Protein 3IOY (pdb70)

Nearest PDB structures (foldseek):
  3ioy-assembly1_A  TM=1.004E+00  e=1.176E-54  Novosphingobium aromaticivorans DSM 12444
  3ioy-assembly1_B  TM=1.001E+00  e=1.877E-48  Novosphingobium aromaticivorans DSM 12444
  4yae-assembly1_B  TM=9.558E-01  e=9.622E-24  Sphingobium sp. SYK-6
  1xg5-assembly2_B-2  TM=8.583E-01  e=4.853E-16  Homo sapiens
  3qlj-assembly1_B  TM=8.968E-01  e=6.014E-15  Mycobacterium avium 104

Solvent-accessible surface area: 20867 Å² total; per-residue (Å²): 52,86,94,7,67,70,31,4,0,0,0,2,17,0,6,87,35,18,0,24,0,2,0,57,30,2,19,110,54,41,0,80,0,0,0,1,19,101,128,86,99,26,0,77,145,4,42,58,69,0,104,91,99,60,27,13,107,72,9,10,22,11,88,6,58,10,39,38,70,133,22,0,113,130,4,0,57,92,0,25,91,152,22,19,83,0,8,0,0,1,3,16,19,42,40,76,48,160,44,19,4,18,117,10,52,53,114,31,0,66,126,0,4,8,22,2,1,38,4,5,0,0,0,2,26,12,0,0,40,40,0,10,116,48,18,145,62,64,136,18,128,10,2,1,0,0,0,14,2,13,11,14,0,9,19,2,38,14,27,20,0,5,33,2,0,0,8,0,0,0,5,0,0,0,10,0,0,0,25,4,0,46,143,28,118,1,6,0,0,0,0,0,12,17,51,44,107,134,22,46,135,106,9,0,0,60,21,54,39,0,0,51,20,0,10,79,0,1,101,52,30,39,15,5,1,3,0,1,26,22,5,85,132,23,0,56,85,16,6,66,30,10,14,77,29,14,54,146,43,97,127,10,96,29,40,89,105,0,42,69,108,12,51,153,81,18,101,74,17,41,73,27,12,147,125,18,170,63,83,64,70,3,0,0,0,2,13,0,6,99,32,17,0,22,0,3,0,46,27,2,16,106,56,38,0,71,0,0,0,0,25,99,168,91,76,24,1,73,132,5,46,65,74,6,101,92,115,72,11,107,42,9,15,24,11,89,4,56,11,42,43,72,135,24,0,119,126,4,0,58,89,0,22,95,146,14,19,81,0,8,2,0,0,3,18,19,44,38,80,43,167,49,22,3,19,113,10,52,50,114,29,1,68,126,0,3,9,24,1,1,37,4,5,0,0,0,1,24,15,0,0,47,52,0,10,126,44,21,140,67,58,134,15,137,17,13,10,0,0,0,14,3,15,12,15,0,6,17,1,34,12,29,17,0,4,32,2,0,0,7,0,0,0,8,0,0,0,12,0,0,1,25,5,0,52,141,28,133,1,7,0,0,0,0,0,11,19,69,38,97,174,116,33,1,0,65,20,55,45,0,0,49,21,0,13,87,0,13,139,51,32,41,19,3,1,5,0,2,29,23,6,61,110,27,0,86,83,14,2,62,29,6,21,79,32,17,49,152,37,100,144,12,88,27,39,101,110,0,40,67,70,14,54,143,72,17,94,72,18,43,76,33,14,149,114,18,170

Radius of gyration: 23.74 Å; Cα contacts (8 Å, |Δi|>4): 1148; chains: 2; bounding box: 57×56×66 Å

Foldseek 3Di:
DPALALAEEEFEVLLDFLNVLQVVVSLVSHYQYEYEYQDPVSQVVSQVVVVVVVSNVRYYYDHAQLLDLVRLLVRQVVSCVPSNAHQEYELEWADFDWAFVVPDDPVRLVVRCSNLPSSLVSSCVNRVVVLLVCLVVVNDAEGEYEYEAACLLQDPDRPPHSSSVSSVNSLVVQVVCQLVCVVSRYAGEYEYEYATCVCSNHPGHDSNLSNVQVVVCNVLSPHYRYSDPVCVVVSVVVVVVVVVPDDPDDQDPCRVVVVVVVVVVVVVVVVSVVSSD/DALAEEEFEVLLDFLNVLQVVVCVVVNYQYEYEYQDDVSQVVSLVVVVVPDSLRYYYDHAQLLDLVRLLVRLVVRCVRSNQHQEYELEWADFDWAFPVPDDPVNLCVRCSRLPSSLVSSCVNRVVVLQVCLVVVNDAEGEYEYEAACLLQDPDRTPHSSSVSRVNVLVVQVVCQLVCVVSNYAGEYEYEYAQPVPPHPDSNQSNVQVVVCNVLSPHYRYSDPPCPVVSVVSVVVVVVPDDPDDQDPCNVVVVVVVVVVVVVVVVSVVVSD

Structure (mmCIF, N/CA/C/O backbone):
data_3IOY
#
_entry.id   3IOY
#
_cell.length_a   51.683
_cell.length_b   100.753
_cell.length_c   63.463
_cell.angle_alpha   90.000
_cell.angle_beta   101.910
_cell.angle_gamma   90.000
#
_symmetry.space_group_name_H-M   'P 1 21 1'
#
loop_
_entity.id
_entity.type
_entity.pdbx_description
1 polymer 'Short-chain dehydrogenase/reductase SDR'
2 water water
#
loop_
_atom_site.group_PDB
_atom_site.id
_atom_site.type_symbol
_atom_site.label_atom_id
_atom_site.label_alt_id
_atom_site.label_comp_id
_atom_site.label_asym_id
_atom_site.label_entity_id
_atom_site.label_seq_id
_atom_site.pdbx_PDB_ins_code
_atom_site.Cartn_x
_atom_site.Cartn_y
_atom_site.Cartn_z
_atom_site.occupancy
_atom_site.B_iso_or_equiv
_atom_site.auth_seq_id
_atom_site.auth_comp_id
_atom_site.auth_asym_id
_atom_site.auth_atom_id
_atom_site.pdbx_PDB_model_num
ATOM 1 N N . LEU A 1 3 ? 42.151 23.832 63.091 1.00 85.21 1 LEU A N 1
ATOM 2 C CA . LEU A 1 3 ? 41.559 25.196 63.164 1.00 85.16 1 LEU A CA 1
ATOM 3 C C . LEU A 1 3 ? 40.950 25.406 64.555 1.00 85.32 1 LEU A C 1
ATOM 4 O O . LEU A 1 3 ? 39.827 24.945 64.848 1.00 85.60 1 LEU A O 1
ATOM 9 N N . LYS A 1 4 ? 41.709 26.086 65.413 1.00 84.86 2 LYS A N 1
ATOM 10 C CA . LYS A 1 4 ? 41.282 26.353 66.784 1.00 84.34 2 LYS A CA 1
ATOM 11 C C . LYS A 1 4 ? 40.655 27.739 66.851 1.00 83.85 2 LYS A C 1
ATOM 12 O O . LYS A 1 4 ? 41.251 28.715 66.374 1.00 83.91 2 LYS A O 1
ATOM 14 N N . ASP A 1 5 ? 39.442 27.794 67.416 1.00 83.07 3 ASP A N 1
ATOM 15 C CA . ASP A 1 5 ? 38.634 29.022 67.603 1.00 82.02 3 ASP A CA 1
ATOM 16 C C . ASP A 1 5 ? 38.261 29.777 66.310 1.00 80.58 3 ASP A C 1
ATOM 17 O O . ASP A 1 5 ? 39.115 30.106 65.470 1.00 80.59 3 ASP A O 1
ATOM 22 N N . PHE A 1 6 ? 36.976 30.067 66.173 1.00 78.69 4 PHE A N 1
ATOM 23 C CA . PHE A 1 6 ? 36.492 30.791 65.009 1.00 76.81 4 PHE A CA 1
ATOM 24 C C . PHE A 1 6 ? 36.290 32.269 65.340 1.00 75.58 4 PHE A C 1
ATOM 25 O O . PHE A 1 6 ? 36.238 33.113 64.443 1.00 75.56 4 PHE A O 1
ATOM 33 N N . ALA A 1 7 ? 36.179 32.572 66.633 1.00 73.63 5 ALA A N 1
ATOM 34 C CA . ALA A 1 7 ? 35.930 33.938 67.106 1.00 71.41 5 ALA A CA 1
ATOM 35 C C . ALA A 1 7 ? 36.961 34.939 66.580 1.00 69.79 5 ALA A C 1
ATOM 36 O O . ALA A 1 7 ? 38.173 34.676 66.570 1.00 69.66 5 ALA A O 1
ATOM 38 N N . GLY A 1 8 ? 36.460 36.076 66.111 1.00 67.90 6 GLY A N 1
ATOM 39 C CA . GLY A 1 8 ? 37.305 37.122 65.548 1.00 65.58 6 GLY A CA 1
ATOM 40 C C . GLY A 1 8 ? 37.880 36.833 64.164 1.00 63.61 6 GLY A C 1
ATOM 41 O O . GLY A 1 8 ? 38.698 37.607 63.660 1.00 63.64 6 GLY A O 1
ATOM 42 N N . ARG A 1 9 ? 37.482 35.712 63.551 1.00 61.12 7 ARG A N 1
ATOM 43 C CA . ARG A 1 9 ? 37.882 35.411 62.169 1.00 58.20 7 ARG A CA 1
ATOM 44 C C . ARG A 1 9 ? 36.849 35.983 61.188 1.00 56.24 7 ARG A C 1
ATOM 45 O O . ARG A 1 9 ? 35.655 36.082 61.492 1.00 55.34 7 ARG A O 1
ATOM 53 N N . THR A 1 10 ? 37.323 36.352 60.003 1.00 54.67 8 THR A N 1
ATOM 54 C CA . THR A 1 10 ? 36.427 36.818 58.953 1.00 52.75 8 THR A CA 1
ATOM 55 C C . THR A 1 10 ? 36.307 35.761 57.848 1.00 50.95 8 THR A C 1
ATOM 56 O O . THR A 1 10 ? 37.300 35.243 57.351 1.00 49.43 8 THR A O 1
ATOM 60 N N . ALA A 1 11 ? 35.069 35.471 57.483 1.00 49.64 9 ALA A N 1
ATOM 61 C CA . ALA A 1 11 ? 34.793 34.493 56.443 1.00 48.99 9 ALA A CA 1
ATOM 62 C C . ALA A 1 11 ? 34.087 35.134 55.231 1.00 48.66 9 ALA A C 1
ATOM 63 O O . ALA A 1 11 ? 33.291 36.102 55.379 1.00 48.76 9 ALA A O 1
ATOM 65 N N . PHE A 1 12 ? 34.365 34.570 54.050 1.00 46.66 10 PHE A N 1
ATOM 66 C CA . PHE A 1 12 ? 33.815 35.027 52.770 1.00 45.53 10 PHE A CA 1
ATOM 67 C C . PHE A 1 12 ? 33.157 33.800 52.098 1.00 44.96 10 PHE A C 1
ATOM 68 O O . PHE A 1 12 ? 33.823 32.810 51.856 1.00 44.73 10 PHE A O 1
ATOM 76 N N . VAL A 1 13 ? 31.859 33.869 51.835 1.00 44.98 11 VAL A N 1
ATOM 77 C CA . VAL A 1 13 ? 31.085 32.718 51.330 1.00 44.87 11 VAL A CA 1
ATOM 78 C C . VAL A 1 13 ? 30.428 33.091 50.011 1.00 44.92 11 VAL A C 1
ATOM 79 O O . VAL A 1 13 ? 29.605 34.001 49.967 1.00 45.05 11 VAL A O 1
ATOM 83 N N . THR A 1 14 ? 30.802 32.404 48.928 1.00 45.76 12 THR A N 1
ATOM 84 C CA . THR A 1 14 ? 30.210 32.693 47.619 1.00 45.13 12 THR A CA 1
ATOM 85 C C . THR A 1 14 ? 28.991 31.822 47.486 1.00 46.93 12 THR A C 1
ATOM 86 O O . THR A 1 14 ? 28.901 30.751 48.116 1.00 47.70 12 THR A O 1
ATOM 90 N N . GLY A 1 15 ? 28.020 32.281 46.714 1.00 47.72 13 GLY A N 1
ATOM 91 C CA . GLY A 1 15 ? 26.706 31.654 46.725 1.00 48.98 13 GLY A CA 1
ATOM 92 C C . GLY A 1 15 ? 26.143 31.633 48.131 1.00 50.04 13 GLY A C 1
ATOM 93 O O . GLY A 1 15 ? 25.463 30.680 48.519 1.00 49.79 13 GLY A O 1
ATOM 94 N N . GLY A 1 16 ? 26.424 32.685 48.906 1.00 51.62 14 GLY A N 1
ATOM 95 C CA . GLY A 1 16 ? 26.099 32.692 50.322 1.00 53.19 14 GLY A CA 1
ATOM 96 C C . GLY A 1 16 ? 24.653 33.055 50.622 1.00 55.63 14 GLY A C 1
ATOM 97 O O . GLY A 1 16 ? 24.223 33.025 51.800 1.00 56.28 14 GLY A O 1
ATOM 98 N N . ALA A 1 17 ? 23.895 33.411 49.583 1.00 56.42 15 ALA A N 1
ATOM 99 C CA . ALA A 1 17 ? 22.575 34.020 49.789 1.00 57.88 15 ALA A CA 1
ATOM 100 C C . ALA A 1 17 ? 21.457 33.018 50.107 1.00 59.07 15 ALA A C 1
ATOM 101 O O . ALA A 1 17 ? 20.484 33.360 50.800 1.00 59.26 15 ALA A O 1
ATOM 103 N N . ASN A 1 18 ? 21.574 31.801 49.591 1.00 59.98 16 ASN A N 1
ATOM 104 C CA . ASN A 1 18 ? 20.692 30.702 50.028 1.00 61.24 16 ASN A CA 1
ATOM 105 C C . ASN A 1 18 ? 21.261 29.328 49.715 1.00 60.75 16 ASN A C 1
ATOM 106 O O . ASN A 1 18 ? 22.434 29.217 49.358 1.00 61.49 16 ASN A O 1
ATOM 111 N N . GL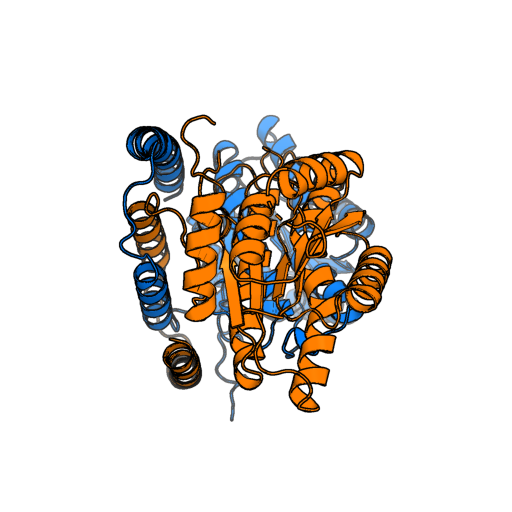Y A 1 19 ? 20.432 28.297 49.861 1.00 60.34 17 GLY A N 1
ATOM 112 C CA . GLY A 1 19 ? 20.861 26.917 49.684 1.00 59.79 17 GLY A CA 1
ATOM 113 C C . GLY A 1 19 ? 21.945 26.533 50.683 1.00 59.09 17 GLY A C 1
ATOM 114 O O . GLY A 1 19 ? 21.952 26.982 51.837 1.00 59.30 17 GLY A O 1
ATOM 115 N N . VAL A 1 20 ? 22.883 25.710 50.239 1.00 58.58 18 VAL A N 1
ATOM 116 C CA . VAL A 1 20 ? 23.995 25.314 51.099 1.00 57.39 18 VAL A CA 1
ATOM 117 C C . VAL A 1 20 ? 24.672 26.554 51.708 1.00 57.36 18 VAL A C 1
ATOM 118 O O . VAL A 1 20 ? 25.079 26.552 52.877 1.00 57.14 18 VAL A O 1
ATOM 122 N N . GLY A 1 21 ? 24.760 27.613 50.905 1.00 56.98 19 GLY A N 1
ATOM 123 C CA . GLY A 1 21 ? 25.475 28.828 51.259 1.00 56.53 19 GLY A CA 1
ATOM 124 C C . GLY A 1 21 ? 24.945 29.515 52.500 1.00 56.57 19 GLY A C 1
ATOM 125 O O . GLY A 1 21 ? 25.728 29.913 53.357 1.00 56.27 19 GLY A O 1
ATOM 126 N N . ILE A 1 22 ? 23.628 29.664 52.609 1.00 56.30 20 ILE A N 1
ATOM 127 C CA . ILE A 1 22 ? 23.078 30.384 53.752 1.00 56.73 20 ILE A CA 1
ATOM 128 C C . ILE A 1 22 ? 23.301 29.575 55.028 1.00 56.20 20 ILE A C 1
ATOM 129 O O . ILE A 1 22 ? 23.545 30.148 56.096 1.00 56.72 20 ILE A O 1
ATOM 134 N N . GLY A 1 23 ? 23.255 28.246 54.898 1.00 55.14 21 GLY A N 1
ATOM 135 C CA . GLY A 1 23 ? 23.549 27.328 55.998 1.00 54.42 21 GLY A CA 1
ATOM 136 C C . GLY A 1 23 ? 24.989 27.481 56.474 1.00 53.98 21 GLY A C 1
ATOM 137 O O . GLY A 1 23 ? 25.258 27.503 57.673 1.00 54.19 21 GLY A O 1
ATOM 138 N N . LEU A 1 24 ? 25.926 27.593 55.542 1.00 52.94 22 LEU A N 1
ATOM 139 C CA . LEU A 1 24 ? 27.309 27.807 55.927 1.00 52.32 22 LEU A CA 1
ATOM 140 C C . LEU A 1 24 ? 27.461 29.131 56.682 1.00 52.15 22 LEU A C 1
ATOM 141 O O . LEU A 1 24 ? 28.079 29.160 57.733 1.00 51.82 22 LEU A O 1
ATOM 146 N N . VAL A 1 25 ? 26.899 30.203 56.130 1.00 51.73 23 VAL A N 1
ATOM 147 C CA . VAL A 1 25 ? 26.955 31.543 56.732 1.00 52.40 23 VAL A CA 1
ATOM 148 C C . VAL A 1 25 ? 26.397 31.518 58.160 1.00 53.32 23 VAL A C 1
ATOM 149 O O . VAL A 1 25 ? 27.058 31.974 59.092 1.00 53.01 23 VAL A O 1
ATOM 153 N N . ARG A 1 26 ? 25.203 30.948 58.325 1.00 54.03 24 ARG A N 1
ATOM 154 C CA . ARG A 1 26 ? 24.552 30.891 59.630 1.00 55.69 24 ARG A CA 1
ATOM 155 C C . ARG A 1 26 ? 25.396 30.172 60.675 1.00 56.10 24 ARG A C 1
ATOM 156 O O . ARG A 1 26 ? 25.500 30.638 61.817 1.00 56.61 24 ARG A O 1
ATOM 164 N N . GLN A 1 27 ? 26.027 29.067 60.272 1.00 56.05 25 GLN A N 1
ATOM 165 C CA . GLN A 1 27 ? 26.783 28.228 61.186 1.00 56.55 25 GLN A CA 1
ATOM 166 C C . GLN A 1 27 ? 28.117 28.864 61.551 1.00 56.35 25 GLN A C 1
ATOM 167 O O . GLN A 1 27 ? 28.591 28.730 62.680 1.00 56.13 25 GLN A O 1
ATOM 173 N N . LEU A 1 28 ? 28.712 29.556 60.594 1.00 55.82 26 LEU A N 1
ATOM 174 C CA . LEU A 1 28 ? 29.921 30.325 60.834 1.00 56.00 26 LEU A CA 1
ATOM 175 C C . LEU A 1 28 ? 29.651 31.480 61.823 1.00 56.70 26 LEU A C 1
ATOM 176 O O . LEU A 1 28 ? 30.483 31.764 62.712 1.00 56.23 26 LEU A O 1
ATOM 181 N N . LEU A 1 29 ? 28.502 32.137 61.632 1.00 56.77 27 LEU A N 1
ATOM 182 C CA . LEU A 1 29 ? 28.027 33.204 62.517 1.00 58.31 27 LEU A CA 1
ATOM 183 C C . LEU A 1 29 ? 27.883 32.641 63.938 1.00 59.14 27 LEU A C 1
ATOM 184 O O . LEU A 1 29 ? 28.439 33.195 64.896 1.00 59.06 27 LEU A O 1
ATOM 189 N N . ASN A 1 30 ? 27.167 31.513 64.038 1.00 59.76 28 ASN A N 1
ATOM 190 C CA . ASN A 1 30 ? 27.042 30.734 65.270 1.00 60.77 28 ASN A CA 1
ATOM 191 C C . ASN A 1 30 ? 28.386 30.324 65.910 1.00 60.73 28 ASN A C 1
ATOM 192 O O . ASN A 1 30 ? 28.417 30.033 67.095 1.00 61.28 28 ASN A O 1
ATOM 197 N N . GLN A 1 31 ? 29.482 30.328 65.145 1.00 60.84 29 GLN A N 1
ATOM 198 C CA . GLN A 1 31 ? 30.834 30.149 65.700 1.00 60.89 29 GLN A CA 1
ATOM 199 C C . GLN A 1 31 ? 31.536 31.468 66.075 1.00 61.16 29 GLN A C 1
ATOM 200 O O . GLN A 1 31 ? 32.695 31.454 66.481 1.00 60.87 29 GLN A O 1
ATOM 206 N N . GLY A 1 32 ? 30.848 32.599 65.920 1.00 61.17 30 GLY A N 1
ATOM 207 C CA . GLY A 1 32 ? 31.437 33.903 66.229 1.00 60.99 30 GLY A CA 1
ATOM 208 C C . GLY A 1 32 ? 32.261 34.560 65.123 1.00 61.11 30 GLY A C 1
ATOM 209 O O . GLY A 1 32 ? 33.091 35.444 65.402 1.00 60.43 30 GLY A O 1
ATOM 210 N N . CYS A 1 33 ? 32.052 34.136 63.870 1.00 60.49 31 CYS A N 1
ATOM 211 C CA . CYS A 1 33 ? 32.752 34.741 62.733 1.00 60.02 31 CYS A CA 1
ATOM 212 C C . CYS A 1 33 ? 32.005 35.957 62.253 1.00 58.84 31 CYS A C 1
ATOM 213 O O . CYS A 1 33 ? 30.779 36.031 62.390 1.00 58.77 31 CYS A O 1
ATOM 216 N N . LYS A 1 34 ? 32.749 36.887 61.666 1.00 57.89 32 LYS A N 1
ATOM 217 C CA . LYS A 1 34 ? 32.173 37.917 60.818 1.00 57.36 32 LYS A CA 1
ATOM 218 C C . LYS A 1 34 ? 32.124 37.288 59.445 1.00 56.19 32 LYS A C 1
ATOM 219 O O . LYS A 1 34 ? 33.107 36.698 59.001 1.00 56.12 32 LYS A O 1
ATOM 225 N N . VAL A 1 35 ? 30.984 37.381 58.777 1.00 54.96 33 VAL A N 1
ATOM 226 C CA . VAL A 1 35 ? 30.861 36.747 57.461 1.00 53.58 33 VAL A CA 1
ATOM 227 C C . VAL A 1 35 ? 30.413 37.730 56.371 1.00 52.77 33 VAL A C 1
ATOM 228 O O . VAL A 1 35 ? 29.508 38.532 56.587 1.00 52.52 33 VAL A O 1
ATOM 232 N N . ALA A 1 36 ? 31.061 37.656 55.211 1.00 52.10 34 ALA A N 1
ATOM 233 C CA . ALA A 1 36 ? 30.592 38.358 54.016 1.00 51.75 34 ALA A CA 1
ATOM 234 C C . ALA A 1 36 ? 29.898 37.372 53.077 1.00 51.66 34 ALA A C 1
ATOM 235 O O . ALA A 1 36 ? 30.496 36.374 52.688 1.00 50.68 34 ALA A O 1
ATOM 237 N N . ILE A 1 37 ? 28.638 37.656 52.753 1.00 51.56 35 ILE A N 1
ATOM 238 C CA . ILE A 1 37 ? 27.900 36.923 51.740 1.00 52.31 35 ILE A CA 1
ATOM 239 C C . ILE A 1 37 ? 28.207 37.505 50.351 1.00 52.43 35 ILE A C 1
ATOM 240 O O . ILE A 1 37 ? 27.94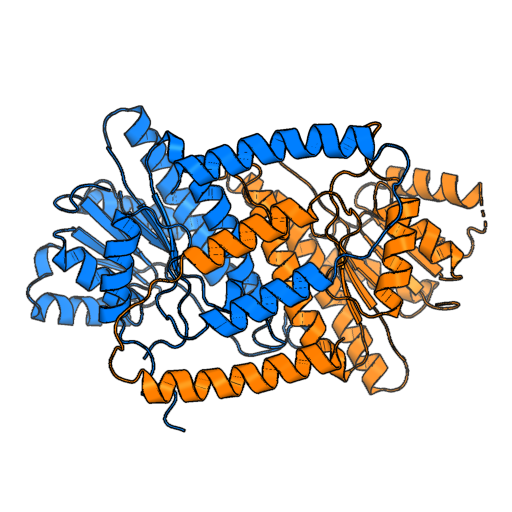8 38.694 50.077 1.00 53.01 35 ILE A O 1
ATOM 245 N N . ALA A 1 38 ? 28.753 36.669 49.473 1.00 53.15 36 ALA A N 1
ATOM 246 C CA . ALA A 1 38 ? 29.036 37.059 48.101 1.00 53.39 36 ALA A CA 1
ATOM 247 C C . ALA A 1 38 ? 28.097 36.295 47.190 1.00 54.39 36 ALA A C 1
ATOM 248 O O . ALA A 1 38 ? 27.974 35.073 47.280 1.00 54.11 36 ALA A O 1
ATOM 250 N N . ASP A 1 39 ? 27.426 37.018 46.308 1.00 55.47 37 ASP A N 1
ATOM 251 C CA . ASP A 1 39 ? 26.459 36.391 45.434 1.00 56.97 37 ASP A CA 1
ATOM 252 C C . ASP A 1 39 ? 26.246 37.247 44.194 1.00 57.24 37 ASP A C 1
ATOM 253 O O . ASP A 1 39 ? 26.517 38.457 44.203 1.00 56.97 37 ASP A O 1
ATOM 258 N N . ILE A 1 40 ? 25.771 36.593 43.136 1.00 57.95 38 ILE A N 1
ATOM 259 C CA . ILE A 1 40 ? 25.568 37.202 41.834 1.00 58.87 38 ILE A CA 1
ATOM 260 C C . ILE A 1 40 ? 24.377 38.191 41.825 1.00 59.92 38 ILE A C 1
ATOM 261 O O . ILE A 1 40 ? 24.429 39.209 41.138 1.00 59.04 38 ILE A O 1
ATOM 266 N N . ARG A 1 41 ? 23.328 37.899 42.593 1.00 61.40 39 ARG A N 1
ATOM 267 C CA . ARG A 1 41 ? 22.125 38.737 42.588 1.00 63.36 39 ARG A CA 1
ATOM 268 C C . ARG A 1 41 ? 22.035 39.602 43.843 1.00 63.70 39 ARG A C 1
ATOM 269 O O . ARG A 1 41 ? 22.052 39.073 44.965 1.00 63.59 39 ARG A O 1
ATOM 277 N N . GLN A 1 42 ? 21.936 40.923 43.663 1.00 64.46 40 GLN A N 1
ATOM 278 C CA . GLN A 1 42 ? 21.767 41.847 44.796 1.00 65.46 40 GLN A CA 1
ATOM 279 C C . GLN A 1 42 ? 20.493 41.549 45.602 1.00 66.34 40 GLN A C 1
ATOM 280 O O . GLN A 1 42 ? 20.506 41.590 46.846 1.00 66.49 40 GLN A O 1
ATOM 286 N N . ASP A 1 43 ? 19.422 41.217 44.881 1.00 66.97 41 ASP A N 1
ATOM 287 C CA . ASP A 1 43 ? 18.123 40.864 45.458 1.00 67.71 41 ASP A CA 1
ATOM 288 C C . ASP A 1 43 ? 18.163 39.678 46.437 1.00 67.74 41 ASP A C 1
ATOM 289 O O . ASP A 1 43 ? 17.611 39.761 47.542 1.00 68.09 41 ASP A O 1
ATOM 294 N N . SER A 1 44 ? 18.821 38.583 46.043 1.00 67.39 42 SER A N 1
ATOM 295 C CA . SER A 1 44 ? 19.061 37.458 46.961 1.00 66.83 42 SER A CA 1
ATOM 296 C C . SER A 1 44 ? 19.894 37.859 48.185 1.00 66.16 42 SER A C 1
ATOM 297 O O . SER A 1 44 ? 19.586 37.421 49.289 1.00 65.83 42 SER A O 1
ATOM 300 N N . ILE A 1 45 ? 20.935 38.679 47.996 1.00 65.93 43 ILE A N 1
ATOM 301 C CA . ILE A 1 45 ? 21.757 39.148 49.133 1.00 65.82 43 ILE A CA 1
ATOM 302 C C . ILE A 1 45 ? 20.945 39.961 50.156 1.00 66.55 43 ILE A C 1
ATOM 303 O O . ILE A 1 45 ? 21.029 39.711 51.362 1.00 66.45 43 ILE A O 1
ATOM 308 N N . ASP A 1 46 ? 20.161 40.921 49.668 1.00 67.64 44 ASP A N 1
ATOM 309 C CA . ASP A 1 46 ? 19.333 41.771 50.534 1.00 68.66 44 ASP A CA 1
ATOM 310 C C . ASP A 1 46 ? 18.342 40.982 51.386 1.00 68.90 44 ASP A C 1
ATOM 311 O O . ASP A 1 46 ? 18.159 41.288 52.561 1.00 68.78 44 ASP A O 1
ATOM 316 N N . LYS A 1 47 ? 17.741 39.948 50.805 1.00 69.63 45 LYS A N 1
ATOM 317 C CA . LYS A 1 47 ? 16.820 39.078 51.539 1.00 70.03 45 LYS A CA 1
ATOM 318 C C . LYS A 1 47 ? 17.537 38.183 52.556 1.00 70.02 45 LYS A C 1
ATOM 319 O O . LYS A 1 47 ? 16.979 37.866 53.606 1.00 69.92 45 LYS A O 1
ATOM 325 N N . ALA A 1 48 ? 18.767 37.774 52.241 1.00 69.79 46 ALA A N 1
ATOM 326 C CA . ALA A 1 48 ? 19.545 36.958 53.163 1.00 69.79 46 ALA A CA 1
ATOM 327 C C . ALA A 1 48 ? 19.943 37.831 54.344 1.00 70.05 46 ALA A C 1
ATOM 328 O O . ALA A 1 48 ? 19.793 37.424 55.496 1.00 70.13 46 ALA A O 1
ATOM 330 N N . LEU A 1 49 ? 20.417 39.039 54.050 1.00 70.17 47 LEU A N 1
ATOM 331 C CA . LEU A 1 49 ? 20.770 39.997 55.087 1.00 71.03 47 LEU A CA 1
ATOM 332 C C . LEU A 1 49 ? 19.555 40.355 55.960 1.00 71.83 47 LEU A C 1
ATOM 333 O O . LEU A 1 49 ? 19.672 40.430 57.184 1.00 71.51 47 LEU A O 1
ATOM 338 N N . ALA A 1 50 ? 18.396 40.553 55.327 1.00 72.82 48 ALA A N 1
ATOM 339 C CA . ALA A 1 50 ? 17.162 40.879 56.048 1.00 74.04 48 ALA A CA 1
ATOM 340 C C . ALA A 1 50 ? 16.854 39.855 57.128 1.00 74.81 48 ALA A C 1
ATOM 341 O O . ALA A 1 50 ? 16.553 40.225 58.268 1.00 74.94 48 ALA A O 1
ATOM 343 N N . THR A 1 51 ? 16.942 38.572 56.770 1.00 75.55 49 THR A N 1
ATOM 344 C CA . THR A 1 51 ? 16.515 37.509 57.678 1.00 76.18 49 THR A CA 1
ATOM 345 C C . THR A 1 51 ? 17.588 37.110 58.694 1.00 76.60 49 THR A C 1
ATOM 346 O O . THR A 1 51 ? 17.263 36.659 59.792 1.00 76.80 49 THR A O 1
ATOM 350 N N . LEU A 1 52 ? 18.859 37.303 58.344 1.00 77.03 50 LEU A N 1
ATOM 351 C CA . LEU A 1 52 ? 19.937 37.178 59.331 1.00 77.40 50 LEU A CA 1
ATOM 352 C C . LEU A 1 52 ? 19.916 38.319 60.369 1.00 77.95 50 LEU A C 1
ATOM 353 O O . LEU A 1 52 ? 20.237 38.091 61.543 1.00 78.08 50 LEU A O 1
ATOM 358 N N . GLU A 1 53 ? 19.535 39.527 59.938 1.00 78.61 51 GLU A N 1
ATOM 359 C CA . GLU A 1 53 ? 19.305 40.660 60.850 1.00 79.46 51 GLU A CA 1
ATOM 360 C C . GLU A 1 53 ? 18.145 40.376 61.809 1.00 79.36 51 GLU A C 1
ATOM 361 O O . GLU A 1 53 ? 18.236 40.653 63.007 1.00 79.31 51 GLU A O 1
ATOM 367 N N . ALA A 1 54 ? 17.073 39.801 61.267 1.00 79.27 52 ALA A N 1
ATOM 368 C CA . ALA A 1 54 ? 15.950 39.307 62.058 1.00 79.14 52 ALA A CA 1
ATOM 369 C C . ALA A 1 54 ? 16.365 38.203 63.032 1.00 79.16 52 ALA A C 1
ATOM 370 O O . ALA A 1 54 ? 15.737 38.036 64.081 1.00 79.42 52 ALA A O 1
ATOM 372 N N . GLU A 1 55 ? 17.410 37.447 62.686 1.00 78.88 53 GLU A N 1
ATOM 373 C CA . GLU A 1 55 ? 17.957 36.412 63.579 1.00 78.32 53 GLU A CA 1
ATOM 374 C C . GLU A 1 55 ? 18.852 36.997 64.677 1.00 77.63 53 GLU A C 1
ATOM 375 O O . GLU A 1 55 ? 19.140 36.322 65.666 1.00 77.98 53 GLU A O 1
ATOM 381 N N . GLY A 1 56 ? 19.289 38.244 64.493 1.00 76.91 54 GLY A N 1
ATOM 382 C CA . GLY A 1 56 ? 20.094 38.957 65.484 1.00 75.45 54 GLY A CA 1
ATOM 383 C C . GLY A 1 56 ? 21.570 39.101 65.153 1.00 74.85 54 GLY A C 1
ATOM 384 O O . GLY A 1 56 ? 22.345 39.569 65.978 1.00 74.43 54 GLY A O 1
ATOM 385 N N . SER A 1 57 ? 21.969 38.705 63.946 1.00 74.21 55 SER A N 1
ATOM 386 C CA . SER A 1 57 ? 23.400 38.650 63.592 1.00 73.68 55 SER A CA 1
ATOM 387 C C . SER A 1 57 ? 23.909 39.907 62.872 1.00 73.03 55 SER A C 1
ATOM 388 O O . SER A 1 57 ? 25.096 40.006 62.540 1.00 72.58 55 SER A O 1
ATOM 391 N N . GLY A 1 58 ? 22.994 40.855 62.670 1.00 72.32 56 GLY A N 1
ATOM 392 C CA . GLY A 1 58 ? 23.224 42.119 61.964 1.00 71.71 56 GLY A CA 1
ATOM 393 C C . GLY A 1 58 ? 24.613 42.723 61.843 1.00 71.27 56 GLY A C 1
ATOM 394 O O . GLY A 1 58 ? 25.113 42.873 60.729 1.00 71.31 56 GLY A O 1
ATOM 395 N N . PRO A 1 59 ? 25.238 43.105 62.980 1.00 70.86 57 PRO A N 1
ATOM 396 C CA . PRO A 1 59 ? 26.582 43.704 62.962 1.00 70.22 57 PRO A CA 1
ATOM 397 C C . PRO A 1 59 ? 27.713 42.765 62.499 1.00 69.80 57 PRO A C 1
ATOM 398 O O . PRO A 1 59 ? 28.845 43.224 62.305 1.00 70.00 57 PRO A O 1
ATOM 402 N N . GLU A 1 60 ? 27.425 41.473 62.325 1.00 68.90 58 GLU A N 1
ATOM 403 C CA . GLU A 1 60 ? 28.478 40.497 61.985 1.00 67.99 58 GLU A CA 1
ATOM 404 C C . GLU A 1 60 ? 28.455 40.058 60.513 1.00 66.53 58 GLU A C 1
ATOM 405 O O . GLU A 1 60 ? 29.342 39.329 60.070 1.00 66.23 58 GLU A O 1
ATOM 411 N N . VAL A 1 61 ? 27.440 40.498 59.770 1.00 64.72 59 VAL A N 1
ATOM 412 C CA . VAL A 1 61 ? 27.295 40.143 58.355 1.00 62.95 59 VAL A CA 1
ATOM 413 C C . VAL A 1 61 ? 27.257 41.345 57.416 1.00 61.54 59 VAL A C 1
ATOM 414 O O . VAL A 1 61 ? 26.734 42.408 57.760 1.00 60.40 59 VAL A O 1
ATOM 418 N N . MET A 1 62 ? 27.816 41.144 56.225 1.00 59.41 60 MET A N 1
ATOM 419 C CA . MET A 1 62 ? 27.721 42.108 55.132 1.00 57.55 60 MET A CA 1
ATOM 420 C C . MET A 1 62 ? 27.502 41.342 53.823 1.00 57.14 60 MET A C 1
ATOM 421 O O . MET A 1 62 ? 27.648 40.108 53.769 1.00 56.16 60 MET A O 1
ATOM 426 N N . GLY A 1 63 ? 27.150 42.084 52.778 1.00 55.98 61 GLY A N 1
ATOM 427 C CA . GLY A 1 63 ? 26.864 41.523 51.467 1.00 55.16 61 GLY A CA 1
ATOM 428 C C . GLY A 1 63 ? 27.734 42.196 50.427 1.00 54.74 61 GLY A C 1
ATOM 429 O O . GLY A 1 63 ? 28.094 43.367 50.555 1.00 54.40 61 GLY A O 1
ATOM 430 N N . VAL A 1 64 ? 28.126 41.440 49.419 1.00 54.17 62 VAL A N 1
ATOM 431 C CA . VAL A 1 64 ? 28.872 42.004 48.305 1.00 53.84 62 VAL A CA 1
ATOM 432 C C . VAL A 1 64 ? 28.412 41.293 47.040 1.00 54.03 62 VAL A C 1
ATOM 433 O O . VAL A 1 64 ? 28.423 40.057 46.971 1.00 53.47 62 VAL A O 1
ATOM 437 N N . GLN A 1 65 ? 27.939 42.079 46.074 1.00 52.60 63 GLN A N 1
ATOM 438 C CA . GLN A 1 65 ? 27.483 41.538 44.808 1.00 52.34 63 GLN A CA 1
ATOM 439 C C . GLN A 1 65 ? 28.729 41.102 44.052 1.00 51.01 63 GLN A C 1
ATOM 440 O O . GLN A 1 65 ? 29.700 41.860 43.974 1.00 50.07 63 GLN A O 1
ATOM 446 N N . LEU A 1 66 ? 28.713 39.863 43.528 1.00 49.68 64 LEU A N 1
ATOM 447 C CA . LEU A 1 66 ? 29.900 39.312 42.857 1.00 49.12 64 LEU A CA 1
ATOM 448 C C . LEU A 1 66 ? 29.547 38.216 41.864 1.00 48.29 64 LEU A C 1
ATOM 449 O O . LEU A 1 66 ? 28.801 37.292 42.198 1.00 48.03 64 LEU A O 1
ATOM 454 N N . ASP A 1 67 ? 30.133 38.318 40.675 1.00 48.33 65 ASP A N 1
ATOM 455 C CA . ASP A 1 67 ? 30.161 37.243 39.689 1.00 47.65 65 ASP A CA 1
ATOM 456 C C . ASP A 1 67 ? 31.497 36.533 39.887 1.00 46.44 65 ASP A C 1
ATOM 457 O O . ASP A 1 67 ? 32.567 37.105 39.596 1.00 44.36 65 ASP A O 1
ATOM 462 N N . VAL A 1 68 ? 31.443 35.308 40.414 1.00 44.94 66 VAL A N 1
ATOM 463 C CA . VAL A 1 68 ? 32.689 34.607 40.767 1.00 44.08 66 VAL A CA 1
ATOM 464 C C . VAL A 1 68 ? 33.538 34.287 39.557 1.00 44.52 66 VAL A C 1
ATOM 465 O O . VAL A 1 68 ? 34.744 34.051 39.677 1.00 45.37 66 VAL A O 1
ATOM 469 N N . ALA A 1 69 ? 32.926 34.313 38.379 1.00 44.80 67 ALA A N 1
ATOM 470 C CA . ALA A 1 69 ? 33.657 34.083 37.147 1.00 45.97 67 ALA A CA 1
ATOM 471 C C . ALA A 1 69 ? 34.610 35.228 36.810 1.00 46.39 67 ALA A C 1
ATOM 472 O O . ALA A 1 69 ? 35.483 35.064 35.974 1.00 48.25 67 ALA A O 1
ATOM 474 N N . SER A 1 70 ? 34.433 36.389 37.436 1.00 46.51 68 SER A N 1
ATOM 475 C CA . SER A 1 70 ? 35.270 37.582 37.127 1.00 45.97 68 SER A CA 1
ATOM 476 C C . SER A 1 70 ? 36.514 37.695 38.044 1.00 45.62 68 SER A C 1
ATOM 477 O O . SER A 1 70 ? 36.383 37.857 39.254 1.00 44.34 68 SER A O 1
ATOM 480 N N . ARG A 1 71 ? 37.720 37.602 37.486 1.00 44.89 69 ARG A N 1
ATOM 481 C CA . ARG A 1 71 ? 38.893 37.737 38.351 1.00 45.64 69 ARG A CA 1
ATOM 482 C C . ARG A 1 71 ? 38.966 39.142 38.961 1.00 45.60 69 ARG A C 1
ATOM 483 O O . ARG A 1 71 ? 39.176 39.322 40.161 1.00 43.33 69 ARG A O 1
ATOM 491 N N . GLU A 1 72 ? 38.799 40.137 38.093 1.00 45.88 70 GLU A N 1
ATOM 492 C CA . GLU A 1 72 ? 38.711 41.535 38.521 1.00 47.17 70 GLU A CA 1
ATOM 493 C C . GLU A 1 72 ? 37.664 41.754 39.636 1.00 46.70 70 GLU A C 1
ATOM 494 O O . GLU A 1 72 ? 37.957 42.373 40.694 1.00 47.22 70 GLU A O 1
ATOM 500 N N . GLY A 1 73 ? 36.448 41.266 39.389 1.00 46.47 71 GLY A N 1
ATOM 501 C CA . GLY A 1 73 ? 35.349 41.371 40.349 1.00 45.96 71 GLY A CA 1
ATOM 502 C C . GLY A 1 73 ? 35.700 40.741 41.694 1.00 45.85 71 GLY A C 1
ATOM 503 O O . GLY A 1 73 ? 35.453 41.340 42.762 1.00 44.90 71 GLY A O 1
ATOM 504 N N . PHE A 1 74 ? 36.298 39.543 41.640 1.00 45.76 72 PHE A N 1
ATOM 505 C CA . PHE A 1 74 ? 36.684 38.815 42.867 1.00 46.51 72 PHE A CA 1
ATOM 506 C C . PHE A 1 74 ? 37.727 39.624 43.684 1.00 46.99 72 PHE A C 1
ATOM 507 O O . PHE A 1 74 ? 37.609 39.717 44.908 1.00 47.29 72 PHE A O 1
ATOM 515 N N . LYS A 1 75 ? 38.737 40.184 43.022 1.00 47.34 73 LYS A N 1
ATOM 516 C CA . LYS A 1 75 ? 39.722 41.041 43.721 1.00 48.65 73 LYS A CA 1
ATOM 517 C C . LYS A 1 75 ? 39.048 42.253 44.409 1.00 48.29 73 LYS A C 1
ATOM 518 O O . LYS A 1 75 ? 39.257 42.532 45.619 1.00 46.42 73 LYS A O 1
ATOM 524 N N . MET A 1 76 ? 38.218 42.954 43.642 1.00 48.67 74 MET A N 1
ATOM 525 C CA . MET A 1 76 ? 37.529 44.131 44.159 1.00 49.68 74 MET A CA 1
ATOM 526 C C . MET A 1 76 ? 36.668 43.776 45.366 1.00 49.96 74 MET A C 1
ATOM 527 O O . MET A 1 76 ? 36.703 44.479 46.396 1.00 49.28 74 MET A O 1
ATOM 532 N N . ALA A 1 77 ? 35.891 42.689 45.250 1.00 49.11 75 ALA A N 1
ATOM 533 C CA . ALA A 1 77 ? 35.056 42.207 46.366 1.00 48.27 75 ALA A CA 1
ATOM 534 C C . ALA A 1 77 ? 35.865 41.815 47.628 1.00 48.19 75 ALA A C 1
ATOM 535 O O . ALA A 1 77 ? 35.445 42.128 48.744 1.00 48.27 75 ALA A O 1
ATOM 537 N N . ALA A 1 78 ? 37.002 41.136 47.439 1.00 47.11 76 ALA A N 1
ATOM 538 C CA . ALA A 1 78 ? 37.928 40.755 48.530 1.00 47.46 76 ALA A CA 1
ATOM 539 C C . ALA A 1 78 ? 38.485 41.996 49.261 1.00 48.04 76 ALA A C 1
ATOM 540 O O . ALA A 1 78 ? 38.475 42.048 50.509 1.00 47.47 76 ALA A O 1
ATOM 542 N N . ASP A 1 79 ? 38.994 42.949 48.478 1.00 48.29 77 ASP A N 1
ATOM 543 C CA . ASP A 1 79 ? 39.473 44.240 49.006 1.00 50.24 77 ASP A CA 1
ATOM 544 C C . ASP A 1 79 ? 38.369 44.942 49.802 1.00 50.90 77 ASP A C 1
ATOM 545 O O . ASP A 1 79 ? 38.596 45.355 50.929 1.00 52.33 77 ASP A O 1
ATOM 550 N N . GLU A 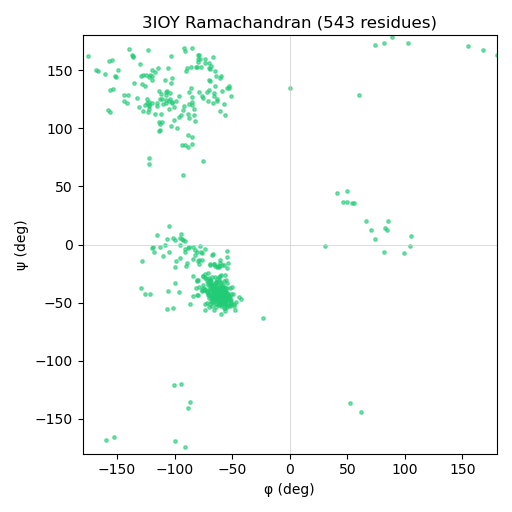1 80 ? 37.164 45.031 49.255 1.00 52.27 78 GLU A N 1
ATOM 551 C CA . GLU A 1 80 ? 36.058 45.640 50.004 1.00 53.75 78 GLU A CA 1
ATOM 552 C C . GLU A 1 80 ? 35.818 44.950 51.371 1.00 54.17 78 GLU A C 1
ATOM 553 O O . GLU A 1 80 ? 35.852 45.613 52.441 1.00 54.43 78 GLU A O 1
ATOM 559 N N . VAL A 1 81 ? 35.618 43.626 51.357 1.00 53.11 79 VAL A N 1
ATOM 560 C CA . VAL A 1 81 ? 35.355 42.883 52.596 1.00 52.40 79 VAL A CA 1
ATOM 561 C C . VAL A 1 81 ? 36.509 43.030 53.601 1.00 51.48 79 VAL A C 1
ATOM 562 O O . VAL A 1 81 ? 36.260 43.240 54.785 1.00 51.36 79 VAL A O 1
ATOM 566 N N . GLU A 1 82 ? 37.752 42.956 53.124 1.00 51.56 80 GLU A N 1
ATOM 567 C CA . GLU A 1 82 ? 38.914 43.071 54.004 1.00 52.24 80 GLU A CA 1
ATOM 568 C C . GLU A 1 82 ? 39.096 44.493 54.538 1.00 53.26 80 GLU A C 1
ATOM 569 O O . GLU A 1 82 ? 39.705 44.690 55.578 1.00 53.80 80 GLU A O 1
ATOM 575 N N . ALA A 1 83 ? 38.572 45.473 53.822 1.00 54.26 81 ALA A N 1
ATOM 576 C CA . ALA A 1 83 ? 38.583 46.840 54.316 1.00 55.21 81 ALA A CA 1
ATOM 577 C C . ALA A 1 83 ? 37.559 46.987 55.416 1.00 55.99 81 ALA A C 1
ATOM 578 O O . ALA A 1 83 ? 37.798 47.689 56.392 1.00 57.36 81 ALA A O 1
ATOM 580 N N . ARG A 1 84 ? 36.409 46.347 55.267 1.00 56.61 82 ARG A N 1
ATOM 581 C CA . ARG A 1 84 ? 35.360 46.502 56.254 1.00 57.42 82 ARG A CA 1
ATOM 582 C C . ARG A 1 84 ? 35.483 45.577 57.473 1.00 57.46 82 ARG A C 1
ATOM 583 O O . ARG A 1 84 ? 35.303 46.042 58.610 1.00 57.55 82 ARG A O 1
ATOM 591 N N . PHE A 1 85 ? 35.786 44.287 57.247 1.00 56.26 83 PHE A N 1
ATOM 592 C CA . PHE A 1 85 ? 35.779 43.289 58.317 1.00 55.75 83 PHE A CA 1
ATOM 593 C C . PHE A 1 85 ? 37.179 42.762 58.628 1.00 55.41 83 PHE A C 1
ATOM 594 O O . PHE A 1 85 ? 37.344 41.916 59.504 1.00 56.29 83 PHE A O 1
ATOM 602 N N . GLY A 1 86 ? 38.188 43.213 57.896 1.00 55.24 84 GLY A N 1
ATOM 603 C CA . GLY A 1 86 ? 39.553 42.767 58.166 1.00 54.23 84 GLY A CA 1
ATOM 604 C C . GLY A 1 86 ? 39.918 41.509 57.403 1.00 54.41 84 GLY A C 1
ATOM 605 O O . GLY A 1 86 ? 39.091 40.950 56.662 1.00 53.92 84 GLY A O 1
ATOM 606 N N . PRO A 1 87 ? 41.167 41.052 57.565 1.00 54.14 85 PRO A N 1
ATOM 607 C CA . PRO A 1 87 ? 41.637 39.917 56.778 1.00 53.04 85 PRO A CA 1
ATOM 608 C C . PRO A 1 87 ? 40.719 38.681 56.854 1.00 51.88 85 PRO A C 1
ATOM 609 O O . PRO A 1 87 ? 40.224 38.285 57.931 1.00 52.18 85 PRO A O 1
ATOM 613 N N . VAL A 1 88 ? 40.466 38.106 55.686 1.00 49.19 86 VAL A N 1
ATOM 614 C CA . VAL A 1 88 ? 39.680 36.882 55.586 1.00 47.40 86 VAL A CA 1
ATOM 615 C C . VAL A 1 88 ? 40.573 35.660 55.790 1.00 46.23 86 VAL A C 1
ATOM 616 O O . VAL A 1 88 ? 41.586 35.500 55.113 1.00 44.90 86 VAL A O 1
ATOM 620 N N . SER A 1 89 ? 40.198 34.784 56.718 1.00 46.97 87 SER A N 1
ATOM 621 C CA . SER A 1 89 ? 40.952 33.554 56.913 1.00 46.24 87 SER A CA 1
ATOM 622 C C . SER A 1 89 ? 40.114 32.300 56.635 1.00 46.18 87 SER A C 1
ATOM 623 O O . SER A 1 89 ? 40.641 31.198 56.740 1.00 45.49 87 SER A O 1
ATOM 626 N N . ILE A 1 90 ? 38.802 32.466 56.389 1.00 46.01 88 ILE A N 1
ATOM 627 C CA . ILE A 1 90 ? 37.935 31.352 55.971 1.00 45.15 88 ILE A CA 1
ATOM 628 C C . ILE A 1 90 ? 37.266 31.683 54.622 1.00 44.83 88 ILE A C 1
ATOM 629 O O . ILE A 1 90 ? 36.511 32.667 54.500 1.00 43.40 88 ILE A O 1
ATOM 634 N N . LEU A 1 91 ? 37.485 30.821 53.640 1.00 43.67 89 LEU A N 1
ATOM 635 C CA . LEU A 1 91 ? 36.894 31.018 52.303 1.00 42.81 89 LEU A CA 1
ATOM 636 C C . LEU A 1 91 ? 36.055 29.811 51.930 1.00 42.84 89 LEU A C 1
ATOM 637 O O . LEU A 1 91 ? 36.564 28.695 51.891 1.00 42.72 89 LEU A O 1
ATOM 642 N N . CYS A 1 92 ? 34.769 30.026 51.683 1.00 42.74 90 CYS A N 1
ATOM 643 C CA . CYS A 1 92 ? 33.914 28.967 51.179 1.00 43.47 90 CYS A CA 1
ATOM 644 C C . CYS A 1 92 ? 33.552 29.316 49.737 1.00 43.73 90 CYS A C 1
ATOM 645 O O . CYS A 1 92 ? 32.724 30.227 49.502 1.00 42.48 90 CYS A O 1
ATOM 648 N N . ASN A 1 93 ? 34.171 28.601 48.789 1.00 43.62 91 ASN A N 1
ATOM 649 C CA . ASN A 1 93 ? 33.841 28.737 47.354 1.00 43.69 91 ASN A CA 1
ATOM 650 C C . ASN A 1 93 ? 32.662 27.841 47.088 1.00 43.71 91 ASN A C 1
ATOM 651 O O . ASN A 1 93 ? 32.812 26.670 46.761 1.00 43.78 91 ASN A O 1
ATOM 656 N N . ASN A 1 94 ? 31.482 28.381 47.307 1.00 43.67 92 ASN A N 1
ATOM 657 C CA . ASN A 1 94 ? 30.277 27.580 47.276 1.00 45.48 92 ASN A CA 1
ATOM 658 C C . ASN A 1 94 ? 29.369 27.872 46.064 1.00 46.23 92 ASN A C 1
ATOM 659 O O . ASN A 1 94 ? 28.424 27.144 45.844 1.00 47.89 92 ASN A O 1
ATOM 664 N N . ALA A 1 95 ? 29.654 28.921 45.298 1.00 45.84 93 ALA A N 1
ATOM 665 C CA . ALA A 1 95 ? 28.843 29.264 44.114 1.00 46.91 93 ALA A CA 1
ATOM 666 C C . ALA A 1 95 ? 28.841 28.109 43.098 1.00 47.06 93 ALA A C 1
ATOM 667 O O . ALA A 1 95 ? 29.857 27.428 42.923 1.00 47.67 93 ALA A O 1
ATOM 669 N N . GLY A 1 96 ? 27.725 27.900 42.414 1.00 46.34 94 GLY A N 1
ATOM 670 C CA . GLY A 1 96 ? 27.628 26.775 41.487 1.00 45.93 94 GLY A CA 1
ATOM 671 C C . GLY A 1 96 ? 26.390 26.887 40.614 1.00 47.19 94 GLY A C 1
ATOM 672 O O . GLY A 1 96 ? 25.394 27.490 41.016 1.00 45.91 94 GLY A O 1
ATOM 673 N N . VAL A 1 97 ? 26.467 26.350 39.402 1.00 46.94 95 VAL A N 1
ATOM 674 C CA . VAL A 1 97 ? 25.277 26.239 38.534 1.00 47.76 95 VAL A CA 1
ATOM 675 C C . VAL A 1 97 ? 25.261 24.866 37.896 1.00 47.66 95 VAL A C 1
ATOM 676 O O . VAL A 1 97 ? 26.286 24.189 37.812 1.00 46.70 95 VAL A O 1
ATOM 680 N N . ASN A 1 98 ? 24.098 24.479 37.397 1.00 48.31 96 ASN A N 1
ATOM 681 C CA . ASN A 1 98 ? 23.934 23.176 36.787 1.00 48.35 96 ASN A CA 1
ATOM 682 C C . ASN A 1 98 ? 23.122 23.300 35.501 1.00 48.55 96 ASN A C 1
ATOM 683 O O . ASN A 1 98 ? 22.435 24.321 35.252 1.00 48.18 96 ASN A O 1
ATOM 688 N N . LEU A 1 99 ? 23.220 22.245 34.703 1.00 48.82 97 LEU A N 1
ATOM 689 C CA . LEU A 1 99 ? 22.546 22.145 33.414 1.00 49.15 97 LEU A CA 1
ATOM 690 C C . LEU A 1 99 ? 22.446 20.662 33.113 1.00 48.95 97 LEU A C 1
ATOM 691 O O . LEU A 1 99 ? 23.480 19.966 32.975 1.00 47.29 97 LEU A O 1
ATOM 696 N N . PHE A 1 100 ? 21.217 20.154 33.046 1.00 48.55 98 PHE A N 1
ATOM 697 C CA . PHE A 1 100 ? 21.060 18.718 32.911 1.00 50.78 98 PHE A CA 1
ATOM 698 C C . PHE A 1 100 ? 21.061 18.295 31.435 1.00 50.62 98 PHE A C 1
ATOM 699 O O . PHE A 1 100 ? 20.027 18.308 30.782 1.00 50.67 98 PHE A O 1
ATOM 707 N N . GLN A 1 101 ? 22.224 17.911 30.927 1.00 50.27 99 GLN A N 1
ATOM 708 C CA . GLN A 1 101 ? 22.417 17.650 29.484 1.00 48.47 99 GLN A CA 1
ATOM 709 C C . GLN A 1 101 ? 23.657 16.807 29.384 1.00 47.57 99 GLN A C 1
ATOM 710 O O . GLN A 1 101 ? 24.607 17.002 30.186 1.00 46.46 99 GLN A O 1
ATOM 716 N N . PRO A 1 102 ? 23.691 15.894 28.388 1.00 45.57 100 PRO A N 1
ATOM 717 C CA . PRO A 1 102 ? 24.894 15.120 28.157 1.00 44.22 100 PRO A CA 1
ATOM 718 C C . PRO A 1 102 ? 25.854 16.030 27.398 1.00 42.34 100 PRO A C 1
ATOM 719 O O . PRO A 1 102 ? 25.442 17.047 26.863 1.00 42.34 100 PRO A O 1
ATOM 723 N N . ILE A 1 103 ? 27.133 15.698 27.368 1.00 41.14 101 ILE A N 1
ATOM 724 C CA . ILE A 1 103 ? 28.083 16.580 26.722 1.00 40.02 101 ILE A CA 1
ATOM 725 C C . ILE A 1 103 ? 27.874 16.756 25.197 1.00 41.09 101 ILE A C 1
ATOM 726 O O . ILE A 1 103 ? 28.050 17.862 24.684 1.00 40.18 101 ILE A O 1
ATOM 731 N N . GLU A 1 104 ? 27.589 15.663 24.489 1.00 41.45 102 GLU A N 1
ATOM 732 C CA . GLU A 1 104 ? 27.406 15.727 23.033 1.00 43.43 102 GLU A CA 1
ATOM 733 C C . GLU A 1 104 ? 26.235 16.673 22.634 1.00 45.43 102 GLU A C 1
ATOM 734 O O . GLU A 1 104 ? 26.145 17.091 21.465 1.00 46.80 102 GLU A O 1
ATOM 740 N N . GLU A 1 105 ? 25.377 17.028 23.590 1.00 45.76 103 GLU A N 1
ATOM 741 C CA . GLU A 1 105 ? 24.266 17.969 23.348 1.00 47.60 103 GLU A CA 1
ATOM 742 C C . GLU A 1 105 ? 24.570 19.389 23.878 1.00 47.93 103 GLU A C 1
ATOM 743 O O . GLU A 1 105 ? 23.736 20.304 23.806 1.00 47.21 103 GLU A O 1
ATOM 749 N N . SER A 1 106 ? 25.801 19.585 24.356 1.00 46.18 104 SER A N 1
ATOM 750 C CA . SER A 1 106 ? 26.195 20.843 24.964 1.00 46.10 104 SER A CA 1
ATOM 751 C C . SER A 1 106 ? 27.029 21.705 24.061 1.00 45.85 104 SER A C 1
ATOM 752 O O . SER A 1 106 ? 27.976 21.227 23.412 1.00 46.89 104 SER A O 1
ATOM 755 N N . SER A 1 107 ? 26.745 23.004 24.082 1.00 44.77 105 SER A N 1
ATOM 756 C CA . SER A 1 107 ? 27.444 23.967 23.236 1.00 43.94 105 SER A CA 1
ATOM 757 C C . SER A 1 107 ? 28.665 24.566 23.925 1.00 44.47 105 SER A C 1
ATOM 758 O O . SER A 1 107 ? 28.814 24.438 25.149 1.00 42.50 105 SER A O 1
ATOM 761 N N . TYR A 1 108 ? 29.520 25.238 23.154 1.00 43.66 106 TYR A N 1
ATOM 762 C CA . TYR A 1 108 ? 30.621 26.006 23.734 1.00 45.16 106 TYR A CA 1
ATOM 763 C C . TYR A 1 108 ? 30.175 27.088 24.730 1.00 45.47 106 TYR A C 1
ATOM 764 O O . TYR A 1 108 ? 30.832 27.301 25.764 1.00 43.88 106 TYR A O 1
ATOM 773 N N . ASP A 1 109 ? 29.080 27.788 24.415 1.00 45.45 107 ASP A N 1
ATOM 774 C CA . ASP A 1 109 ? 28.439 28.678 25.392 1.00 46.40 107 ASP A CA 1
ATOM 775 C C . ASP A 1 109 ? 28.060 27.981 26.722 1.00 45.65 107 ASP A C 1
ATOM 776 O O . ASP A 1 109 ? 28.255 28.572 27.790 1.00 45.49 107 ASP A O 1
ATOM 781 N N . ASP A 1 110 ? 27.537 26.754 26.665 1.00 45.25 108 ASP A N 1
ATOM 782 C CA . ASP A 1 110 ? 27.222 25.960 27.874 1.00 45.19 108 ASP A CA 1
ATOM 783 C C . ASP A 1 110 ? 28.493 25.627 28.712 1.00 45.34 108 ASP A C 1
ATOM 784 O O . ASP A 1 110 ? 28.484 25.758 29.952 1.00 45.31 108 ASP A O 1
ATOM 789 N N . TRP A 1 111 ? 29.561 25.199 28.031 1.00 43.97 109 TRP A N 1
ATOM 790 C CA . TRP A 1 111 ? 30.866 24.951 28.685 1.00 43.95 109 TRP A CA 1
ATOM 791 C C . TRP A 1 111 ? 31.421 26.218 29.347 1.00 44.58 109 TRP A C 1
ATOM 792 O O . TRP A 1 111 ? 31.893 26.170 30.505 1.00 44.30 109 TRP A O 1
ATOM 803 N N . ASP A 1 112 ? 31.367 27.342 28.627 1.00 42.97 110 ASP A N 1
ATOM 804 C CA . ASP A 1 112 ? 31.841 28.621 29.156 1.00 44.25 110 ASP A CA 1
ATOM 805 C C . ASP A 1 112 ? 31.079 29.085 30.378 1.00 43.06 110 ASP A C 1
ATOM 806 O O . ASP A 1 112 ? 31.656 29.598 31.325 1.00 43.44 110 ASP A O 1
ATOM 811 N N . TRP A 1 113 ? 29.773 28.925 30.356 1.00 43.10 111 TRP A N 1
ATOM 812 C CA . TRP A 1 113 ? 28.971 29.336 31.480 1.00 43.83 111 TRP A CA 1
ATOM 813 C C . TRP A 1 113 ? 29.258 28.494 32.724 1.00 42.87 111 TRP A C 1
ATOM 814 O O . TRP A 1 113 ? 29.529 29.052 33.814 1.00 42.99 111 TRP A O 1
ATOM 825 N N . LEU A 1 114 ? 29.245 27.173 32.560 1.00 41.11 112 LEU A N 1
ATOM 826 C CA . LEU A 1 114 ? 29.455 26.288 33.712 1.00 41.37 112 LEU A CA 1
ATOM 827 C C . LEU A 1 114 ? 30.891 26.291 34.226 1.00 40.51 112 LEU A C 1
ATOM 828 O O . LEU A 1 114 ? 31.081 26.246 35.426 1.00 40.18 112 LEU A O 1
ATOM 833 N N . LEU A 1 115 ? 31.873 26.319 33.330 1.00 40.81 113 LEU A N 1
ATOM 834 C CA . LEU A 1 115 ? 33.278 26.417 33.724 1.00 41.47 113 LEU A CA 1
ATOM 835 C C . LEU A 1 115 ? 33.568 27.723 34.478 1.00 42.12 113 LEU A C 1
ATOM 836 O O . LEU A 1 115 ? 34.296 27.708 35.465 1.00 42.30 113 LEU A O 1
ATOM 841 N N . GLY A 1 116 ? 33.037 28.845 33.976 1.00 41.47 114 GLY A N 1
ATOM 842 C CA . GLY A 1 116 ? 33.179 30.140 34.648 1.00 41.75 114 GLY A CA 1
ATOM 843 C C . GLY A 1 116 ? 32.719 30.148 36.105 1.00 41.94 114 GLY A C 1
ATOM 844 O O . GLY A 1 116 ? 33.454 30.597 36.995 1.00 42.83 114 GLY A O 1
ATOM 845 N N . VAL A 1 117 ? 31.488 29.711 36.357 1.00 40.53 115 VAL A N 1
ATOM 846 C CA . VAL A 1 117 ? 30.965 29.704 37.725 1.00 41.35 115 VAL A CA 1
ATOM 847 C C . VAL A 1 117 ? 31.616 28.566 38.551 1.00 40.93 115 VAL A C 1
ATOM 848 O O . VAL A 1 117 ? 32.168 28.823 39.629 1.00 41.09 115 VAL A O 1
ATOM 852 N N . ASN A 1 118 ? 31.593 27.339 38.029 1.00 40.88 116 ASN A N 1
ATOM 853 C CA . ASN A 1 118 ? 31.921 26.165 38.871 1.00 41.16 116 ASN A CA 1
ATOM 854 C C . ASN A 1 118 ? 33.419 25.936 39.025 1.00 40.51 116 ASN A C 1
ATOM 855 O O . ASN A 1 118 ? 33.862 25.490 40.085 1.00 41.52 116 ASN A O 1
ATOM 860 N N . LEU A 1 119 ? 34.188 26.169 37.970 1.00 41.26 117 LEU A N 1
ATOM 861 C CA . LEU A 1 119 ? 35.624 25.922 38.044 1.00 41.36 117 LEU A CA 1
ATOM 862 C C . LEU A 1 119 ? 36.391 27.242 38.253 1.00 41.93 117 LEU A C 1
ATOM 863 O O . LEU A 1 119 ? 37.146 27.391 39.227 1.00 41.07 117 LEU A O 1
ATOM 868 N N . HIS A 1 120 ? 36.166 28.208 37.366 1.00 42.21 118 HIS A N 1
ATOM 869 C CA . HIS A 1 120 ? 36.863 29.485 37.496 1.00 43.08 118 HIS A CA 1
ATOM 870 C C . HIS A 1 120 ? 36.562 30.179 38.797 1.00 42.67 118 HIS A C 1
ATOM 871 O O . HIS A 1 120 ? 37.457 30.774 39.375 1.00 44.89 118 HIS A O 1
ATOM 878 N N . GLY A 1 121 ? 35.322 30.094 39.257 1.00 42.40 119 GLY A N 1
ATOM 879 C CA . GLY A 1 121 ? 34.926 30.675 40.539 1.00 42.33 119 GLY A CA 1
ATOM 880 C C . GLY A 1 121 ? 35.799 30.195 41.696 1.00 42.45 119 GLY A C 1
ATOM 881 O O . GLY A 1 121 ? 36.117 30.956 42.625 1.00 41.88 119 GLY A O 1
ATOM 882 N N . VAL A 1 122 ? 36.174 28.924 41.640 1.00 41.01 120 VAL A N 1
ATOM 883 C CA . VAL A 1 122 ? 36.973 28.316 42.678 1.00 39.92 120 VAL A CA 1
ATOM 884 C C . VAL A 1 122 ? 38.413 28.721 42.465 1.00 39.98 120 VAL A C 1
ATOM 885 O O . VAL A 1 122 ? 39.054 29.114 43.425 1.00 38.77 120 VAL A O 1
ATOM 889 N N . VAL A 1 123 ? 38.873 28.694 41.211 1.00 40.07 121 VAL A N 1
ATOM 890 C CA . VAL A 1 123 ? 40.244 29.152 40.850 1.00 40.72 121 VAL A CA 1
ATOM 891 C C . VAL A 1 123 ? 40.440 30.602 41.298 1.00 41.61 121 VAL A C 1
ATOM 892 O O . VAL A 1 123 ? 41.464 30.975 41.902 1.00 41.74 121 VAL A O 1
ATOM 896 N N . ASN A 1 124 ? 39.422 31.405 41.024 1.00 41.90 122 ASN A N 1
ATOM 897 C CA . ASN A 1 124 ? 39.487 32.844 41.277 1.00 42.91 122 ASN A CA 1
ATOM 898 C C . ASN A 1 124 ? 39.470 33.105 42.793 1.00 42.47 122 ASN A C 1
ATOM 899 O O . ASN A 1 124 ? 40.223 33.943 43.308 1.00 42.42 122 ASN A O 1
ATOM 904 N N . GLY A 1 125 ? 38.598 32.398 43.509 1.00 43.19 123 GLY A N 1
ATOM 905 C CA . GLY A 1 125 ? 38.545 32.477 44.987 1.00 43.26 123 GLY A CA 1
ATOM 906 C C . GLY A 1 125 ? 39.904 32.108 45.575 1.00 43.53 123 GLY A C 1
ATOM 907 O O . GLY A 1 125 ? 40.516 32.858 46.369 1.00 42.62 123 GLY A O 1
ATOM 908 N N . VAL A 1 126 ? 40.376 30.937 45.189 1.00 43.97 124 VAL A N 1
ATOM 909 C CA . VAL A 1 126 ? 41.656 30.479 45.670 1.00 43.58 124 VAL A CA 1
ATOM 910 C C . VAL A 1 126 ? 42.787 31.459 45.311 1.00 44.12 124 VAL A C 1
ATOM 911 O O . VAL A 1 126 ? 43.592 31.824 46.179 1.00 44.71 124 VAL A O 1
ATOM 915 N N . THR A 1 127 ? 42.827 31.923 44.067 1.00 43.84 125 THR A N 1
ATOM 916 C CA . THR A 1 127 ? 43.923 32.783 43.602 1.00 44.39 125 THR A CA 1
ATOM 917 C C . THR A 1 127 ? 43.849 34.181 44.244 1.00 44.81 125 THR A C 1
ATOM 918 O O . THR A 1 127 ? 44.881 34.779 44.535 1.00 45.19 125 THR A O 1
ATOM 922 N N . THR A 1 128 ? 42.643 34.649 44.542 1.00 43.78 126 THR A N 1
ATOM 923 C CA . THR A 1 128 ? 42.460 35.965 45.183 1.00 44.67 126 THR A CA 1
ATOM 924 C C . THR A 1 128 ? 42.895 35.948 46.657 1.00 44.39 126 THR A C 1
ATOM 925 O O . THR A 1 128 ? 43.481 36.914 47.155 1.00 44.54 126 THR A O 1
ATOM 929 N N . PHE A 1 129 ? 42.564 34.871 47.361 1.00 44.03 127 PHE A N 1
ATOM 930 C CA . PHE A 1 129 ? 42.632 34.873 48.822 1.00 45.08 127 PHE A CA 1
ATOM 931 C C . PHE A 1 129 ? 43.790 34.090 49.403 1.00 45.82 127 PHE A C 1
ATOM 932 O O . PHE A 1 129 ? 44.375 34.508 50.408 1.00 45.64 127 PHE A O 1
ATOM 940 N N . VAL A 1 130 ? 44.094 32.935 48.817 1.00 46.51 128 VAL A N 1
ATOM 941 C CA . VAL A 1 130 ? 45.096 32.018 49.398 1.00 46.51 128 VAL A CA 1
ATOM 942 C C . VAL A 1 130 ? 46.500 32.638 49.475 1.00 47.32 128 VAL A C 1
ATOM 943 O O . VAL A 1 130 ? 47.165 32.467 50.497 1.00 47.45 128 VAL A O 1
ATOM 947 N N . PRO A 1 131 ? 46.958 33.315 48.404 1.00 48.76 129 PRO A N 1
ATOM 948 C CA . PRO A 1 131 ? 48.289 33.943 48.443 1.00 49.49 129 PRO A CA 1
ATOM 949 C C . PRO A 1 131 ? 48.348 35.049 49.499 1.00 50.26 129 PRO A C 1
ATOM 950 O O . PRO A 1 131 ? 49.388 35.225 50.103 1.00 51.22 129 PRO A O 1
ATOM 954 N N . ARG A 1 132 ? 47.236 35.750 49.733 1.00 50.43 130 ARG A N 1
ATOM 955 C CA . ARG A 1 132 ? 47.137 36.688 50.842 1.00 51.10 130 ARG A CA 1
ATOM 956 C C . ARG A 1 132 ? 47.309 35.943 52.162 1.00 51.85 130 ARG A C 1
ATOM 957 O O . ARG A 1 132 ? 48.105 36.376 53.021 1.00 50.79 130 ARG A O 1
ATOM 965 N N . MET A 1 133 ? 46.549 34.852 52.339 1.00 50.82 131 MET A N 1
ATOM 966 C CA . MET A 1 133 ? 46.634 34.059 53.568 1.00 50.74 131 MET A CA 1
ATOM 967 C C . MET A 1 133 ? 48.062 33.592 53.799 1.00 51.39 131 MET A C 1
ATOM 968 O O . MET A 1 133 ? 48.574 33.699 54.920 1.00 52.82 131 MET A O 1
ATOM 973 N N . VAL A 1 134 ? 48.691 33.056 52.759 1.00 51.39 132 VAL A N 1
ATOM 974 C CA . VAL A 1 134 ? 50.023 32.507 52.870 1.00 53.05 132 VAL A CA 1
ATOM 975 C C . VAL A 1 134 ? 51.019 33.618 53.267 1.00 54.44 132 VAL A C 1
ATOM 976 O O . VAL A 1 134 ? 51.928 33.380 54.067 1.00 54.79 132 VAL A O 1
ATOM 980 N N . GLU A 1 135 ? 50.837 34.813 52.710 1.00 55.90 133 GLU A N 1
ATOM 981 C CA . GLU A 1 135 ? 51.711 35.959 53.046 1.00 58.02 133 GLU A CA 1
ATOM 982 C C . GLU A 1 135 ? 51.536 36.354 54.514 1.00 57.80 133 GLU A C 1
ATOM 983 O O . GLU A 1 135 ? 52.514 36.581 55.212 1.00 58.52 133 GLU A O 1
ATOM 989 N N . ARG A 1 136 ? 50.292 36.425 54.977 1.00 57.69 134 ARG A N 1
ATOM 990 C CA . ARG A 1 136 ? 50.027 36.720 56.376 1.00 58.17 134 ARG A CA 1
ATOM 991 C C . ARG A 1 136 ? 50.541 35.659 57.367 1.00 58.66 134 ARG A C 1
ATOM 992 O O . ARG A 1 136 ? 50.925 35.998 58.496 1.00 58.76 134 ARG A O 1
ATOM 1000 N N . VAL A 1 137 ? 50.549 34.387 56.955 1.00 58.21 135 VAL A N 1
ATOM 1001 C CA . VAL A 1 137 ? 51.040 33.295 57.802 1.00 58.39 135 VAL A CA 1
ATOM 1002 C C . VAL A 1 137 ? 52.569 33.366 57.925 1.00 59.33 135 VAL A C 1
ATOM 1003 O O . VAL A 1 137 ? 53.107 33.349 59.023 1.00 59.86 135 VAL A O 1
ATOM 1007 N N . LYS A 1 138 ? 53.252 33.467 56.792 1.00 60.18 136 LYS A N 1
ATOM 1008 C CA . LYS A 1 138 ? 54.699 33.668 56.764 1.00 61.24 136 LYS A CA 1
ATOM 1009 C C . LYS A 1 138 ? 55.143 34.906 57.543 1.00 61.65 136 LYS A C 1
ATOM 1010 O O . LYS A 1 138 ? 56.274 34.971 58.009 1.00 62.30 136 LYS A O 1
ATOM 1016 N N . ALA A 1 139 ? 54.257 35.888 57.667 1.00 62.02 137 ALA A N 1
ATOM 1017 C CA . ALA A 1 139 ? 54.554 37.123 58.391 1.00 62.60 137 ALA A CA 1
ATOM 1018 C C . ALA A 1 139 ? 54.230 37.046 59.893 1.00 62.73 137 ALA A C 1
ATOM 1019 O O . ALA A 1 139 ? 54.487 37.991 60.638 1.00 63.57 137 ALA A O 1
ATOM 1021 N N . GLY A 1 140 ? 53.675 35.929 60.345 1.00 62.76 138 GLY A N 1
ATOM 1022 C CA . GLY A 1 140 ? 53.192 35.816 61.719 1.00 62.72 138 GLY A CA 1
ATOM 1023 C C . GLY A 1 140 ? 51.945 36.645 61.983 1.00 63.13 138 GLY A C 1
ATOM 1024 O O . GLY A 1 140 ? 51.556 36.833 63.139 1.00 63.42 138 GLY A O 1
ATOM 1025 N N . GLU A 1 141 ? 51.303 37.153 60.929 1.00 62.70 139 GLU A N 1
ATOM 1026 C CA . GLU A 1 141 ? 50.083 37.956 61.111 1.00 62.10 139 GLU A CA 1
ATOM 1027 C C . GLU A 1 141 ? 48.788 37.145 61.124 1.00 60.96 139 GLU A C 1
ATOM 1028 O O . GLU A 1 141 ? 47.750 37.632 61.555 1.00 60.57 139 GLU A O 1
ATOM 1034 N N . GLN A 1 142 ? 48.856 35.903 60.659 1.00 59.62 140 GLN A N 1
ATOM 1035 C CA . GLN A 1 142 ? 47.695 35.002 60.677 1.00 58.18 140 GLN A CA 1
ATOM 1036 C C . GLN A 1 142 ? 48.149 33.647 61.163 1.00 56.91 140 GLN A C 1
ATOM 1037 O O . GLN A 1 142 ? 49.232 33.184 60.789 1.00 56.43 140 GLN A O 1
ATOM 1043 N N . LYS A 1 143 ? 47.332 33.023 61.997 1.00 55.80 141 LYS A N 1
ATOM 1044 C CA . LYS A 1 143 ? 47.559 31.643 62.366 1.00 56.25 141 LYS A CA 1
ATOM 1045 C C . LYS A 1 143 ? 46.335 30.782 62.033 1.00 55.00 141 LYS A C 1
ATOM 1046 O O . LYS A 1 143 ? 45.284 30.932 62.619 1.00 54.72 141 LYS A O 1
ATOM 1052 N N . GLY A 1 144 ? 46.494 29.867 61.086 1.00 55.15 142 GLY A N 1
ATOM 1053 C CA . GLY A 1 144 ? 45.395 28.950 60.743 1.00 53.58 142 GLY A CA 1
ATOM 1054 C C . GLY A 1 144 ? 44.414 29.619 59.793 1.00 52.87 142 GLY A C 1
ATOM 1055 O O . GLY A 1 144 ? 44.514 30.833 59.510 1.00 52.49 142 GLY A O 1
ATOM 1056 N N . GLY A 1 145 ? 43.453 28.834 59.307 1.00 51.05 143 GLY A N 1
ATOM 1057 C CA . GLY A 1 145 ? 42.477 29.311 58.325 1.00 49.65 143 GLY A CA 1
ATOM 1058 C C . GLY A 1 145 ? 41.975 28.102 57.548 1.00 48.23 143 GLY A C 1
ATOM 1059 O O . GLY A 1 145 ? 42.517 27.018 57.694 1.00 48.00 143 GLY A O 1
ATOM 1060 N N . HIS A 1 146 ? 40.946 28.284 56.722 1.00 47.23 144 HIS A N 1
ATOM 1061 C CA . HIS A 1 146 ? 40.381 27.145 55.985 1.00 45.74 144 HIS A CA 1
ATOM 1062 C C . HIS A 1 146 ? 39.800 27.557 54.622 1.00 44.68 144 HIS A C 1
ATOM 1063 O O . HIS A 1 146 ? 39.352 28.704 54.441 1.00 44.17 144 HIS A O 1
ATOM 1070 N N . VAL A 1 147 ? 39.833 26.635 53.655 1.00 43.81 145 VAL A N 1
ATOM 1071 C CA . VAL A 1 147 ? 39.158 26.833 52.352 1.00 42.97 145 VAL A CA 1
ATOM 1072 C C . VAL A 1 147 ? 38.213 25.631 52.215 1.00 42.54 145 VAL A C 1
ATOM 1073 O O . VAL A 1 147 ? 38.671 24.491 52.319 1.00 41.75 145 VAL A O 1
ATOM 1077 N N . VAL A 1 148 ? 36.917 25.898 52.072 1.00 41.61 146 VAL A N 1
ATOM 1078 C CA . VAL A 1 148 ? 35.950 24.854 51.748 1.00 41.65 146 VAL A CA 1
ATOM 1079 C C . VAL A 1 148 ? 35.440 25.097 50.326 1.00 41.65 146 VAL A C 1
ATOM 1080 O O . VAL A 1 148 ? 34.857 26.139 50.052 1.00 40.85 146 VAL A O 1
ATOM 1084 N N . ASN A 1 149 ? 35.557 24.093 49.462 1.00 40.78 147 ASN A N 1
ATOM 1085 C CA . ASN A 1 149 ? 35.052 24.212 48.067 1.00 41.61 147 ASN A CA 1
ATOM 1086 C C . ASN A 1 149 ? 33.887 23.250 47.913 1.00 42.50 147 ASN A C 1
ATOM 1087 O O . ASN A 1 149 ? 34.010 22.046 48.242 1.00 43.04 147 ASN A O 1
ATOM 1092 N N . THR A 1 150 ? 32.745 23.757 47.486 1.00 43.04 148 THR A N 1
ATOM 1093 C CA . THR A 1 150 ? 31.592 22.897 47.339 1.00 43.04 148 THR A CA 1
ATOM 1094 C C . THR A 1 150 ? 31.696 22.187 45.999 1.00 43.90 148 THR A C 1
ATOM 1095 O O . THR A 1 150 ? 31.542 22.838 44.951 1.00 43.24 148 THR A O 1
ATOM 1099 N N . ALA A 1 151 ? 32.023 20.890 46.011 1.00 44.29 149 ALA A N 1
ATOM 1100 C CA . ALA A 1 151 ? 31.838 20.064 44.833 1.00 44.56 149 ALA A CA 1
ATOM 1101 C C . ALA A 1 151 ? 30.462 19.362 44.932 1.00 45.70 149 ALA A C 1
ATOM 1102 O O . ALA A 1 151 ? 29.456 20.035 45.058 1.00 47.59 149 ALA A O 1
ATOM 1104 N N . SER A 1 152 ? 30.401 18.039 44.934 1.00 45.72 150 SER A N 1
ATOM 1105 C CA . SER A 1 152 ? 29.136 17.314 44.801 1.00 43.99 150 SER A CA 1
ATOM 1106 C C . SER A 1 152 ? 29.503 15.825 44.842 1.00 42.17 150 SER A C 1
ATOM 1107 O O . SER A 1 152 ? 30.646 15.503 44.590 1.00 40.93 150 SER A O 1
ATOM 1110 N N . MET A 1 153 ? 28.549 14.905 45.079 1.00 41.57 151 MET A N 1
ATOM 1111 C CA . MET A 1 153 ? 28.811 13.477 44.773 1.00 40.29 151 MET A CA 1
ATOM 1112 C C . MET A 1 153 ? 29.087 13.204 43.274 1.00 40.51 151 MET A C 1
ATOM 1113 O O . MET A 1 153 ? 29.716 12.191 42.906 1.00 40.13 151 MET A O 1
ATOM 1118 N N . ALA A 1 154 ? 28.688 14.157 42.434 1.00 39.67 152 ALA A N 1
ATOM 1119 C CA . ALA A 1 154 ? 29.095 14.178 41.014 1.00 39.87 152 ALA A CA 1
ATOM 1120 C C . ALA A 1 154 ? 30.623 14.268 40.844 1.00 40.50 152 ALA A C 1
ATOM 1121 O O . ALA A 1 154 ? 31.126 14.043 39.741 1.00 40.20 152 ALA A O 1
ATOM 1123 N N . ALA A 1 155 ? 31.377 14.594 41.909 1.00 39.86 153 ALA A N 1
ATOM 1124 C CA . ALA A 1 155 ? 32.843 14.488 41.818 1.00 38.66 153 ALA A CA 1
ATOM 1125 C C . ALA A 1 155 ? 33.385 13.052 41.945 1.00 38.32 153 ALA A C 1
ATOM 1126 O O . ALA A 1 155 ? 34.578 12.820 41.835 1.00 35.68 153 ALA A O 1
ATOM 1128 N N . PHE A 1 156 ? 32.491 12.090 42.154 1.00 37.42 154 PHE A N 1
ATOM 1129 C CA . PHE A 1 156 ? 32.820 10.678 42.218 1.00 38.53 154 PHE A CA 1
ATOM 1130 C C . PHE A 1 156 ? 31.932 9.849 41.309 1.00 38.47 154 PHE A C 1
ATOM 1131 O O . PHE A 1 156 ? 32.375 8.860 40.730 1.00 38.93 154 PHE A O 1
ATOM 1139 N N . LEU A 1 157 ? 30.667 10.227 41.227 1.00 40.02 155 LEU A N 1
ATOM 1140 C CA . LEU A 1 157 ? 29.677 9.354 40.580 1.00 41.10 155 LEU A CA 1
ATOM 1141 C C . LEU A 1 157 ? 29.232 10.105 39.328 1.00 41.47 155 LEU A C 1
ATOM 1142 O O . LEU A 1 157 ? 28.430 11.024 39.437 1.00 42.80 155 LEU A O 1
ATOM 1147 N N . ALA A 1 158 ? 29.815 9.774 38.181 1.00 41.82 156 ALA A N 1
ATOM 1148 C CA . ALA A 1 158 ? 29.540 10.546 36.941 1.00 43.07 156 ALA A CA 1
ATOM 1149 C C . ALA A 1 158 ? 28.768 9.668 35.970 1.00 43.56 156 ALA A C 1
ATOM 1150 O O . ALA A 1 158 ? 29.309 8.681 35.457 1.00 45.37 156 ALA A O 1
ATOM 1152 N N . ALA A 1 159 ? 27.518 10.019 35.728 1.00 43.25 157 ALA A N 1
ATOM 1153 C CA . ALA A 1 159 ? 26.714 9.363 34.680 1.00 43.61 157 ALA A CA 1
ATOM 1154 C C . ALA A 1 159 ? 26.694 10.251 33.419 1.00 44.16 157 ALA A C 1
ATOM 1155 O O . ALA A 1 159 ? 27.410 11.252 33.333 1.00 43.62 157 ALA A O 1
ATOM 1157 N N . GLY A 1 160 ? 25.821 9.908 32.466 1.00 43.65 158 GLY A N 1
ATOM 1158 C CA . GLY A 1 160 ? 25.691 10.666 31.226 1.00 44.18 158 GLY A CA 1
ATOM 1159 C C . GLY A 1 160 ? 25.386 12.140 31.354 1.00 44.21 158 GLY A C 1
ATOM 1160 O O . GLY A 1 160 ? 26.027 12.965 30.690 1.00 44.81 158 GLY A O 1
ATOM 1161 N N . SER A 1 161 ? 24.365 12.480 32.145 1.00 44.02 159 SER A N 1
ATOM 1162 C CA . SER A 1 161 ? 24.031 13.872 32.435 1.00 44.64 159 SER A CA 1
ATOM 1163 C C . SER A 1 161 ? 24.158 13.989 33.949 1.00 44.69 159 SER A C 1
ATOM 1164 O O . SER A 1 161 ? 23.963 13.000 34.634 1.00 44.16 159 SER A O 1
ATOM 1167 N N . PRO A 1 162 ? 24.509 15.177 34.465 1.00 44.00 160 PRO A N 1
ATOM 1168 C CA . PRO A 1 162 ? 24.875 16.405 33.755 1.00 42.34 160 PRO A CA 1
ATOM 1169 C C . PRO A 1 162 ? 26.387 16.430 33.425 1.00 41.79 160 PRO A C 1
ATOM 1170 O O . PRO A 1 162 ? 27.205 16.642 34.327 1.00 40.53 160 PRO A O 1
ATOM 1174 N N . GLY A 1 163 ? 26.732 16.281 32.147 1.00 39.15 161 GLY A N 1
ATOM 1175 C CA . GLY A 1 163 ? 28.134 15.997 31.748 1.00 39.19 161 GLY A CA 1
ATOM 1176 C C . GLY A 1 163 ? 29.136 17.106 32.085 1.00 39.07 161 GLY A C 1
ATOM 1177 O O . GLY A 1 163 ? 30.252 16.835 32.598 1.00 39.92 161 GLY A O 1
ATOM 1178 N N . ILE A 1 164 ? 28.807 18.334 31.679 1.00 37.63 162 ILE A N 1
ATOM 1179 C CA . ILE A 1 164 ? 29.677 19.485 31.987 1.00 37.37 162 ILE A CA 1
ATOM 1180 C C . ILE A 1 164 ? 29.758 19.701 33.520 1.00 37.41 162 ILE A C 1
ATOM 1181 O O . ILE A 1 164 ? 30.824 19.848 34.067 1.00 36.73 162 ILE A O 1
ATOM 1186 N N . TYR A 1 165 ? 28.628 19.695 34.192 1.00 37.54 163 TYR A N 1
ATOM 1187 C CA . TYR A 1 165 ? 28.644 19.763 35.661 1.00 37.71 163 TYR A CA 1
ATOM 1188 C C . TYR A 1 165 ? 29.626 18.747 36.290 1.00 37.87 163 TYR A C 1
ATOM 1189 O O . TYR A 1 165 ? 30.486 19.135 37.104 1.00 37.97 163 TYR A O 1
ATOM 1198 N N . ASN A 1 166 ? 29.526 17.471 35.895 1.00 36.79 164 ASN A N 1
ATOM 1199 C CA . ASN A 1 166 ? 30.317 16.394 36.479 1.00 36.71 164 ASN A CA 1
ATOM 1200 C C . ASN A 1 166 ? 31.777 16.730 36.215 1.00 36.41 164 ASN A C 1
ATOM 1201 O O . ASN A 1 166 ? 32.602 16.594 37.117 1.00 35.04 164 ASN A O 1
ATOM 1206 N N . THR A 1 167 ? 32.055 17.254 35.011 1.00 36.07 165 THR A N 1
ATOM 1207 C CA . THR A 1 167 ? 33.431 17.679 34.664 1.00 36.64 165 THR A CA 1
ATOM 1208 C C . THR A 1 167 ? 33.962 18.749 35.635 1.00 37.88 165 THR A C 1
ATOM 1209 O O . THR A 1 167 ? 35.100 18.635 36.127 1.00 36.64 165 THR A O 1
ATOM 1213 N N . THR A 1 168 ? 33.157 19.789 35.889 1.00 36.59 166 THR A N 1
ATOM 1214 C CA . THR A 1 168 ? 33.601 20.877 36.757 1.00 38.19 166 THR A CA 1
ATOM 1215 C C . THR A 1 168 ? 33.721 20.423 38.238 1.00 38.12 166 THR A C 1
ATOM 1216 O O . THR A 1 168 ? 34.566 20.927 38.976 1.00 38.17 166 THR A O 1
ATOM 1220 N N . LYS A 1 169 ? 32.892 19.468 38.651 1.00 36.73 167 LYS A N 1
ATOM 1221 C CA . LYS A 1 169 ? 32.954 18.962 40.022 1.00 37.75 167 LYS A CA 1
ATOM 1222 C C . LYS A 1 169 ? 34.145 18.040 40.260 1.00 37.49 167 LYS A C 1
ATOM 1223 O O . LYS A 1 169 ? 34.777 18.134 41.324 1.00 37.73 167 LYS A O 1
ATOM 1229 N N . PHE A 1 170 ? 34.493 17.210 39.275 1.00 36.70 168 PHE A N 1
ATOM 1230 C CA . PHE A 1 170 ? 35.721 16.399 39.336 1.00 36.44 168 PHE A CA 1
ATOM 1231 C C . PHE A 1 170 ? 36.912 17.363 39.403 1.00 37.13 168 PHE A C 1
ATOM 1232 O O . PHE A 1 170 ? 37.837 17.174 40.158 1.00 35.98 168 PHE A O 1
ATOM 1240 N N . ALA A 1 171 ? 36.881 18.406 38.587 1.00 36.97 169 ALA A N 1
ATOM 1241 C CA . ALA A 1 171 ? 37.978 19.380 38.590 1.00 36.37 169 ALA A CA 1
ATOM 1242 C C . ALA A 1 171 ? 38.140 20.051 39.957 1.00 36.58 169 ALA A C 1
ATOM 1243 O O . ALA A 1 171 ? 39.249 20.183 40.426 1.00 36.78 169 ALA A O 1
ATOM 1245 N N . VAL A 1 172 ? 37.048 20.497 40.569 1.00 34.96 170 VAL A N 1
ATOM 1246 C CA . VAL A 1 172 ? 37.060 21.105 41.912 1.00 36.43 170 VAL A CA 1
ATOM 1247 C C . VAL A 1 172 ? 37.634 20.107 42.948 1.00 37.04 170 VAL A C 1
ATOM 1248 O O . VAL A 1 172 ? 38.419 20.489 43.821 1.00 37.29 170 VAL A O 1
ATOM 1252 N N . ARG A 1 173 ? 37.297 18.824 42.824 1.00 36.27 171 ARG A N 1
ATOM 1253 C CA . ARG A 1 173 ? 37.876 17.817 43.700 1.00 36.84 171 ARG A CA 1
ATOM 1254 C C . ARG A 1 173 ? 39.411 17.737 43.513 1.00 36.93 171 ARG A C 1
ATOM 1255 O O . ARG A 1 173 ? 40.135 17.751 44.504 1.00 37.07 171 ARG A O 1
ATOM 1263 N N . GLY A 1 174 ? 39.893 17.677 42.273 1.00 36.98 172 GLY A N 1
ATOM 1264 C CA . GLY A 1 174 ? 41.334 17.551 42.022 1.00 37.64 172 GLY A CA 1
ATOM 1265 C C . GLY A 1 174 ? 42.070 18.794 42.530 1.00 39.61 172 GLY A C 1
ATOM 1266 O O . GLY A 1 174 ? 43.224 18.699 43.038 1.00 39.39 172 GLY A O 1
ATOM 1267 N N . LEU A 1 175 ? 41.463 19.956 42.291 1.00 38.60 173 LEU A N 1
ATOM 1268 C CA . LEU A 1 175 ? 42.012 21.227 42.808 1.00 39.17 173 LEU A CA 1
ATOM 1269 C C . LEU A 1 175 ? 42.111 21.172 44.346 1.00 39.43 173 LEU A C 1
ATOM 1270 O O . LEU A 1 175 ? 43.175 21.485 44.939 1.00 37.51 173 LEU A O 1
ATOM 1275 N N . SER A 1 176 ? 41.004 20.801 44.982 1.00 38.46 174 SER A N 1
ATOM 1276 C CA . SER A 1 176 ? 40.895 20.841 46.448 1.00 40.20 174 SER A CA 1
ATOM 1277 C C . SER A 1 176 ? 41.857 19.854 47.108 1.00 40.82 174 SER A C 1
ATOM 1278 O O . SER A 1 176 ? 42.424 20.148 48.192 1.00 40.57 174 SER A O 1
ATOM 1281 N N . GLU A 1 177 ? 42.010 18.676 46.489 1.00 40.25 175 GLU A N 1
ATOM 1282 C CA . GLU A 1 177 ? 42.884 17.634 47.065 1.00 41.87 175 GLU A CA 1
ATOM 1283 C C . GLU A 1 177 ? 44.324 18.144 46.951 1.00 42.11 175 GLU A C 1
ATOM 1284 O O . GLU A 1 177 ? 45.085 18.071 47.934 1.00 42.83 175 GLU A O 1
ATOM 1290 N N . SER A 1 178 ? 44.669 18.677 45.778 1.00 40.92 176 SER A N 1
ATOM 1291 C CA . SER A 1 178 ? 46.025 19.226 45.567 1.00 42.86 176 SER A CA 1
ATOM 1292 C C . SER A 1 178 ? 46.346 20.352 46.571 1.00 42.50 176 SER A C 1
ATOM 1293 O O . SER A 1 178 ? 47.386 20.314 47.238 1.00 44.51 176 SER A O 1
ATOM 1296 N N . LEU A 1 179 ? 45.425 21.299 46.701 1.00 41.89 177 LEU A N 1
ATOM 1297 C CA . LEU A 1 179 ? 45.567 22.450 47.616 1.00 41.76 177 LEU A CA 1
ATOM 1298 C C . LEU A 1 179 ? 45.661 21.995 49.087 1.00 42.15 177 LEU A C 1
ATOM 1299 O O . LEU A 1 179 ? 46.468 22.525 49.876 1.00 41.14 177 LEU A O 1
ATOM 1304 N N . HIS A 1 180 ? 44.819 21.047 49.459 1.00 40.78 178 HIS A N 1
ATOM 1305 C CA . HIS A 1 180 ? 44.912 20.432 50.757 1.00 42.02 178 HIS A CA 1
ATOM 1306 C C . HIS A 1 180 ? 46.351 19.988 51.111 1.00 43.67 178 HIS A C 1
ATOM 1307 O O . HIS A 1 180 ? 46.834 20.354 52.174 1.00 43.51 178 HIS A O 1
ATOM 1314 N N . TYR A 1 181 ? 47.012 19.212 50.245 1.00 44.08 179 TYR A N 1
ATOM 1315 C CA . TYR A 1 181 ? 48.396 18.792 50.502 1.00 45.35 179 TYR A CA 1
ATOM 1316 C C . TYR A 1 181 ? 49.424 19.916 50.462 1.00 47.07 179 TYR A C 1
ATOM 1317 O O . TYR A 1 181 ? 50.354 19.912 51.284 1.00 46.99 179 TYR A O 1
ATOM 1326 N N . SER A 1 182 ? 49.268 20.890 49.559 1.00 47.26 180 SER A N 1
ATOM 1327 C CA . SER A 1 182 ? 50.277 21.966 49.432 1.00 48.00 180 SER A CA 1
ATOM 1328 C C . SER A 1 182 ? 50.198 22.955 50.615 1.00 48.32 180 SER A C 1
ATOM 1329 O O . SER A 1 182 ? 51.210 23.560 50.974 1.00 49.19 180 SER A O 1
ATOM 1332 N N . LEU A 1 183 ? 49.005 23.122 51.203 1.00 46.69 181 LEU A N 1
ATOM 1333 C CA . LEU A 1 183 ? 48.809 24.080 52.290 1.00 47.49 181 LEU A CA 1
ATOM 1334 C C . LEU A 1 183 ? 49.002 23.555 53.715 1.00 47.90 181 LEU A C 1
ATOM 1335 O O . LEU A 1 183 ? 48.925 24.332 54.670 1.00 48.49 181 LEU A O 1
ATOM 1340 N N . LEU A 1 184 ? 49.210 22.249 53.861 1.00 49.01 182 LEU A N 1
ATOM 1341 C CA . LEU A 1 184 ? 49.504 21.654 55.180 1.00 50.41 182 LEU A CA 1
ATOM 1342 C C . LEU A 1 184 ? 50.645 22.392 55.902 1.00 51.19 182 LEU A C 1
ATOM 1343 O O . LEU A 1 184 ? 50.499 22.738 57.075 1.00 51.31 182 LEU A O 1
ATOM 1348 N N . LYS A 1 185 ? 51.748 22.636 55.191 1.00 52.42 183 LYS A N 1
ATOM 1349 C CA . LYS A 1 185 ? 52.916 23.338 55.761 1.00 54.11 183 LYS A CA 1
ATOM 1350 C C . LYS A 1 185 ? 52.563 24.713 56.357 1.00 54.00 183 LYS A C 1
ATOM 1351 O O . LYS A 1 185 ? 53.175 25.129 57.340 1.00 54.77 183 LYS A O 1
ATOM 1357 N N . TYR A 1 186 ? 51.553 25.393 55.804 1.00 53.03 184 TYR A N 1
ATOM 1358 C CA . TYR A 1 186 ? 51.075 26.666 56.338 1.00 51.93 184 TYR A CA 1
ATOM 1359 C C . TYR A 1 186 ? 49.928 26.535 57.327 1.00 52.22 184 TYR A C 1
ATOM 1360 O O . TYR A 1 186 ? 49.388 27.561 57.781 1.00 52.31 184 TYR A O 1
ATOM 1369 N N . GLU A 1 187 ? 49.544 25.294 57.653 1.00 51.20 185 GLU A N 1
ATOM 1370 C CA . GLU A 1 187 ? 48.385 25.004 58.499 1.00 51.11 185 GLU A CA 1
ATOM 1371 C C . GLU A 1 187 ? 47.084 25.729 58.103 1.00 49.97 185 GLU A C 1
ATOM 1372 O O . GLU A 1 187 ? 46.289 26.140 58.949 1.00 49.21 185 GLU A O 1
ATOM 1378 N N . ILE A 1 188 ? 46.883 25.886 56.802 1.00 48.67 186 ILE A N 1
ATOM 1379 C CA . ILE A 1 188 ? 45.601 26.321 56.280 1.00 48.04 186 ILE A CA 1
ATOM 1380 C C . ILE A 1 188 ? 44.912 25.050 55.819 1.00 46.59 186 ILE A C 1
ATOM 1381 O O . ILE A 1 188 ? 45.475 24.296 55.033 1.00 46.61 186 ILE A O 1
ATOM 1386 N N . GLY A 1 189 ? 43.730 24.812 56.348 1.00 45.36 187 GLY A N 1
ATOM 1387 C CA . GLY A 1 189 ? 42.980 23.607 56.023 1.00 44.87 187 GLY A CA 1
ATOM 1388 C C . GLY A 1 189 ? 42.234 23.716 54.686 1.00 43.57 187 GLY A C 1
ATOM 1389 O O . GLY A 1 189 ? 41.903 24.798 54.248 1.00 42.45 187 GLY A O 1
ATOM 1390 N N . VAL A 1 190 ? 41.994 22.587 54.018 1.00 42.96 188 VAL A N 1
ATOM 1391 C CA . VAL A 1 190 ? 41.213 22.608 52.766 1.00 42.04 188 VAL A CA 1
ATOM 1392 C C . VAL A 1 190 ? 40.302 21.377 52.787 1.00 41.83 188 VAL A C 1
ATOM 1393 O O . VAL A 1 190 ? 40.764 20.243 53.032 1.00 41.08 188 VAL A O 1
ATOM 1397 N N . SER A 1 191 ? 39.019 21.625 52.554 1.00 42.16 189 SER A N 1
ATOM 1398 C CA . SER A 1 191 ? 38.001 20.578 52.483 1.00 43.24 189 SER A CA 1
ATOM 1399 C C . SER A 1 191 ? 37.208 20.697 51.173 1.00 43.10 189 SER A C 1
ATOM 1400 O O . SER A 1 191 ? 36.977 21.807 50.680 1.00 41.90 189 SER A O 1
ATOM 1403 N N . VAL A 1 192 ? 36.799 19.554 50.620 1.00 41.80 190 VAL A N 1
ATOM 1404 C CA . VAL A 1 192 ? 35.852 19.579 49.499 1.00 41.32 190 VAL A CA 1
ATOM 1405 C C . VAL A 1 192 ? 34.572 18.923 49.969 1.00 40.89 190 VAL A C 1
ATOM 1406 O O . VAL A 1 192 ? 34.567 17.749 50.399 1.00 41.57 190 VAL A O 1
ATOM 1410 N N . LEU A 1 193 ? 33.514 19.718 49.938 1.00 40.30 191 LEU A N 1
ATOM 1411 C CA . LEU A 1 193 ? 32.204 19.342 50.413 1.00 41.16 191 LEU A CA 1
ATOM 1412 C C . LEU A 1 193 ? 31.512 18.600 49.261 1.00 41.23 191 LEU A C 1
ATOM 1413 O O . LEU A 1 193 ? 31.392 19.163 48.172 1.00 40.51 191 LEU A O 1
ATOM 1418 N N . CYS A 1 194 ? 31.085 17.358 49.517 1.00 41.10 192 CYS A N 1
ATOM 1419 C CA . CYS A 1 194 ? 30.496 16.511 48.468 1.00 41.64 192 CYS A CA 1
ATOM 1420 C C . CYS A 1 194 ? 29.093 16.051 48.823 1.00 41.76 192 CYS A C 1
ATOM 1421 O O . CYS A 1 194 ? 28.887 14.860 49.086 1.00 40.47 192 CYS A O 1
ATOM 1424 N N . PRO A 1 195 ? 28.135 16.984 48.838 1.00 43.21 193 PRO A N 1
ATOM 1425 C CA . PRO A 1 195 ? 26.778 16.616 49.221 1.00 44.46 193 PRO A CA 1
ATOM 1426 C C . PRO A 1 195 ? 26.067 15.746 48.205 1.00 45.44 193 PRO A C 1
ATOM 1427 O O . PRO A 1 195 ? 26.396 15.790 47.007 1.00 45.17 193 PRO A O 1
ATOM 1431 N N . GLY A 1 196 ? 25.075 14.986 48.685 1.00 46.92 194 GLY A N 1
ATOM 1432 C CA . GLY A 1 196 ? 24.023 14.475 47.832 1.00 47.65 194 GLY A CA 1
ATOM 1433 C C . GLY A 1 196 ? 22.919 15.514 47.780 1.00 49.56 194 GLY A C 1
ATOM 1434 O O . GLY A 1 196 ? 23.180 16.709 47.746 1.00 49.50 194 GLY A O 1
ATOM 1435 N N . LEU A 1 197 ? 21.683 15.047 47.804 1.00 50.75 195 LEU A N 1
ATOM 1436 C CA . LEU A 1 197 ? 20.500 15.902 47.704 1.00 52.92 195 LEU A CA 1
ATOM 1437 C C . LEU A 1 197 ? 20.330 16.886 48.853 1.00 53.83 195 LEU A C 1
ATOM 1438 O O . LEU A 1 197 ? 20.255 16.489 50.024 1.00 52.91 195 LEU A O 1
ATOM 1443 N N . VAL A 1 198 ? 20.243 18.162 48.484 1.00 55.02 196 VAL A N 1
ATOM 1444 C CA . VAL A 1 198 ? 20.043 19.260 49.405 1.00 57.42 196 VAL A CA 1
ATOM 1445 C C . VAL A 1 198 ? 18.579 19.676 49.310 1.00 58.39 196 VAL A C 1
ATOM 1446 O O . VAL A 1 198 ? 18.017 19.638 48.224 1.00 58.81 196 VAL A O 1
ATOM 1450 N N . LYS A 1 199 ? 17.965 20.068 50.431 1.00 60.01 197 LYS A N 1
ATOM 1451 C CA . LYS A 1 199 ? 16.507 20.325 50.473 1.00 61.49 197 LYS A CA 1
ATOM 1452 C C . LYS A 1 199 ? 16.020 21.379 49.460 1.00 61.97 197 LYS A C 1
ATOM 1453 O O . LYS A 1 199 ? 16.605 22.462 49.355 1.00 62.97 197 LYS A O 1
ATOM 1459 N N . ALA A 1 229 ? 7.340 13.774 42.601 1.00 80.69 227 ALA A N 1
ATOM 1460 C CA . ALA A 1 229 ? 7.668 12.620 43.447 1.00 80.58 227 ALA A CA 1
ATOM 1461 C C . ALA A 1 229 ? 8.073 13.012 44.882 1.00 80.59 227 ALA A C 1
ATOM 1462 O O . ALA A 1 229 ? 8.345 12.142 45.727 1.00 80.63 227 ALA A O 1
ATOM 1464 N N . GLY A 1 230 ? 8.103 14.319 45.152 1.00 80.38 228 GLY A N 1
ATOM 1465 C CA . GLY A 1 230 ? 8.465 14.845 46.472 1.00 79.84 228 GLY A CA 1
ATOM 1466 C C . GLY A 1 230 ? 9.971 14.939 46.668 1.00 79.53 228 GLY A C 1
ATOM 1467 O O . GLY A 1 230 ? 10.448 15.108 47.799 1.00 79.39 228 GLY A O 1
ATOM 1468 N N . VAL A 1 231 ? 10.715 14.827 45.564 1.00 78.83 229 VAL A N 1
ATOM 1469 C CA . VAL A 1 231 ? 12.180 14.850 45.589 1.00 78.11 229 VAL A CA 1
ATOM 1470 C C . VAL A 1 231 ? 12.702 16.110 46.283 1.00 77.67 229 VAL A C 1
ATOM 1471 O O . VAL A 1 231 ? 13.506 16.028 47.218 1.00 77.61 229 VAL A O 1
ATOM 1475 N N . HIS A 1 232 ? 12.204 17.260 45.836 1.00 76.95 230 HIS A N 1
ATOM 1476 C CA . HIS A 1 232 ? 12.563 18.568 46.387 1.00 76.39 230 HIS A CA 1
ATOM 1477 C C . HIS A 1 232 ? 12.362 18.703 47.912 1.00 75.43 230 HIS A C 1
ATOM 1478 O O . HIS A 1 232 ? 12.843 19.669 48.517 1.00 75.20 230 HIS A O 1
ATOM 1485 N N . GLU A 1 233 ? 11.692 17.710 48.514 1.00 74.00 231 GLU A N 1
ATOM 1486 C 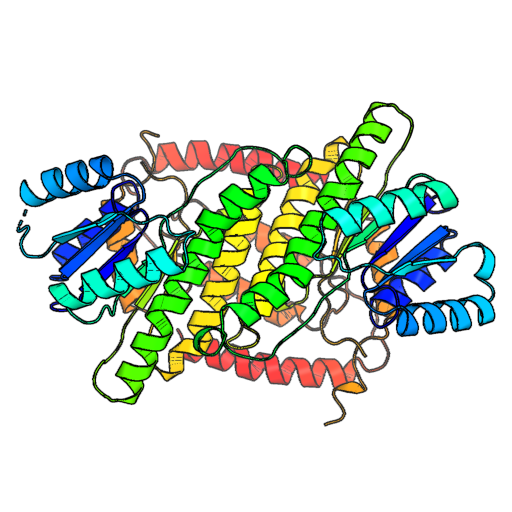CA . GLU A 1 233 ? 11.202 17.775 49.909 1.00 72.67 231 GLU A CA 1
ATOM 1487 C C . GLU A 1 233 ? 12.086 17.065 50.933 1.00 70.88 231 GLU A C 1
ATOM 1488 O O . GLU A 1 233 ? 12.147 17.492 52.087 1.00 71.08 231 GLU A O 1
ATOM 1494 N N . PHE A 1 234 ? 12.742 15.978 50.532 1.00 68.19 232 PHE A N 1
ATOM 1495 C CA . PHE A 1 234 ? 13.525 15.178 51.475 1.00 66.19 232 PHE A CA 1
ATOM 1496 C C . PHE A 1 234 ? 15.048 15.339 51.369 1.00 63.90 232 PHE A C 1
ATOM 1497 O O . PHE A 1 234 ? 15.783 14.505 51.887 1.00 63.36 232 PHE A O 1
ATOM 1505 N N . GLY A 1 235 ? 15.511 16.392 50.695 1.00 61.78 233 GLY A N 1
ATOM 1506 C CA . GLY A 1 235 ? 16.942 16.729 50.671 1.00 59.66 233 GLY A CA 1
ATOM 1507 C C . GLY A 1 235 ? 17.454 17.160 52.049 1.00 57.77 233 GLY A C 1
ATOM 1508 O O . GLY A 1 235 ? 16.656 17.519 52.908 1.00 58.16 233 GLY A O 1
ATOM 1509 N N . MET A 1 236 ? 18.774 17.128 52.268 1.00 55.65 234 MET A N 1
ATOM 1510 C CA . MET A 1 236 ? 19.350 17.496 53.582 1.00 53.80 234 MET A CA 1
ATOM 1511 C C . MET A 1 236 ? 19.181 18.991 53.808 1.00 54.55 234 MET A C 1
ATOM 1512 O O . MET A 1 236 ? 19.322 19.779 52.868 1.00 53.66 234 MET A O 1
ATOM 1517 N N . GLU A 1 237 ? 18.862 19.382 55.042 1.00 55.31 235 GLU A N 1
ATOM 1518 C CA . GLU A 1 237 ? 18.703 20.796 55.386 1.00 56.66 235 GLU A CA 1
ATOM 1519 C C . GLU A 1 237 ? 20.065 21.504 55.361 1.00 56.24 235 GLU A C 1
ATOM 1520 O O . GLU A 1 237 ? 21.035 20.986 55.931 1.00 55.23 235 GLU A O 1
ATOM 1526 N N . PRO A 1 238 ? 20.142 22.696 54.717 1.00 56.26 236 PRO A N 1
ATOM 1527 C CA . PRO A 1 238 ? 21.410 23.447 54.708 1.00 56.15 236 PRO A CA 1
ATOM 1528 C C . PRO A 1 238 ? 22.064 23.633 56.083 1.00 55.53 236 PRO A C 1
ATOM 1529 O O . PRO A 1 238 ? 23.301 23.570 56.174 1.00 54.71 236 PRO A O 1
ATOM 1533 N N . ASP A 1 239 ? 21.263 23.830 57.134 1.00 55.21 237 ASP A N 1
ATOM 1534 C CA . ASP A 1 239 ? 21.813 24.015 58.488 1.00 55.35 237 ASP A CA 1
ATOM 1535 C C . ASP A 1 239 ? 22.480 22.756 59.036 1.00 54.69 237 ASP A C 1
ATOM 1536 O O . ASP A 1 239 ? 23.502 22.830 59.739 1.00 54.99 237 ASP A O 1
ATOM 1541 N N . VAL A 1 240 ? 21.931 21.597 58.666 1.00 53.61 238 VAL A N 1
ATOM 1542 C CA . VAL A 1 240 ? 22.496 20.311 59.060 1.00 52.42 238 VAL A CA 1
ATOM 1543 C C . VAL A 1 240 ? 23.793 20.088 58.300 1.00 51.33 238 VAL A C 1
ATOM 1544 O O . VAL A 1 240 ? 24.787 19.635 58.876 1.00 50.77 238 VAL A O 1
ATOM 1548 N N . ILE A 1 241 ? 23.786 20.388 56.996 1.00 50.50 239 ILE A N 1
ATOM 1549 C CA . ILE A 1 241 ? 25.041 20.369 56.213 1.00 49.76 239 ILE A CA 1
ATOM 1550 C C . ILE A 1 241 ? 26.086 21.325 56.826 1.00 49.24 239 ILE A C 1
ATOM 1551 O O . ILE A 1 241 ? 27.238 20.957 57.002 1.00 49.38 239 ILE A O 1
ATOM 1556 N N . GLY A 1 242 ? 25.668 22.546 57.142 1.00 49.04 240 GLY A N 1
ATOM 1557 C CA . GLY A 1 242 ? 26.546 23.549 57.770 1.00 49.01 240 GLY A CA 1
ATOM 1558 C C . GLY A 1 242 ? 27.260 23.063 59.030 1.00 48.81 240 GLY A C 1
ATOM 1559 O O . GLY A 1 242 ? 28.475 23.202 59.160 1.00 49.26 240 GLY A O 1
ATOM 1560 N N . ALA A 1 243 ? 26.512 22.464 59.942 1.00 48.79 241 ALA A N 1
ATOM 1561 C CA . ALA A 1 243 ? 27.080 21.903 61.194 1.00 48.54 241 ALA A CA 1
ATOM 1562 C C . ALA A 1 243 ? 28.130 20.835 60.892 1.00 48.30 241 ALA A C 1
ATOM 1563 O O . ALA A 1 243 ? 29.245 20.839 61.456 1.00 49.52 241 ALA A O 1
ATOM 1565 N N . ARG A 1 244 ? 27.820 19.957 59.937 1.00 46.22 242 ARG A N 1
ATOM 1566 C CA . ARG A 1 244 ? 28.740 18.882 59.606 1.00 45.51 242 ARG A CA 1
ATOM 1567 C C . ARG A 1 244 ? 30.004 19.435 58.991 1.00 43.74 242 ARG A C 1
ATOM 1568 O O . ARG A 1 244 ? 31.102 18.914 59.214 1.00 43.42 242 ARG A O 1
ATOM 1576 N N . VAL A 1 245 ? 29.856 20.512 58.223 1.00 44.00 243 VAL A N 1
ATOM 1577 C CA . VAL A 1 245 ? 31.007 21.185 57.636 1.00 43.89 243 VAL A CA 1
ATOM 1578 C C . VAL A 1 245 ? 31.912 21.781 58.711 1.00 44.96 243 VAL A C 1
ATOM 1579 O O . VAL A 1 245 ? 33.134 21.638 58.649 1.00 44.69 243 VAL A O 1
ATOM 1583 N N . ILE A 1 246 ? 31.320 22.493 59.660 1.00 45.54 244 ILE A N 1
ATOM 1584 C CA . ILE A 1 246 ? 32.124 23.144 60.713 1.00 47.67 244 ILE A CA 1
ATOM 1585 C C . ILE A 1 246 ? 32.976 22.118 61.453 1.00 48.00 244 ILE A C 1
ATOM 1586 O O . ILE A 1 246 ? 34.200 22.309 61.585 1.00 48.61 244 ILE A O 1
ATOM 1591 N N . GLU A 1 247 ? 32.348 20.999 61.852 1.00 48.82 245 GLU A N 1
ATOM 1592 C CA . GLU A 1 247 ? 33.063 19.886 62.501 1.00 50.12 245 GLU A CA 1
ATOM 1593 C C . GLU A 1 247 ? 34.192 19.342 61.603 1.00 49.88 245 GLU A C 1
ATOM 1594 O O . GLU A 1 247 ? 35.320 19.178 62.063 1.00 49.94 245 GLU A O 1
ATOM 1600 N N . ALA A 1 248 ? 33.903 19.097 60.316 1.00 49.18 246 ALA A N 1
ATOM 1601 C CA . ALA A 1 248 ? 34.925 18.632 59.392 1.00 48.39 246 ALA A CA 1
ATOM 1602 C C . ALA A 1 248 ? 36.076 19.611 59.199 1.00 47.95 246 ALA A C 1
ATOM 1603 O O . ALA A 1 248 ? 37.230 19.193 59.095 1.00 47.72 246 ALA A O 1
ATOM 1605 N N . MET A 1 249 ? 35.766 20.901 59.121 1.00 47.89 247 MET A N 1
ATOM 1606 C CA . MET A 1 249 ? 36.804 21.942 59.066 1.00 48.74 247 MET A CA 1
ATOM 1607 C C . MET A 1 249 ? 37.730 21.860 60.296 1.00 49.54 247 MET A C 1
ATOM 1608 O O . MET A 1 249 ? 38.935 21.938 60.157 1.00 48.74 247 MET A O 1
ATOM 1613 N N . LYS A 1 250 ? 37.142 21.700 61.488 1.00 50.44 248 LYS A N 1
ATOM 1614 C CA . LYS A 1 250 ? 37.931 21.517 62.730 1.00 51.76 248 LYS A CA 1
ATOM 1615 C C . LYS A 1 250 ? 38.871 20.328 62.660 1.00 51.38 248 LYS A C 1
ATOM 1616 O O . LYS A 1 250 ? 39.963 20.374 63.231 1.00 52.26 248 LYS A O 1
ATOM 1622 N N . ALA A 1 251 ? 38.474 19.286 61.922 1.00 50.42 249 ALA A N 1
ATOM 1623 C CA . ALA A 1 251 ? 39.323 18.120 61.704 1.00 48.87 249 ALA A CA 1
ATOM 1624 C C . ALA A 1 251 ? 40.297 18.196 60.514 1.00 48.27 249 ALA A C 1
ATOM 1625 O O . ALA A 1 251 ? 41.071 17.272 60.310 1.00 47.72 249 ALA A O 1
ATOM 1627 N N . ASN A 1 252 ? 40.273 19.286 59.736 1.00 47.37 250 ASN A N 1
ATOM 1628 C CA . ASN A 1 252 ? 40.880 19.315 58.392 1.00 45.12 250 ASN A CA 1
ATOM 1629 C C . ASN A 1 252 ? 40.629 18.027 57.575 1.00 44.09 250 ASN A C 1
ATOM 1630 O O . ASN A 1 252 ? 41.523 17.480 56.944 1.00 41.17 250 ASN A O 1
ATOM 1635 N N . ARG A 1 253 ? 39.390 17.563 57.625 1.00 42.48 251 ARG A N 1
ATOM 1636 C CA . ARG A 1 253 ? 38.982 16.398 56.826 1.00 43.65 251 ARG A CA 1
ATOM 1637 C C . ARG A 1 253 ? 38.927 16.813 55.347 1.00 43.62 251 ARG A C 1
ATOM 1638 O O . ARG A 1 253 ? 38.205 17.763 54.991 1.00 43.53 251 ARG A O 1
ATOM 1646 N N . LEU A 1 254 ? 39.672 16.092 54.513 1.00 43.64 252 LEU A N 1
ATOM 1647 C CA . LEU A 1 254 ? 39.750 16.371 53.068 1.00 43.66 252 LEU A CA 1
ATOM 1648 C C . LEU A 1 254 ? 38.355 16.282 52.376 1.00 44.10 252 LEU A C 1
ATOM 1649 O O . LEU A 1 254 ? 37.848 17.278 51.826 1.00 44.58 252 LEU A O 1
ATOM 1654 N N . HIS A 1 255 ? 37.722 15.113 52.453 1.00 42.17 253 HIS A N 1
ATOM 1655 C CA . HIS A 1 255 ? 36.418 14.888 51.845 1.00 41.89 253 HIS A CA 1
ATOM 1656 C C . HIS A 1 255 ? 35.337 14.977 52.892 1.00 41.85 253 HIS A C 1
ATOM 1657 O O . HIS A 1 255 ? 35.334 14.198 53.853 1.00 43.48 253 HIS A O 1
ATOM 1664 N N . ILE A 1 256 ? 34.425 15.928 52.730 1.00 41.32 254 ILE A N 1
ATOM 1665 C CA . ILE A 1 256 ? 33.273 16.035 53.604 1.00 42.53 254 ILE A CA 1
ATOM 1666 C C . ILE A 1 256 ? 32.075 15.371 52.944 1.00 43.24 254 ILE A C 1
ATOM 1667 O O . ILE A 1 256 ? 31.414 15.971 52.082 1.00 44.57 254 ILE A O 1
ATOM 1672 N N . PHE A 1 257 ? 31.789 14.145 53.377 1.00 42.58 255 PHE A N 1
ATOM 1673 C CA . PHE A 1 257 ? 30.634 13.437 52.946 1.00 41.84 255 PHE A CA 1
ATOM 1674 C C . PHE A 1 257 ? 29.528 13.755 53.917 1.00 42.55 255 PHE A C 1
ATOM 1675 O O . PHE A 1 257 ? 29.317 13.032 54.911 1.00 42.61 255 PHE A O 1
ATOM 1683 N N . SER A 1 258 ? 28.855 14.857 53.641 1.00 42.71 256 SER A N 1
ATOM 1684 C CA . SER A 1 258 ? 27.740 15.307 54.473 1.00 44.77 256 SER A CA 1
ATOM 1685 C C . SER A 1 258 ? 26.620 14.262 54.524 1.00 45.44 256 SER A C 1
ATOM 1686 O O . SER A 1 258 ? 25.850 14.199 55.511 1.00 45.41 256 SER A O 1
ATOM 1689 N N . HIS A 1 259 ? 26.538 13.442 53.465 1.00 45.44 257 HIS A N 1
ATOM 1690 C CA . HIS A 1 259 ? 25.461 12.451 53.289 1.00 46.09 257 HIS A CA 1
ATOM 1691 C C . HIS A 1 259 ? 26.049 11.050 53.465 1.00 47.24 257 HIS A C 1
ATOM 1692 O O . HIS A 1 259 ? 27.002 10.665 52.754 1.00 46.63 257 HIS A O 1
ATOM 1699 N N . PRO A 1 260 ? 25.530 10.272 54.436 1.00 47.94 258 PRO A N 1
ATOM 1700 C CA . PRO A 1 260 ? 26.083 8.922 54.455 1.00 48.40 258 PRO A CA 1
ATOM 1701 C C . PRO A 1 260 ? 25.505 8.036 53.316 1.00 48.39 258 PRO A C 1
ATOM 1702 O O . PRO A 1 260 ? 26.031 6.946 53.095 1.00 48.45 258 PRO A O 1
ATOM 1706 N N . ASP A 1 261 ? 24.497 8.558 52.592 1.00 47.47 259 ASP A N 1
ATOM 1707 C CA . ASP A 1 261 ? 23.706 7.849 51.546 1.00 47.94 259 ASP A CA 1
ATOM 1708 C C . ASP A 1 261 ? 24.500 6.960 50.591 1.00 48.32 259 ASP A C 1
ATOM 1709 O O . ASP A 1 261 ? 24.140 5.802 50.368 1.00 48.64 259 ASP A O 1
ATOM 1714 N N . HIS A 1 262 ? 25.602 7.488 50.067 1.00 47.75 260 HIS A N 1
ATOM 1715 C CA . HIS A 1 262 ? 26.311 6.842 48.937 1.00 47.59 260 HIS A CA 1
ATOM 1716 C C . HIS A 1 262 ? 27.456 5.909 49.288 1.00 46.87 260 HIS A C 1
ATOM 1717 O O . HIS A 1 262 ? 28.151 5.410 48.404 1.00 47.36 260 HIS A O 1
ATOM 1724 N N . LYS A 1 263 ? 27.681 5.667 50.573 1.00 46.07 261 LYS A N 1
ATOM 1725 C CA . LYS A 1 263 ? 28.853 4.907 50.977 1.00 45.12 261 LYS A CA 1
ATOM 1726 C C . LYS A 1 263 ? 29.019 3.568 50.239 1.00 45.38 261 LYS A C 1
ATOM 1727 O O . LYS A 1 263 ? 30.106 3.225 49.745 1.00 42.31 261 LYS A O 1
ATOM 1733 N N . GLU A 1 264 ? 27.936 2.794 50.230 1.00 44.48 262 GLU A N 1
ATOM 1734 C CA . GLU A 1 264 ? 27.950 1.455 49.636 1.00 46.25 262 GLU A CA 1
ATOM 1735 C C . GLU A 1 264 ? 28.174 1.495 48.126 1.00 44.60 262 GLU A C 1
ATOM 1736 O O . GLU A 1 264 ? 28.938 0.705 47.601 1.00 45.10 262 GLU A O 1
ATOM 1742 N N . GLU A 1 265 ? 27.493 2.418 47.472 1.00 43.95 263 GLU A N 1
ATOM 1743 C CA . GLU A 1 265 ? 27.591 2.632 46.027 1.00 43.94 263 GLU A CA 1
ATOM 1744 C C . GLU A 1 265 ? 29.016 3.011 45.684 1.00 43.54 263 GLU A C 1
ATOM 1745 O O . GLU A 1 265 ? 29.612 2.416 44.808 1.00 44.01 263 GLU A O 1
ATOM 1751 N N . LEU A 1 266 ? 29.581 3.974 46.417 1.00 42.08 264 LEU A N 1
ATOM 1752 C CA . LEU A 1 266 ? 30.940 4.389 46.147 1.00 41.64 264 LEU A CA 1
ATOM 1753 C C . LEU A 1 266 ? 31.897 3.251 46.342 1.00 41.58 264 LEU A C 1
ATOM 1754 O O . LEU A 1 266 ? 32.747 3.049 45.511 1.00 40.92 264 LEU A O 1
ATOM 1759 N N . ARG A 1 267 ? 31.758 2.476 47.433 1.00 40.96 265 ARG A N 1
ATOM 1760 C CA . ARG A 1 267 ? 32.615 1.312 47.603 1.00 42.45 265 ARG A CA 1
ATOM 1761 C C . ARG A 1 267 ? 32.581 0.348 46.377 1.00 42.08 265 ARG A C 1
ATOM 1762 O O . ARG A 1 267 ? 33.611 -0.143 45.935 1.00 41.41 265 ARG A O 1
ATOM 1770 N N . GLU A 1 268 ? 31.391 0.099 45.854 1.00 41.91 266 GLU A N 1
ATOM 1771 C CA . GLU A 1 268 ? 31.194 -0.733 44.642 1.00 43.08 266 GLU A CA 1
ATOM 1772 C C . GLU A 1 268 ? 31.867 -0.090 43.399 1.00 41.38 266 GLU A C 1
ATOM 1773 O O . GLU A 1 268 ? 32.570 -0.769 42.634 1.00 41.37 266 GLU A O 1
ATOM 1779 N N . VAL A 1 269 ? 31.699 1.217 43.247 1.00 40.74 267 VAL A N 1
ATOM 1780 C CA . VAL A 1 269 ? 32.313 1.940 42.122 1.00 39.59 267 VAL A CA 1
ATOM 1781 C C . VAL A 1 269 ? 33.831 1.767 42.255 1.00 38.87 267 VAL A C 1
ATOM 1782 O O . VAL A 1 269 ? 34.506 1.477 41.264 1.00 36.18 267 VAL A O 1
ATOM 1786 N N . PHE A 1 270 ? 34.366 1.913 43.469 1.00 38.05 268 PHE A N 1
ATOM 1787 C CA . PHE A 1 270 ? 35.820 1.741 43.672 1.00 37.89 268 PHE A CA 1
ATOM 1788 C C . PHE A 1 270 ? 36.285 0.326 43.343 1.00 39.27 268 PHE A C 1
ATOM 1789 O O . PHE A 1 270 ? 37.375 0.116 42.737 1.00 38.64 268 PHE A O 1
ATOM 1797 N N . ASP A 1 271 ? 35.502 -0.664 43.792 1.00 39.68 269 ASP A N 1
ATOM 1798 C CA . ASP A 1 271 ? 35.830 -2.071 43.523 1.00 41.15 269 ASP A CA 1
ATOM 1799 C C . ASP A 1 271 ? 35.900 -2.347 41.992 1.00 40.73 269 ASP A C 1
ATOM 1800 O O . ASP A 1 271 ? 36.817 -3.007 41.525 1.00 41.26 269 ASP A O 1
ATOM 1805 N N . GLU A 1 272 ? 34.928 -1.828 41.266 1.00 39.95 270 GLU A N 1
ATOM 1806 C CA . GLU A 1 272 ? 34.901 -1.902 39.787 1.00 40.71 270 GLU A CA 1
ATOM 1807 C C . GLU A 1 272 ? 36.122 -1.264 39.102 1.00 39.62 270 GLU A C 1
ATOM 1808 O O . GLU A 1 272 ? 36.674 -1.847 38.177 1.00 38.74 270 GLU A O 1
ATOM 1814 N N . ILE A 1 273 ? 36.516 -0.054 39.523 1.00 39.02 271 ILE A N 1
ATOM 1815 C CA . ILE A 1 273 ? 37.775 0.547 38.979 1.00 37.96 271 ILE A CA 1
ATOM 1816 C C . ILE A 1 273 ? 38.981 -0.350 39.215 1.00 38.35 271 ILE A C 1
ATOM 1817 O O . ILE A 1 273 ? 39.830 -0.542 38.322 1.00 38.34 271 ILE A O 1
ATOM 1822 N N . ILE A 1 274 ? 39.121 -0.882 40.435 1.00 38.47 272 ILE A N 1
ATOM 1823 C CA . ILE A 1 274 ? 40.270 -1.759 40.694 1.00 38.96 272 ILE A CA 1
ATOM 1824 C C . ILE A 1 274 ? 40.201 -3.002 39.789 1.00 38.86 272 ILE A C 1
ATOM 1825 O O . ILE A 1 274 ? 41.217 -3.472 39.280 1.00 39.34 272 ILE A O 1
ATOM 1830 N N . ALA A 1 275 ? 38.997 -3.503 39.614 1.00 38.94 273 ALA A N 1
ATOM 1831 C CA . ALA A 1 275 ? 38.746 -4.635 38.712 1.00 41.39 273 ALA A CA 1
ATOM 1832 C C . ALA A 1 275 ? 39.166 -4.369 37.270 1.00 41.38 273 ALA A C 1
ATOM 1833 O O . ALA A 1 275 ? 39.290 -5.310 36.532 1.00 42.58 273 ALA A O 1
ATOM 1835 N N . GLU A 1 276 ? 39.353 -3.100 36.884 1.00 41.27 274 GLU A N 1
ATOM 1836 C CA . GLU A 1 276 ? 39.778 -2.710 35.516 1.00 41.13 274 GLU A CA 1
ATOM 1837 C C . GLU A 1 276 ? 41.257 -2.880 35.280 1.00 41.49 274 GLU A C 1
ATOM 1838 O O . GLU A 1 276 ? 41.704 -2.905 34.130 1.00 40.31 274 GLU A O 1
ATOM 1844 N N . TYR A 1 277 ? 42.022 -3.085 36.344 1.00 41.60 275 TYR A N 1
ATOM 1845 C CA . TYR A 1 277 ? 43.439 -3.424 36.142 1.00 42.89 275 TYR A CA 1
ATOM 1846 C C . TYR A 1 277 ? 43.509 -4.776 35.439 1.00 44.68 275 TYR A C 1
ATOM 1847 O O . TYR A 1 277 ? 42.806 -5.694 35.791 1.00 44.64 275 TYR A O 1
ATOM 1856 N N . GLN A 1 278 ? 44.372 -4.886 34.448 1.00 46.49 276 GLN A N 1
ATOM 1857 C CA . GLN A 1 278 ? 44.454 -6.077 33.631 1.00 49.76 276 GLN A CA 1
ATOM 1858 C C . GLN A 1 278 ? 45.689 -6.828 34.106 1.00 52.06 276 GLN A C 1
ATOM 1859 O O . GLN A 1 278 ? 46.590 -6.256 34.728 1.00 53.35 276 GLN A O 1
ATOM 1865 N N . ASP A 1 279 ? 45.797 -8.092 33.793 1.00 54.54 277 ASP A N 1
ATOM 1866 C CA . ASP A 1 279 ? 46.928 -8.766 34.390 1.00 56.86 277 ASP A CA 1
ATOM 1867 C C . ASP A 1 279 ? 48.096 -8.692 33.416 1.00 56.57 277 ASP A C 1
ATOM 1868 O O . ASP A 1 279 ? 48.617 -9.706 32.994 1.00 58.18 277 ASP A O 1
ATOM 1873 N N . TYR A 1 280 ? 48.517 -7.465 33.085 1.00 55.93 278 TYR A N 1
ATOM 1874 C CA . TYR A 1 280 ? 49.554 -7.249 32.075 1.00 55.19 278 TYR A CA 1
ATOM 1875 C C . TYR A 1 280 ? 50.909 -7.794 32.473 1.00 56.53 278 TYR A C 1
ATOM 1876 O O . TYR A 1 280 ? 51.257 -7.789 33.660 1.00 55.70 278 TYR A O 1
ATOM 1885 N N . PRO A 1 281 ? 51.693 -8.225 31.469 1.00 57.16 279 PRO A N 1
ATOM 1886 C CA . PRO A 1 281 ? 53.091 -8.623 31.629 1.00 58.29 279 PRO A CA 1
ATOM 1887 C C . PRO A 1 281 ? 53.986 -7.441 31.965 1.00 59.26 279 PRO A C 1
ATOM 1888 O O . PRO A 1 281 ? 53.696 -6.310 31.585 1.00 58.65 279 PRO A O 1
ATOM 1892 N N . LYS A 1 282 ? 55.095 -7.722 32.635 1.00 60.77 280 LYS A N 1
ATOM 1893 C CA . LYS A 1 282 ? 56.118 -6.717 32.906 1.00 62.26 280 LYS A CA 1
ATOM 1894 C C . LYS A 1 282 ? 56.782 -6.272 31.620 1.00 63.17 280 LYS A C 1
ATOM 1895 O O . LYS A 1 282 ? 57.325 -7.078 30.870 1.00 64.28 280 LYS A O 1
ATOM 1901 N N . ASP A 1 283 ? 56.711 -4.980 31.346 1.00 63.62 281 ASP A N 1
ATOM 1902 C CA . ASP A 1 283 ? 57.396 -4.413 30.202 1.00 64.16 281 ASP A CA 1
ATOM 1903 C C . ASP A 1 283 ? 58.864 -4.241 30.581 1.00 65.74 281 ASP A C 1
ATOM 1904 O O . ASP A 1 283 ? 59.203 -4.311 31.766 1.00 65.74 281 ASP A O 1
ATOM 1909 N N . PRO A 1 284 ? 59.752 -4.061 29.587 1.00 67.11 282 PRO A N 1
ATOM 1910 C CA . PRO A 1 284 ? 61.154 -3.847 29.964 1.00 68.04 282 PRO A CA 1
ATOM 1911 C C . PRO A 1 284 ? 61.310 -2.522 30.725 1.00 68.64 282 PRO A C 1
ATOM 1912 O O . PRO A 1 284 ? 60.850 -1.469 30.251 1.00 69.42 282 PRO A O 1
ATOM 1916 N N . GLY A 1 285 ? 61.930 -2.579 31.899 1.00 68.52 283 GLY A N 1
ATOM 1917 C CA . GLY A 1 285 ? 62.135 -1.378 32.710 1.00 67.84 283 GLY A CA 1
ATOM 1918 C C . GLY A 1 285 ? 61.185 -1.323 33.882 1.00 67.09 283 GLY A C 1
ATOM 1919 O O . GLY A 1 285 ? 61.244 -0.401 34.693 1.00 66.79 283 GLY A O 1
ATOM 1920 N N . TYR A 1 286 ? 60.325 -2.335 33.966 1.00 66.65 284 TYR A N 1
ATOM 1921 C CA . TYR A 1 286 ? 59.274 -2.425 34.979 1.00 66.51 284 TYR A CA 1
ATOM 1922 C C . TYR A 1 286 ? 59.812 -2.375 36.415 1.00 66.59 284 TYR A C 1
ATOM 1923 O O . TYR A 1 286 ? 59.300 -1.639 37.264 1.00 65.92 284 TYR A O 1
ATOM 1932 N N . ASP A 1 287 ? 60.816 -3.195 36.697 1.00 66.68 285 ASP A N 1
ATOM 1933 C CA . ASP A 1 287 ? 61.315 -3.298 38.060 1.00 67.15 285 ASP A CA 1
ATOM 1934 C C . ASP A 1 287 ? 61.934 -1.997 38.529 1.00 66.92 285 ASP A C 1
ATOM 1935 O O . ASP A 1 287 ? 61.629 -1.527 39.636 1.00 67.33 285 ASP A O 1
ATOM 1940 N N . GLN A 1 288 ? 62.755 -1.397 37.671 1.00 66.73 286 GLN A N 1
ATOM 1941 C CA . GLN A 1 288 ? 63.305 -0.073 37.925 1.00 67.05 286 GLN A CA 1
ATOM 1942 C C . GLN A 1 288 ? 62.201 0.976 38.137 1.00 66.23 286 GLN A C 1
ATOM 1943 O O . GLN A 1 288 ? 62.304 1.819 39.041 1.00 66.34 286 GLN A O 1
ATOM 1949 N N . ARG A 1 289 ? 61.156 0.930 37.310 1.00 65.12 287 ARG A N 1
ATOM 1950 C CA . ARG A 1 289 ? 60.094 1.933 37.376 1.00 63.99 287 ARG A CA 1
ATOM 1951 C C . ARG A 1 289 ? 59.273 1.842 38.662 1.00 64.51 287 ARG A C 1
ATOM 1952 O O . ARG A 1 289 ? 59.005 2.859 39.302 1.00 64.25 287 ARG A O 1
ATOM 1960 N N . VAL A 1 290 ? 58.880 0.632 39.034 1.00 65.25 288 VAL A N 1
ATOM 1961 C CA . VAL A 1 290 ? 58.151 0.397 40.288 1.00 66.87 288 VAL A CA 1
ATOM 1962 C C . VAL A 1 290 ? 58.979 0.756 41.526 1.00 67.35 288 VAL A C 1
ATOM 1963 O O . VAL A 1 290 ? 58.416 1.142 42.555 1.00 67.37 288 VAL A O 1
ATOM 1967 N N . ALA A 1 291 ? 60.303 0.618 41.420 1.00 68.20 289 ALA A N 1
ATOM 1968 C CA . ALA A 1 291 ? 61.213 0.946 42.518 1.00 69.21 289 ALA A CA 1
ATOM 1969 C C . ALA A 1 291 ? 61.190 2.444 42.782 1.00 69.73 289 ALA A C 1
ATOM 1970 O O . ALA A 1 291 ? 61.114 2.886 43.926 1.00 69.87 289 ALA A O 1
ATOM 1972 N N . PHE A 1 292 ? 61.263 3.213 41.704 1.00 70.53 290 PHE A N 1
ATOM 1973 C CA . PHE A 1 292 ? 61.130 4.660 41.737 1.00 71.62 290 PHE A CA 1
ATOM 1974 C C . PHE A 1 292 ? 59.708 5.078 42.146 1.00 71.97 290 PHE A C 1
ATOM 1975 O O . PHE A 1 292 ? 59.528 6.044 42.887 1.00 71.87 290 PHE A O 1
ATOM 1983 N N . GLU A 1 293 ? 58.705 4.358 41.646 1.00 72.51 291 GLU A N 1
ATOM 1984 C CA . GLU A 1 293 ? 57.297 4.691 41.897 1.00 72.98 291 GLU A CA 1
ATOM 1985 C C . GLU A 1 293 ? 56.926 4.568 43.365 1.00 73.56 291 GLU A C 1
ATOM 1986 O O . GLU A 1 293 ? 56.272 5.461 43.923 1.00 73.30 291 GLU A O 1
ATOM 1992 N N . LYS A 1 294 ? 57.345 3.448 43.969 1.00 73.96 292 LYS A N 1
ATOM 1993 C CA . LYS A 1 294 ? 57.119 3.155 45.387 1.00 74.19 292 LYS A CA 1
ATOM 1994 C C . LYS A 1 294 ? 57.819 4.211 46.226 1.00 74.11 292 LYS A C 1
ATOM 1995 O O . LYS A 1 294 ? 57.499 4.427 47.393 1.00 74.47 292 LYS A O 1
ATOM 1997 N N . PHE A 1 295 ? 58.755 4.899 45.601 1.00 73.84 293 PHE A N 1
ATOM 1998 C CA . PHE A 1 295 ? 59.432 5.985 46.261 1.00 73.38 293 PHE A CA 1
ATOM 1999 C C . PHE A 1 295 ? 58.573 7.255 46.415 1.00 72.48 293 PHE A C 1
ATOM 2000 O O . PHE A 1 295 ? 58.386 7.738 47.537 1.00 72.45 293 PHE A O 1
ATOM 2008 N N . ARG A 1 296 ? 58.045 7.796 45.314 1.00 71.03 294 ARG A N 1
ATOM 2009 C CA . ARG A 1 296 ? 57.105 8.922 45.418 1.00 69.37 294 ARG A CA 1
ATOM 2010 C C . ARG A 1 296 ? 55.767 8.517 46.076 1.00 68.20 294 ARG A C 1
ATOM 2011 O O . ARG A 1 296 ? 55.123 9.344 46.717 1.00 67.46 294 ARG A O 1
ATOM 2019 N N . ALA A 1 297 ? 55.387 7.244 45.938 1.00 66.87 295 ALA A N 1
ATOM 2020 C CA . ALA A 1 297 ? 54.230 6.687 46.653 1.00 66.38 295 ALA A CA 1
ATOM 2021 C C . ALA A 1 297 ? 54.388 6.821 48.169 1.00 66.17 295 ALA A C 1
ATOM 2022 O O . ALA A 1 297 ? 53.435 7.175 48.854 1.00 65.33 295 ALA A O 1
ATOM 2024 N N . ASP A 1 298 ? 55.600 6.553 48.672 1.00 66.34 296 ASP A N 1
ATOM 2025 C CA . ASP A 1 298 ? 55.915 6.679 50.108 1.00 66.67 296 ASP A CA 1
ATOM 2026 C C . ASP A 1 298 ? 55.817 8.105 50.587 1.00 66.75 296 ASP A C 1
ATOM 2027 O O . ASP A 1 298 ? 55.205 8.362 51.619 1.00 67.25 296 ASP A O 1
ATOM 2032 N N . SER A 1 299 ? 56.400 9.034 49.829 1.00 66.42 297 SER A N 1
ATOM 2033 C CA . SER A 1 299 ? 56.298 10.466 50.137 1.00 66.28 297 SER A CA 1
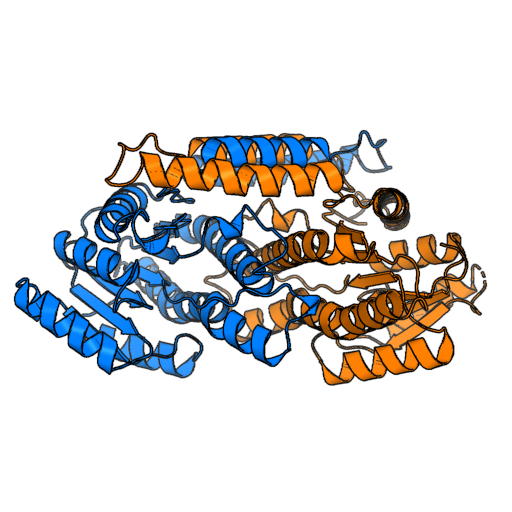ATOM 2034 C C . SER A 1 299 ? 54.827 10.972 50.165 1.00 65.24 297 SER A C 1
ATOM 2035 O O . SER A 1 299 ? 54.444 11.804 51.012 1.00 64.99 297 SER A O 1
ATOM 2038 N N . PHE A 1 300 ? 53.996 10.439 49.268 1.00 64.17 298 PHE A N 1
ATOM 2039 C CA . PHE A 1 300 ? 52.590 10.847 49.185 1.00 62.24 298 PHE A CA 1
ATOM 2040 C C . PHE A 1 300 ? 51.754 10.234 50.316 1.00 61.76 298 PHE A C 1
ATOM 2041 O O . PHE A 1 300 ? 50.866 10.909 50.868 1.00 61.26 298 PHE A O 1
ATOM 2049 N N . ALA A 1 301 ? 52.022 8.971 50.657 1.00 60.58 299 ALA A N 1
ATOM 2050 C CA . ALA A 1 301 ? 51.324 8.318 51.776 1.00 60.66 299 ALA A CA 1
ATOM 2051 C C . ALA A 1 301 ? 51.768 8.958 53.092 1.00 60.67 299 ALA A C 1
ATOM 2052 O O . ALA A 1 301 ? 50.997 9.025 54.050 1.00 60.54 299 ALA A O 1
ATOM 2054 N N . GLU A 1 302 ? 53.010 9.441 53.115 1.00 60.82 300 GLU A N 1
ATOM 2055 C CA . GLU A 1 302 ? 53.515 10.245 54.227 1.00 61.78 300 GLU A CA 1
ATOM 2056 C C . GLU A 1 302 ? 52.699 11.561 54.393 1.00 61.31 300 GLU A C 1
ATOM 2057 O O . GLU A 1 302 ? 52.205 11.867 55.493 1.00 61.37 300 GLU A O 1
ATOM 2063 N N . ALA A 1 303 ? 52.533 12.312 53.300 1.00 60.14 301 ALA A N 1
ATOM 2064 C CA . ALA A 1 303 ? 51.681 13.509 53.302 1.00 59.89 301 ALA A CA 1
ATOM 2065 C C . ALA A 1 303 ? 50.228 13.234 53.747 1.00 59.36 301 ALA A C 1
ATOM 2066 O O . ALA A 1 303 ? 49.628 14.042 54.470 1.00 59.12 301 ALA A O 1
ATOM 2068 N N . ARG A 1 304 ? 49.658 12.105 53.321 1.00 58.98 302 ARG A N 1
ATOM 2069 C CA . ARG A 1 304 ? 48.293 11.751 53.738 1.00 59.37 302 ARG A CA 1
ATOM 2070 C C . ARG A 1 304 ? 48.236 11.382 55.230 1.00 61.10 302 ARG A C 1
ATOM 2071 O O . ARG A 1 304 ? 47.261 11.721 55.944 1.00 60.43 302 ARG A O 1
ATOM 2079 N N . ARG A 1 305 ? 49.275 10.688 55.696 1.00 62.72 303 ARG A N 1
ATOM 2080 C CA . ARG A 1 305 ? 49.321 10.257 57.091 1.00 65.34 303 ARG A CA 1
ATOM 2081 C C . ARG A 1 305 ? 49.392 11.481 57.999 1.00 66.01 303 ARG A C 1
ATOM 2082 O O . ARG A 1 305 ? 48.710 11.532 59.016 1.00 66.32 303 ARG A O 1
ATOM 2090 N N . GLN A 1 306 ? 50.149 12.496 57.582 1.00 66.46 304 GLN A N 1
ATOM 2091 C CA . GLN A 1 306 ? 50.191 13.778 58.305 1.00 67.58 304 GLN A CA 1
ATOM 2092 C C . GLN A 1 306 ? 48.879 14.590 58.247 1.00 67.45 304 GLN A C 1
ATOM 2093 O O . GLN A 1 306 ? 48.497 15.248 59.214 1.00 67.43 304 GLN A O 1
ATOM 2099 N N . SER A 1 307 ? 48.176 14.506 57.125 1.00 67.62 305 SER A N 1
ATOM 2100 C CA . SER A 1 307 ? 46.836 15.076 56.985 1.00 67.79 305 SER A CA 1
ATOM 2101 C C . SER A 1 307 ? 45.752 14.499 57.961 1.00 67.94 305 SER A C 1
ATOM 2102 O O . SER A 1 307 ? 44.825 15.218 58.363 1.00 68.24 305 SER A O 1
ATOM 2105 N N . ARG A 1 308 ? 45.858 13.215 58.323 1.00 67.96 306 ARG A N 1
ATOM 2106 C CA . ARG A 1 308 ? 44.797 12.521 59.094 1.00 67.87 306 ARG A CA 1
ATOM 2107 C C . ARG A 1 308 ? 44.784 12.771 60.620 1.00 67.65 306 ARG A C 1
ATOM 2108 O O . ARG A 1 308 ? 45.773 13.215 61.206 1.00 67.65 306 ARG A O 1
ATOM 2116 N N . PHE B 1 6 ? 38.487 -1.947 12.706 1.00 56.24 4 PHE B N 1
ATOM 2117 C CA . PHE B 1 6 ? 39.583 -0.922 12.641 1.00 56.77 4 PHE B CA 1
ATOM 2118 C C . PHE B 1 6 ? 39.979 -0.511 11.236 1.00 56.39 4 PHE B C 1
ATOM 2119 O O . PHE B 1 6 ? 40.071 0.679 10.944 1.00 56.50 4 PHE B O 1
ATOM 2127 N N . ALA B 1 7 ? 40.254 -1.496 10.376 1.00 56.46 5 ALA B N 1
ATOM 2128 C CA . ALA B 1 7 ? 40.712 -1.228 9.004 1.00 56.15 5 ALA B CA 1
ATOM 2129 C C . ALA B 1 7 ? 39.765 -0.273 8.294 1.00 55.29 5 ALA B C 1
ATOM 2130 O O . ALA B 1 7 ? 38.558 -0.408 8.391 1.00 56.11 5 ALA B O 1
ATOM 2132 N N . GLY B 1 8 ? 40.314 0.699 7.584 1.00 54.77 6 GLY B N 1
ATOM 2133 C CA . GLY B 1 8 ? 39.462 1.638 6.857 1.00 52.31 6 GLY B CA 1
ATOM 2134 C C . GLY B 1 8 ? 38.888 2.784 7.683 1.00 50.67 6 GLY B C 1
ATOM 2135 O O . GLY B 1 8 ? 38.245 3.669 7.123 1.00 50.65 6 GLY B O 1
ATOM 2136 N N . ARG B 1 9 ? 39.089 2.781 9.005 1.00 48.36 7 ARG B N 1
ATOM 2137 C CA . ARG B 1 9 ? 38.695 3.954 9.813 1.00 46.58 7 ARG B CA 1
ATOM 2138 C C . ARG B 1 9 ? 39.770 5.023 9.722 1.00 44.74 7 ARG B C 1
ATOM 2139 O O . ARG B 1 9 ? 40.933 4.718 9.496 1.00 45.58 7 ARG B O 1
ATOM 2147 N N . THR B 1 10 ? 39.353 6.272 9.890 1.00 44.05 8 THR B N 1
ATOM 2148 C CA . THR B 1 10 ? 40.238 7.409 10.056 1.00 42.27 8 THR B CA 1
ATOM 2149 C C . THR B 1 10 ? 40.277 7.867 11.518 1.00 41.86 8 THR B C 1
ATOM 2150 O O . THR B 1 10 ? 39.227 8.033 12.160 1.00 40.71 8 THR B O 1
ATOM 2154 N N . ALA B 1 11 ? 41.490 8.035 12.035 1.00 41.83 9 ALA B N 1
ATOM 2155 C CA . ALA B 1 11 ? 41.702 8.458 13.430 1.00 42.50 9 ALA B CA 1
ATOM 2156 C C . ALA B 1 11 ? 42.370 9.859 13.409 1.00 42.43 9 ALA B C 1
ATOM 2157 O O . ALA B 1 11 ? 43.067 10.201 12.434 1.00 43.13 9 ALA B O 1
ATOM 2159 N N . PHE B 1 12 ? 42.143 10.650 14.454 1.00 40.91 10 PHE B N 1
ATOM 2160 C CA . PHE B 1 12 ? 42.688 12.000 14.615 1.00 39.86 10 PHE B CA 1
ATOM 2161 C C . PHE B 1 12 ? 43.376 12.028 15.993 1.00 40.63 10 PHE B C 1
ATOM 2162 O O . PHE B 1 12 ? 42.712 11.832 17.024 1.00 39.04 10 PHE B O 1
ATOM 2170 N N . VAL B 1 13 ? 44.697 12.198 16.013 1.00 39.78 11 VAL B N 1
ATOM 2171 C CA . VAL B 1 13 ? 45.431 12.162 17.274 1.00 40.96 11 VAL B CA 1
ATOM 2172 C C . VAL B 1 13 ? 46.108 13.494 17.595 1.00 41.43 11 VAL B C 1
ATOM 2173 O O . VAL B 1 13 ? 47.062 13.881 16.936 1.00 42.14 11 VAL B O 1
ATOM 2177 N N . THR B 1 14 ? 45.637 14.174 18.627 1.00 42.00 12 THR B N 1
ATOM 2178 C CA . THR B 1 14 ? 46.400 15.344 19.126 1.00 42.86 12 THR B CA 1
ATOM 2179 C C . THR B 1 14 ? 47.611 14.986 19.988 1.00 44.30 12 THR B C 1
ATOM 2180 O O . THR B 1 14 ? 47.680 13.883 20.539 1.00 44.36 12 THR B O 1
ATOM 2184 N N . GLY B 1 15 ? 48.561 15.926 20.105 1.00 44.57 13 GLY B N 1
ATOM 2185 C CA . GLY B 1 15 ? 49.892 15.617 20.626 1.00 45.28 13 GLY B CA 1
ATOM 2186 C C . GLY B 1 15 ? 50.422 14.346 19.963 1.00 45.90 13 GLY B C 1
ATOM 2187 O O . GLY B 1 15 ? 51.063 13.537 20.591 1.00 45.24 13 GLY B O 1
ATOM 2188 N N . GLY B 1 16 ? 50.119 14.162 18.686 1.00 47.84 14 GLY B N 1
ATOM 2189 C CA . GLY B 1 16 ? 50.386 12.899 17.997 1.00 49.75 14 GLY B CA 1
ATOM 2190 C C . GLY B 1 16 ? 51.827 12.741 17.543 1.00 52.00 14 GLY B C 1
ATOM 2191 O O . GLY B 1 16 ? 52.211 11.669 17.081 1.00 52.33 14 GLY B O 1
ATOM 2192 N N . ALA B 1 17 ? 52.637 13.792 17.703 1.00 53.65 15 ALA B N 1
ATOM 2193 C CA . ALA B 1 17 ? 53.985 13.813 17.117 1.00 55.43 15 ALA B CA 1
ATOM 2194 C C . ALA B 1 17 ? 55.030 13.028 17.930 1.00 56.58 15 ALA B C 1
ATOM 2195 O O . ALA B 1 17 ? 55.991 12.511 17.353 1.00 57.08 15 ALA B O 1
ATOM 2197 N N . ASN B 1 18 ? 54.858 12.963 19.252 1.00 57.51 16 ASN B N 1
ATOM 2198 C CA . ASN B 1 18 ? 55.641 12.029 20.094 1.00 58.18 16 ASN B CA 1
ATOM 2199 C C . ASN B 1 18 ? 54.990 11.562 21.389 1.00 56.91 16 ASN B C 1
ATOM 2200 O O . ASN B 1 18 ? 53.790 11.728 21.602 1.00 56.47 16 ASN B O 1
ATOM 2205 N N . GLY B 1 19 ? 55.832 10.977 22.239 1.00 55.32 17 GLY B N 1
ATOM 2206 C CA . GLY B 1 19 ? 55.425 10.295 23.450 1.00 53.84 17 GLY B CA 1
ATOM 2207 C C . GLY B 1 19 ? 54.358 9.257 23.168 1.00 52.04 17 GLY B C 1
ATOM 2208 O O . GLY B 1 19 ? 54.428 8.509 22.200 1.00 52.03 17 GLY B O 1
ATOM 2209 N N . VAL B 1 20 ? 53.357 9.250 24.035 1.00 50.99 18 VAL B N 1
ATOM 2210 C CA . VAL B 1 20 ? 52.191 8.399 23.918 1.00 48.89 18 VAL B CA 1
ATOM 2211 C C . VAL B 1 20 ? 51.518 8.570 22.558 1.00 48.15 18 VAL B C 1
ATOM 2212 O O . VAL B 1 20 ? 51.076 7.588 21.939 1.00 47.68 18 VAL B O 1
ATOM 2216 N N . GLY B 1 21 ? 51.424 9.821 22.099 1.00 47.07 19 GLY B N 1
ATOM 2217 C CA . GLY B 1 21 ? 50.736 10.128 20.832 1.00 46.35 19 GLY B CA 1
ATOM 2218 C C . GLY B 1 21 ? 51.261 9.365 19.626 1.00 46.44 19 GLY B C 1
ATOM 2219 O O . GLY B 1 21 ? 50.488 8.810 18.860 1.00 46.72 19 GLY B O 1
ATOM 2220 N N . ILE B 1 22 ? 52.584 9.341 19.446 1.00 46.36 20 ILE B N 1
ATOM 2221 C CA . ILE B 1 22 ? 53.190 8.621 18.336 1.00 46.70 20 ILE B CA 1
ATOM 2222 C C . ILE B 1 22 ? 53.069 7.099 18.508 1.00 45.99 20 ILE B C 1
ATOM 2223 O O . ILE B 1 22 ? 52.998 6.374 17.525 1.00 46.05 20 ILE B O 1
ATOM 2228 N N . GLY B 1 23 ? 53.026 6.638 19.763 1.00 45.52 21 GLY B N 1
ATOM 2229 C CA . GLY B 1 23 ? 52.714 5.253 20.084 1.00 44.88 21 GLY B CA 1
ATOM 2230 C C . GLY B 1 23 ? 51.328 4.898 19.583 1.00 44.53 21 GLY B C 1
ATOM 2231 O O . GLY B 1 23 ? 51.164 3.912 18.879 1.00 44.59 21 GLY B O 1
ATOM 2232 N N . LEU B 1 24 ? 50.337 5.715 19.922 1.00 44.43 22 LEU B N 1
ATOM 2233 C CA . LEU B 1 24 ? 48.979 5.508 19.432 1.00 43.83 22 LEU B CA 1
ATOM 2234 C C . LEU B 1 24 ? 48.895 5.580 17.901 1.00 42.66 22 LEU B C 1
ATOM 2235 O O . LEU B 1 24 ? 48.257 4.741 17.286 1.00 42.79 22 LEU B O 1
ATOM 2240 N N . VAL B 1 25 ? 49.539 6.578 17.297 1.00 43.27 23 VAL B N 1
ATOM 2241 C CA . VAL B 1 25 ? 49.552 6.724 15.820 1.00 41.48 23 VAL B CA 1
ATOM 2242 C C . VAL B 1 25 ? 50.090 5.455 15.137 1.00 41.53 23 VAL B C 1
ATOM 2243 O O . VAL B 1 25 ? 49.496 4.908 14.204 1.00 40.60 23 VAL B O 1
ATOM 2247 N N . ARG B 1 26 ? 51.241 4.997 15.596 1.00 42.79 24 ARG B N 1
ATOM 2248 C CA . ARG B 1 26 ? 51.872 3.874 14.946 1.00 44.01 24 ARG B CA 1
ATOM 2249 C C . ARG B 1 26 ? 50.993 2.633 15.071 1.00 43.52 24 ARG B C 1
ATOM 2250 O O . ARG B 1 26 ? 50.801 1.896 14.110 1.00 43.22 24 ARG B O 1
ATOM 2258 N N . GLN B 1 27 ? 50.471 2.398 16.268 1.00 44.04 25 GLN B N 1
ATOM 2259 C CA . GLN B 1 27 ? 49.701 1.183 16.481 1.00 43.89 25 GLN B CA 1
ATOM 2260 C C . GLN B 1 27 ? 48.394 1.282 15.698 1.00 43.73 25 GLN B C 1
ATOM 2261 O O . GLN B 1 27 ? 47.901 0.272 15.158 1.00 43.13 25 GLN B O 1
ATOM 2267 N N . LEU B 1 28 ? 47.810 2.478 15.651 1.00 42.54 26 LEU B N 1
ATOM 2268 C CA . LEU B 1 28 ? 46.580 2.666 14.883 1.00 42.87 26 LEU B CA 1
ATOM 2269 C C . LEU B 1 28 ? 46.866 2.431 13.391 1.00 42.69 26 LEU B C 1
ATOM 2270 O O . LEU B 1 28 ? 46.120 1.734 12.694 1.00 41.72 26 LEU B O 1
ATOM 2275 N N . LEU B 1 29 ? 47.969 2.986 12.904 1.00 42.47 27 LEU B N 1
ATOM 2276 C CA . LEU B 1 29 ? 48.364 2.713 11.530 1.00 44.34 27 LEU B CA 1
ATOM 2277 C C . LEU B 1 29 ? 48.515 1.199 11.281 1.00 45.34 27 LEU B C 1
ATOM 2278 O O . LEU B 1 29 ? 48.104 0.686 10.225 1.00 44.97 27 LEU B O 1
ATOM 2283 N N . ASN B 1 30 ? 49.065 0.481 12.266 1.00 46.10 28 ASN B N 1
ATOM 2284 C CA . ASN B 1 30 ? 49.264 -0.973 12.125 1.00 47.15 28 ASN B CA 1
ATOM 2285 C C . ASN B 1 30 ? 48.003 -1.821 12.224 1.00 47.89 28 ASN B C 1
ATOM 2286 O O . ASN B 1 30 ? 48.082 -3.042 12.050 1.00 48.06 28 ASN B O 1
ATOM 2291 N N . GLN B 1 31 ? 46.861 -1.195 12.513 1.00 47.01 29 GLN B N 1
ATOM 2292 C CA . GLN B 1 31 ? 45.553 -1.847 12.393 1.00 47.65 29 GLN B CA 1
ATOM 2293 C C . GLN B 1 31 ? 44.890 -1.546 11.048 1.00 48.16 29 GLN B C 1
ATOM 2294 O O . GLN B 1 31 ? 43.733 -1.891 10.839 1.00 49.60 29 GLN B O 1
ATOM 2300 N N . GLY B 1 32 ? 45.594 -0.862 10.162 1.00 47.67 30 GLY B N 1
ATOM 2301 C CA . GLY B 1 32 ? 45.001 -0.418 8.915 1.00 47.17 30 GLY B CA 1
ATOM 2302 C C . GLY B 1 32 ? 44.223 0.890 8.938 1.00 46.95 30 GLY B C 1
ATOM 2303 O O . GLY B 1 32 ? 43.529 1.187 7.977 1.00 47.05 30 GLY B O 1
ATOM 2304 N N . CYS B 1 33 ? 44.326 1.686 9.997 1.00 45.85 31 CYS B N 1
ATOM 2305 C CA . CYS B 1 33 ? 43.669 3.007 9.995 1.00 46.06 31 CYS B CA 1
ATOM 2306 C C . CYS B 1 33 ? 44.425 4.034 9.179 1.00 45.46 31 CYS B C 1
ATOM 2307 O O . CYS B 1 33 ? 45.651 3.984 9.067 1.00 45.09 31 CYS B O 1
ATOM 2310 N N . LYS B 1 34 ? 43.682 5.007 8.664 1.00 44.52 32 LYS B N 1
ATOM 2311 C CA . LYS B 1 34 ? 44.260 6.264 8.216 1.00 44.65 32 LYS B CA 1
ATOM 2312 C C . LYS B 1 34 ? 44.350 7.164 9.436 1.00 44.63 32 LYS B C 1
ATOM 2313 O O . LYS B 1 34 ? 43.392 7.240 10.213 1.00 45.11 32 LYS B O 1
ATOM 2319 N N . VAL B 1 35 ? 45.480 7.837 9.618 1.00 44.05 33 VAL B N 1
ATOM 2320 C CA . VAL B 1 35 ? 45.713 8.608 10.859 1.00 43.84 33 VAL B CA 1
ATOM 2321 C C . VAL B 1 35 ? 46.227 10.017 10.577 1.00 44.71 33 VAL B C 1
ATOM 2322 O O . VAL B 1 35 ? 47.257 10.180 9.869 1.00 45.22 33 VAL B O 1
ATOM 2326 N N . ALA B 1 36 ? 45.534 11.019 11.136 1.00 43.99 34 ALA B N 1
ATOM 2327 C CA . ALA B 1 36 ? 46.050 12.393 11.253 1.00 44.73 34 ALA B CA 1
ATOM 2328 C C . ALA B 1 36 ? 46.790 12.687 12.575 1.00 45.94 34 ALA B C 1
ATOM 2329 O O . ALA B 1 36 ? 46.234 12.579 13.681 1.00 45.96 34 ALA B O 1
ATOM 2331 N N . ILE B 1 37 ? 48.055 13.050 12.462 1.00 45.76 35 ILE B N 1
ATOM 2332 C CA . ILE B 1 37 ? 48.790 13.575 13.574 1.00 47.71 35 ILE B CA 1
ATOM 2333 C C . ILE B 1 37 ? 48.485 15.063 13.703 1.00 48.22 35 ILE B C 1
ATOM 2334 O O . ILE B 1 37 ? 48.817 15.840 12.802 1.00 49.40 35 ILE B O 1
ATOM 2339 N N . ALA B 1 38 ? 47.873 15.489 14.805 1.00 48.76 36 ALA B N 1
ATOM 2340 C CA . ALA B 1 38 ? 47.759 16.923 15.063 1.00 50.10 36 ALA B CA 1
ATOM 2341 C C . ALA B 1 38 ? 48.707 17.326 16.166 1.00 50.95 36 ALA B C 1
ATOM 2342 O O . ALA B 1 38 ? 48.765 16.661 17.202 1.00 51.04 36 ALA B O 1
ATOM 2344 N N . ASP B 1 39 ? 49.466 18.403 15.946 1.00 52.85 37 ASP B N 1
ATOM 2345 C CA . ASP B 1 39 ? 50.370 18.938 16.983 1.00 55.37 37 ASP B CA 1
ATOM 2346 C C . ASP B 1 39 ? 50.628 20.443 16.773 1.00 56.74 37 ASP B C 1
ATOM 2347 O O . ASP B 1 39 ? 50.432 20.965 15.669 1.00 56.20 37 ASP B O 1
ATOM 2352 N N . ILE B 1 40 ? 51.039 21.126 17.836 1.00 58.37 38 ILE B N 1
ATOM 2353 C CA . ILE B 1 40 ? 51.211 22.577 17.782 1.00 60.35 38 ILE B CA 1
ATOM 2354 C C . ILE B 1 40 ? 52.479 22.997 17.028 1.00 61.71 38 ILE B C 1
ATOM 2355 O O . ILE B 1 40 ? 52.517 24.092 16.469 1.00 61.42 38 ILE B O 1
ATOM 2360 N N . ARG B 1 41 ? 53.487 22.122 17.018 1.00 63.12 39 ARG B N 1
ATOM 2361 C CA . ARG B 1 41 ? 54.792 22.430 16.419 1.00 65.39 39 ARG B CA 1
ATOM 2362 C C . ARG B 1 41 ? 55.002 21.730 15.082 1.00 65.80 39 ARG B C 1
ATOM 2363 O O . ARG B 1 41 ? 55.041 20.504 15.023 1.00 65.74 39 ARG B O 1
ATOM 2371 N N . GLN B 1 42 ? 55.134 22.527 14.019 1.00 66.54 40 GLN B N 1
ATOM 2372 C CA . GLN B 1 42 ? 55.276 22.020 12.660 1.00 67.12 40 GLN B CA 1
ATOM 2373 C C . GLN B 1 42 ? 56.414 21.026 12.427 1.00 67.69 40 GLN B C 1
ATOM 2374 O O . GLN B 1 42 ? 56.228 20.029 11.732 1.00 67.49 40 GLN B O 1
ATOM 2380 N N . ASP B 1 43 ? 57.590 21.299 12.979 1.00 68.10 41 ASP B N 1
ATOM 2381 C CA . ASP B 1 43 ? 58.723 20.430 12.687 1.00 69.15 41 ASP B CA 1
ATOM 2382 C C . ASP B 1 43 ? 58.642 19.099 13.446 1.00 68.53 41 ASP B C 1
ATOM 2383 O O . ASP B 1 43 ? 59.176 18.087 12.972 1.00 68.53 41 ASP B O 1
ATOM 2388 N N . SER B 1 44 ? 57.975 19.106 14.608 1.00 68.00 42 SER B N 1
ATOM 2389 C CA . SER B 1 44 ? 57.675 17.871 15.365 1.00 67.34 42 SER B CA 1
ATOM 2390 C C . SER B 1 44 ? 56.901 16.906 14.469 1.00 66.25 42 SER B C 1
ATOM 2391 O O . SER B 1 44 ? 57.258 15.734 14.325 1.00 66.24 42 SER B O 1
ATOM 2394 N N . ILE B 1 45 ? 55.836 17.438 13.869 1.00 65.29 43 ILE B N 1
ATOM 2395 C CA . ILE B 1 45 ? 55.011 16.738 12.904 1.00 64.23 43 ILE B CA 1
ATOM 2396 C C . ILE B 1 45 ? 55.899 16.153 11.800 1.00 64.54 43 ILE B C 1
ATOM 2397 O O . ILE B 1 45 ? 55.869 14.955 11.552 1.00 64.13 43 ILE B O 1
ATOM 2402 N N . ASP B 1 46 ? 56.738 16.995 11.197 1.00 64.51 44 ASP B N 1
ATOM 2403 C CA . ASP B 1 46 ? 57.591 16.572 10.086 1.00 64.71 44 ASP B CA 1
ATOM 2404 C C . ASP B 1 46 ? 58.556 15.449 10.446 1.00 64.01 44 ASP B C 1
ATOM 2405 O O . ASP B 1 46 ? 58.747 14.528 9.653 1.00 63.78 44 ASP B O 1
ATOM 2410 N N . LYS B 1 47 ? 59.136 15.531 11.642 1.00 63.70 45 LYS B N 1
ATOM 2411 C CA . LYS B 1 47 ? 59.985 14.468 12.183 1.00 64.06 45 LYS B CA 1
ATOM 2412 C C . LYS B 1 47 ? 59.207 13.169 12.331 1.00 63.19 45 LYS B C 1
ATOM 2413 O O . LYS B 1 47 ? 59.690 12.108 11.940 1.00 62.93 45 LYS B O 1
ATOM 2419 N N . ALA B 1 48 ? 57.994 13.265 12.868 1.00 62.15 46 ALA B N 1
ATOM 2420 C CA . ALA B 1 48 ? 57.156 12.086 13.045 1.00 61.07 46 ALA B CA 1
ATOM 2421 C C . ALA B 1 48 ? 56.760 11.514 11.695 1.00 60.69 46 ALA B C 1
ATOM 2422 O O . ALA B 1 48 ? 56.789 10.306 11.505 1.00 60.17 46 ALA B O 1
ATOM 2424 N N . LEU B 1 49 ? 56.417 12.375 10.741 1.00 60.69 47 LEU B N 1
ATOM 2425 C CA . LEU B 1 49 ? 56.060 11.882 9.408 1.00 61.02 47 LEU B CA 1
ATOM 2426 C C . LEU B 1 49 ? 57.249 11.194 8.699 1.00 61.75 47 LEU B C 1
ATOM 2427 O O . LEU B 1 49 ? 57.057 10.250 7.940 1.00 61.84 47 LEU B O 1
ATOM 2432 N N . ALA B 1 50 ? 58.465 11.674 8.963 1.00 62.81 48 ALA B N 1
ATOM 2433 C CA . ALA B 1 50 ? 59.691 11.113 8.368 1.00 64.05 48 ALA B CA 1
ATOM 2434 C C . ALA B 1 50 ? 59.970 9.725 8.935 1.00 64.81 48 ALA B C 1
ATOM 2435 O O . ALA B 1 50 ? 60.157 8.768 8.181 1.00 65.06 48 ALA B O 1
ATOM 2437 N N . THR B 1 51 ? 59.971 9.624 10.266 1.00 65.84 49 THR B N 1
ATOM 2438 C CA . THR B 1 51 ? 60.097 8.346 10.965 1.00 66.88 49 THR B CA 1
ATOM 2439 C C . THR B 1 51 ? 59.120 7.285 10.426 1.00 67.37 49 THR B C 1
ATOM 2440 O O . THR B 1 51 ? 59.500 6.129 10.218 1.00 67.55 49 THR B O 1
ATOM 2444 N N . LEU B 1 52 ? 57.875 7.687 10.177 1.00 67.98 50 LEU B N 1
ATOM 2445 C CA . LEU B 1 52 ? 56.821 6.751 9.774 1.00 68.92 50 LEU B CA 1
ATOM 2446 C C . LEU B 1 52 ? 56.869 6.348 8.301 1.00 70.56 50 LEU B C 1
ATOM 2447 O O . LEU B 1 52 ? 56.564 5.196 7.960 1.00 70.62 50 LEU B O 1
ATOM 2452 N N . GLU B 1 53 ? 57.227 7.285 7.422 1.00 72.60 51 GLU B N 1
ATOM 2453 C CA . GLU B 1 53 ? 57.464 6.919 6.027 1.00 74.73 51 GLU B CA 1
ATOM 2454 C C . GLU B 1 53 ? 58.619 5.912 5.939 1.00 75.53 51 GLU B C 1
ATOM 2455 O O . GLU B 1 53 ? 58.541 4.927 5.196 1.00 75.94 51 GLU B O 1
ATOM 2461 N N . ALA B 1 54 ? 59.666 6.150 6.730 1.00 76.56 52 ALA B N 1
ATOM 2462 C CA . ALA B 1 54 ? 60.785 5.219 6.863 1.00 77.63 52 ALA B CA 1
ATOM 2463 C C . ALA B 1 54 ? 60.333 3.798 7.263 1.00 78.46 52 ALA B C 1
ATOM 2464 O O . ALA B 1 54 ? 61.147 2.872 7.312 1.00 79.14 52 ALA B O 1
ATOM 2466 N N . GLU B 1 55 ? 59.040 3.642 7.548 1.00 79.03 53 GLU B N 1
ATOM 2467 C CA . GLU B 1 55 ? 58.431 2.347 7.842 1.00 79.42 53 GLU B CA 1
ATOM 2468 C C . GLU B 1 55 ? 57.320 2.128 6.815 1.00 79.50 53 GLU B C 1
ATOM 2469 O O . GLU B 1 55 ? 57.036 1.003 6.399 1.00 79.61 53 GLU B O 1
ATOM 2475 N N . SER B 1 57 ? 54.451 2.519 4.523 1.00 73.75 55 SER B N 1
ATOM 2476 C CA . SER B 1 57 ? 53.352 3.372 4.041 1.00 73.88 55 SER B CA 1
ATOM 2477 C C . SER B 1 57 ? 53.244 4.755 4.715 1.00 73.81 55 SER B C 1
ATOM 2478 O O . SER B 1 57 ? 53.341 4.894 5.940 1.00 73.69 55 SER B O 1
ATOM 2481 N N . GLY B 1 58 ? 53.047 5.765 3.864 1.00 73.75 56 GLY B N 1
ATOM 2482 C CA . GLY B 1 58 ? 52.791 7.150 4.257 1.00 72.31 56 GLY B CA 1
ATOM 2483 C C . GLY B 1 58 ? 51.552 7.712 3.569 1.00 71.11 56 GLY B C 1
ATOM 2484 O O . GLY B 1 58 ? 51.069 8.780 3.957 1.00 71.11 56 GLY B O 1
ATOM 2485 N N . PRO B 1 59 ? 51.052 7.025 2.510 1.00 70.03 57 PRO B N 1
ATOM 2486 C CA . PRO B 1 59 ? 49.675 7.273 2.016 1.00 68.36 57 PRO B CA 1
ATOM 2487 C C . PRO B 1 59 ? 48.545 7.170 3.073 1.00 66.77 57 PRO B C 1
ATOM 2488 O O . PRO B 1 59 ? 47.412 7.643 2.820 1.00 66.48 57 PRO B O 1
ATOM 2492 N N . GLU B 1 60 ? 48.827 6.565 4.234 1.00 64.01 58 GLU B N 1
ATOM 2493 C CA . GLU B 1 60 ? 47.802 6.486 5.263 1.00 60.98 58 GLU B CA 1
ATOM 2494 C C . GLU B 1 60 ? 48.055 7.402 6.470 1.00 58.49 58 GLU B C 1
ATOM 2495 O O . GLU B 1 60 ? 47.249 7.427 7.379 1.00 57.06 58 GLU B O 1
ATOM 2501 N N . VAL B 1 61 ? 49.149 8.163 6.491 1.00 55.65 59 VAL B N 1
ATOM 2502 C CA . VAL B 1 61 ? 49.336 9.133 7.571 1.00 53.85 59 VAL B CA 1
ATOM 2503 C C . VAL B 1 61 ? 49.452 10.581 7.070 1.00 53.58 59 VAL B C 1
ATOM 2504 O O . VAL B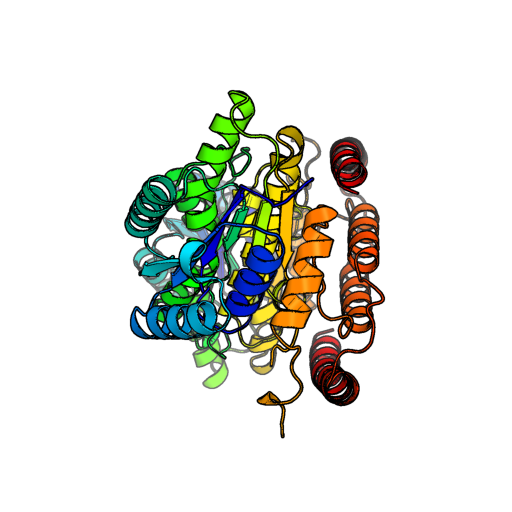 1 61 ? 50.061 10.835 6.020 1.00 52.60 59 VAL B O 1
ATOM 2508 N N . MET B 1 62 ? 48.868 11.521 7.813 1.00 52.21 60 MET B N 1
ATOM 2509 C CA . MET B 1 62 ? 48.982 12.971 7.496 1.00 51.63 60 MET B CA 1
ATOM 2510 C C . MET B 1 62 ? 49.256 13.757 8.769 1.00 52.27 60 MET B C 1
ATOM 2511 O O . MET B 1 62 ? 49.022 13.260 9.890 1.00 51.13 60 MET B O 1
ATOM 2516 N N . GLY B 1 63 ? 49.751 14.979 8.593 1.00 51.67 61 GLY B N 1
ATOM 2517 C CA . GLY B 1 63 ? 50.011 15.874 9.697 1.00 52.04 61 GLY B CA 1
ATOM 2518 C C . GLY B 1 63 ? 49.193 17.147 9.547 1.00 52.61 61 GLY B C 1
ATOM 2519 O O . GLY B 1 63 ? 48.963 17.603 8.429 1.00 53.04 61 GLY B O 1
ATOM 2520 N N . VAL B 1 64 ? 48.747 17.707 10.665 1.00 52.06 62 VAL B N 1
ATOM 2521 C CA . VAL B 1 64 ? 48.051 19.001 10.681 1.00 52.18 62 VAL B CA 1
ATOM 2522 C C . VAL B 1 64 ? 48.474 19.824 11.910 1.00 52.10 62 VAL B C 1
ATOM 2523 O O . VAL B 1 64 ? 48.334 19.387 13.061 1.00 52.17 62 VAL B O 1
ATOM 2527 N N . GLN B 1 65 ? 49.017 21.017 11.669 1.00 51.51 63 GLN B N 1
ATOM 2528 C CA . GLN B 1 65 ? 49.375 21.925 12.738 1.00 50.88 63 GLN B CA 1
ATOM 2529 C C . GLN B 1 65 ? 48.112 22.389 13.460 1.00 50.71 63 GLN B C 1
ATOM 2530 O O . GLN B 1 65 ? 47.139 22.793 12.818 1.00 50.03 63 GLN B O 1
ATOM 2536 N N . LEU B 1 66 ? 48.125 22.296 14.791 1.00 50.15 64 LEU B N 1
ATOM 2537 C CA . LEU B 1 66 ? 46.953 22.653 15.591 1.00 50.04 64 LEU B CA 1
ATOM 2538 C C . LEU B 1 66 ? 47.341 23.083 16.987 1.00 49.40 64 LEU B C 1
ATOM 2539 O O . LEU B 1 66 ? 48.159 22.439 17.637 1.00 49.72 64 LEU B O 1
ATOM 2544 N N . ASP B 1 67 ? 46.757 24.186 17.439 1.00 48.82 65 ASP B N 1
ATOM 2545 C CA . ASP B 1 67 ? 46.833 24.568 18.835 1.00 49.25 65 ASP B CA 1
ATOM 2546 C C . ASP B 1 67 ? 45.477 24.104 19.374 1.00 47.87 65 ASP B C 1
ATOM 2547 O O . ASP B 1 67 ? 44.450 24.705 19.063 1.00 47.33 65 ASP B O 1
ATOM 2552 N N . VAL B 1 68 ? 45.459 23.021 20.153 1.00 45.71 66 VAL B N 1
ATOM 2553 C CA . VAL B 1 68 ? 44.149 22.440 20.571 1.00 44.64 66 VAL B CA 1
ATOM 2554 C C . VAL B 1 68 ? 43.262 23.383 21.411 1.00 43.57 66 VAL B C 1
ATOM 2555 O O . VAL B 1 68 ? 42.054 23.160 21.559 1.00 42.70 66 VAL B O 1
ATOM 2559 N N . ALA B 1 69 ? 43.882 24.406 21.989 1.00 43.79 67 ALA B N 1
ATOM 2560 C CA . ALA B 1 69 ? 43.182 25.451 22.742 1.00 44.78 67 ALA B CA 1
ATOM 2561 C C . ALA B 1 69 ? 42.328 26.354 21.857 1.00 45.43 67 ALA B C 1
ATOM 2562 O O . ALA B 1 69 ? 41.466 27.058 22.347 1.00 46.03 67 ALA B O 1
ATOM 2564 N N . SER B 1 70 ? 42.576 26.342 20.555 1.00 45.47 68 SER B N 1
ATOM 2565 C CA . SER B 1 70 ? 41.816 27.212 19.640 1.00 46.69 68 SER B CA 1
ATOM 2566 C C . SER B 1 70 ? 40.606 26.524 19.011 1.00 45.74 68 SER B C 1
ATOM 2567 O O . SER B 1 70 ? 40.757 25.579 18.216 1.00 45.22 68 SER B O 1
ATOM 2570 N N . ARG B 1 71 ? 39.408 26.957 19.395 1.00 45.44 69 ARG B N 1
ATOM 2571 C CA . ARG B 1 71 ? 38.193 26.371 18.845 1.00 47.08 69 ARG B CA 1
ATOM 2572 C C . ARG B 1 71 ? 38.054 26.494 17.304 1.00 48.06 69 ARG B C 1
ATOM 2573 O O . ARG B 1 71 ? 37.574 25.566 16.640 1.00 48.08 69 ARG B O 1
ATOM 2581 N N . GLU B 1 72 ? 38.438 27.643 16.756 1.00 49.34 70 GLU B N 1
ATOM 2582 C CA . GLU B 1 72 ? 38.392 27.834 15.303 1.00 50.99 70 GLU B CA 1
ATOM 2583 C C . GLU B 1 72 ? 39.475 26.965 14.653 1.00 49.96 70 GLU B C 1
ATOM 2584 O O . GLU B 1 72 ? 39.254 26.344 13.609 1.00 50.59 70 GLU B O 1
ATOM 2590 N N . GLY B 1 73 ? 40.643 26.922 15.273 1.00 48.98 71 GLY B N 1
ATOM 2591 C CA . GLY B 1 73 ? 41.746 26.095 14.781 1.00 48.36 71 GLY B CA 1
ATOM 2592 C C . GLY B 1 73 ? 41.346 24.633 14.710 1.00 47.11 71 GLY B C 1
ATOM 2593 O O . GLY B 1 73 ? 41.616 23.943 13.711 1.00 46.73 71 GLY B O 1
ATOM 2594 N N . PHE B 1 74 ? 40.682 24.150 15.771 1.00 46.47 72 PHE B N 1
ATOM 2595 C CA . PHE B 1 74 ? 40.257 22.748 15.811 1.00 45.52 72 PHE B CA 1
ATOM 2596 C C . PHE B 1 74 ? 39.277 22.436 14.695 1.00 46.15 72 PHE B C 1
ATOM 2597 O O . PHE B 1 74 ? 39.408 21.397 14.052 1.00 45.67 72 PHE B O 1
ATOM 2605 N N . LYS B 1 75 ? 38.287 23.311 14.499 1.00 47.19 73 LYS B N 1
ATOM 2606 C CA . LYS B 1 75 ? 37.296 23.155 13.422 1.00 47.72 73 LYS B CA 1
ATOM 2607 C C . LYS B 1 75 ? 37.966 23.034 12.037 1.00 47.68 73 LYS B C 1
ATOM 2608 O O . LYS B 1 75 ? 37.620 22.149 11.268 1.00 46.40 73 LYS B O 1
ATOM 2614 N N . MET B 1 76 ? 38.921 23.922 11.745 1.00 48.07 74 MET B N 1
ATOM 2615 C CA . MET B 1 76 ? 39.611 23.928 10.444 1.00 49.04 74 MET B CA 1
ATOM 2616 C C . MET B 1 76 ? 40.472 22.675 10.268 1.00 47.93 74 MET B C 1
ATOM 2617 O O . MET B 1 76 ? 40.513 22.090 9.188 1.00 47.73 74 MET B O 1
ATOM 2622 N N . ALA B 1 77 ? 41.134 22.239 11.342 1.00 47.25 75 ALA B N 1
ATOM 2623 C CA . ALA B 1 77 ? 41.919 20.992 11.309 1.00 45.88 75 ALA B CA 1
ATOM 2624 C C . ALA B 1 77 ? 41.030 19.769 11.057 1.00 45.20 75 ALA B C 1
ATOM 2625 O O . ALA B 1 77 ? 41.357 18.899 10.240 1.00 44.72 75 ALA B O 1
ATOM 2627 N N . ALA B 1 78 ? 39.886 19.719 11.737 1.00 45.04 76 ALA B N 1
ATOM 2628 C CA . ALA B 1 78 ? 38.916 18.639 11.533 1.00 45.26 76 ALA B CA 1
ATOM 2629 C C . ALA B 1 78 ? 38.450 18.589 10.067 1.00 46.16 76 ALA B C 1
ATOM 2630 O O . ALA B 1 78 ? 38.317 17.519 9.469 1.00 44.89 76 ALA B O 1
ATOM 2632 N N . ASP B 1 79 ? 38.160 19.767 9.519 1.00 46.92 77 ASP B N 1
ATOM 2633 C CA . ASP B 1 79 ? 37.681 19.877 8.130 1.00 47.70 77 ASP B CA 1
ATOM 2634 C C . ASP B 1 79 ? 38.716 19.393 7.119 1.00 47.39 77 ASP B C 1
ATOM 2635 O O . ASP B 1 79 ? 38.391 18.644 6.183 1.00 48.46 77 ASP B O 1
ATOM 2640 N N . GLU B 1 80 ? 39.957 19.802 7.326 1.00 47.08 78 GLU B N 1
ATOM 2641 C CA . GLU B 1 80 ? 41.069 19.415 6.462 1.00 47.89 78 GLU B CA 1
ATOM 2642 C C . GLU B 1 80 ? 41.263 17.900 6.467 1.00 46.94 78 GLU B C 1
ATOM 2643 O O . GLU B 1 80 ? 41.347 17.240 5.396 1.00 44.75 78 GLU B O 1
ATOM 2649 N N . VAL B 1 81 ? 41.314 17.332 7.679 1.00 44.43 79 VAL B N 1
ATOM 2650 C CA . VAL B 1 81 ? 41.465 15.888 7.813 1.00 43.49 79 VAL B CA 1
ATOM 2651 C C . VAL B 1 81 ? 40.337 15.148 7.136 1.00 43.43 79 VAL B C 1
ATOM 2652 O O . VAL B 1 81 ? 40.565 14.180 6.387 1.00 44.01 79 VAL B O 1
ATOM 2656 N N . GLU B 1 82 ? 39.112 15.574 7.385 1.00 42.61 80 GLU B N 1
ATOM 2657 C CA . GLU B 1 82 ? 38.000 14.822 6.842 1.00 44.44 80 GLU B CA 1
ATOM 2658 C C . GLU B 1 82 ? 37.813 15.013 5.322 1.00 44.99 80 GLU B C 1
ATOM 2659 O O . GLU B 1 82 ? 37.295 14.137 4.666 1.00 45.04 80 GLU B O 1
ATOM 2665 N N . ALA B 1 83 ? 38.265 16.138 4.790 1.00 46.43 81 ALA B N 1
ATOM 2666 C CA . ALA B 1 83 ? 38.292 16.355 3.331 1.00 47.50 81 ALA B CA 1
ATOM 2667 C C . ALA B 1 83 ? 39.292 15.416 2.637 1.00 48.31 81 ALA B C 1
ATOM 2668 O O . ALA B 1 83 ? 39.021 14.966 1.518 1.00 48.84 81 ALA B O 1
ATOM 2670 N N . ARG B 1 84 ? 40.436 15.131 3.275 1.00 47.88 82 ARG B N 1
ATOM 2671 C CA . ARG B 1 84 ? 41.394 14.190 2.693 1.00 47.92 82 ARG B CA 1
ATOM 2672 C C . ARG B 1 84 ? 41.162 12.703 3.025 1.00 47.41 82 ARG B C 1
ATOM 2673 O O . ARG B 1 84 ? 41.107 11.874 2.124 1.00 47.20 82 ARG B O 1
ATOM 2681 N N . PHE B 1 85 ? 41.007 12.353 4.311 1.00 47.17 83 PHE B N 1
ATOM 2682 C CA . PHE B 1 85 ? 40.894 10.924 4.736 1.00 46.56 83 PHE B CA 1
ATOM 2683 C C . PHE B 1 85 ? 39.480 10.416 4.975 1.00 46.65 83 PHE B C 1
ATOM 2684 O O . PHE B 1 85 ? 39.245 9.195 5.116 1.00 47.30 83 PHE B O 1
ATOM 2692 N N . GLY B 1 86 ? 38.526 11.322 5.077 1.00 46.01 84 GLY B N 1
ATOM 2693 C CA . GLY B 1 86 ? 37.156 10.897 5.318 1.00 46.12 84 GLY B CA 1
ATOM 2694 C C . GLY B 1 86 ? 36.744 11.108 6.768 1.00 46.51 84 GLY B C 1
ATOM 2695 O O . GLY B 1 86 ? 37.594 11.510 7.620 1.00 45.41 84 GLY B O 1
ATOM 2696 N N . PRO B 1 87 ? 35.445 10.867 7.059 1.00 45.83 85 PRO B N 1
ATOM 2697 C CA . PRO B 1 87 ? 34.914 11.060 8.412 1.00 45.91 85 PRO B CA 1
ATOM 2698 C C . PRO B 1 87 ? 35.764 10.354 9.478 1.00 44.76 85 PRO B C 1
ATOM 2699 O O . PRO B 1 87 ? 36.045 9.155 9.360 1.00 45.38 85 PRO B O 1
ATOM 2703 N N . VAL B 1 88 ? 36.158 11.117 10.492 1.00 43.81 86 VAL B N 1
ATOM 2704 C CA . VAL B 1 88 ? 36.929 10.597 11.644 1.00 42.65 86 VAL B CA 1
ATOM 2705 C C . VAL B 1 88 ? 36.014 9.791 12.587 1.00 42.19 86 VAL B C 1
ATOM 2706 O O . VAL B 1 88 ? 34.976 10.272 12.994 1.00 42.31 86 VAL B O 1
ATOM 2710 N N . SER B 1 89 ? 36.379 8.555 12.900 1.00 41.56 87 SER B N 1
ATOM 2711 C CA . SER B 1 89 ? 35.570 7.766 13.847 1.00 41.20 87 SER B CA 1
ATOM 2712 C C . SER B 1 89 ? 36.414 7.391 15.077 1.00 41.18 87 SER B C 1
ATOM 2713 O O . SER B 1 89 ? 35.911 6.747 15.997 1.00 41.67 87 SER B O 1
ATOM 2716 N N . ILE B 1 90 ? 37.694 7.772 15.089 1.00 40.54 88 ILE B N 1
ATOM 2717 C CA . ILE B 1 90 ? 38.544 7.517 16.256 1.00 40.13 88 ILE B CA 1
ATOM 2718 C C . ILE B 1 90 ? 39.241 8.815 16.608 1.00 40.40 88 ILE B C 1
ATOM 2719 O O . ILE B 1 90 ? 40.006 9.362 15.807 1.00 39.17 88 ILE B O 1
ATOM 2724 N N . LEU B 1 91 ? 38.976 9.321 17.816 1.00 39.05 89 LEU B N 1
ATOM 2725 C CA . LEU B 1 91 ? 39.553 10.586 18.255 1.00 38.25 89 LEU B CA 1
ATOM 2726 C C . LEU B 1 91 ? 40.383 10.327 19.489 1.00 38.70 89 LEU B C 1
ATOM 2727 O O . LEU B 1 91 ? 39.850 9.836 20.479 1.00 37.58 89 LEU B O 1
ATOM 2732 N N . CYS B 1 92 ? 41.668 10.656 19.429 1.00 38.36 90 CYS B N 1
ATOM 2733 C CA . CYS B 1 92 ? 42.512 10.563 20.600 1.00 39.70 90 CYS B CA 1
ATOM 2734 C C . CYS B 1 92 ? 42.931 11.980 20.990 1.00 39.60 90 CYS B C 1
ATOM 2735 O O . CYS B 1 92 ? 43.796 12.602 20.328 1.00 40.36 90 CYS B O 1
ATOM 2738 N N . ASN B 1 93 ? 42.325 12.481 22.053 1.00 39.77 91 ASN B N 1
ATOM 2739 C CA . ASN B 1 93 ? 42.704 13.794 22.638 1.00 39.91 91 ASN B CA 1
ATOM 2740 C C . ASN B 1 93 ? 43.884 13.570 23.598 1.00 40.97 91 ASN B C 1
ATOM 2741 O O . ASN B 1 93 ? 43.724 13.251 24.778 1.00 40.61 91 ASN B O 1
ATOM 2746 N N . ASN B 1 94 ? 45.077 13.724 23.075 1.00 41.67 92 ASN B N 1
ATOM 2747 C CA . ASN B 1 94 ? 46.262 13.348 23.802 1.00 42.95 92 ASN B CA 1
ATOM 2748 C C . ASN B 1 94 ? 47.234 14.493 24.070 1.00 44.13 92 ASN B C 1
ATOM 2749 O O . ASN B 1 94 ? 48.253 14.289 24.730 1.00 45.79 92 ASN B O 1
ATOM 2754 N N . ALA B 1 95 ? 46.946 15.693 23.576 1.00 43.61 93 ALA B N 1
ATOM 2755 C CA . ALA B 1 95 ? 47.822 16.844 23.844 1.00 44.45 93 ALA B CA 1
ATOM 2756 C C . ALA B 1 95 ? 47.820 17.138 25.336 1.00 45.47 93 ALA B C 1
ATOM 2757 O O . ALA B 1 95 ? 46.783 17.008 26.011 1.00 45.48 93 ALA B O 1
ATOM 2759 N N . GLY B 1 96 ? 48.958 17.569 25.857 1.00 45.01 94 GLY B N 1
ATOM 2760 C CA . GLY B 1 96 ? 49.036 17.899 27.272 1.00 45.72 94 GLY B CA 1
ATOM 2761 C C . GLY B 1 96 ? 50.295 18.660 27.622 1.00 46.07 94 GLY B C 1
ATOM 2762 O O . GLY B 1 96 ? 51.319 18.502 26.958 1.00 45.60 94 GLY B O 1
ATOM 2763 N N . VAL B 1 97 ? 50.203 19.514 28.631 1.00 45.86 95 VAL B N 1
ATOM 2764 C CA . VAL B 1 97 ? 51.393 20.165 29.171 1.00 47.25 95 VAL B CA 1
ATOM 2765 C C . VAL B 1 97 ? 51.415 20.003 30.689 1.00 47.40 95 VAL B C 1
ATOM 2766 O O . VAL B 1 97 ? 50.360 19.852 31.330 1.00 46.13 95 VAL B O 1
ATOM 2770 N N . ASN B 1 98 ? 52.604 20.064 31.278 1.00 48.27 96 ASN B N 1
ATOM 2771 C CA . ASN B 1 98 ? 52.686 20.021 32.733 1.00 49.03 96 ASN B CA 1
ATOM 2772 C C . ASN B 1 98 ? 53.423 21.259 33.296 1.00 50.05 96 ASN B C 1
ATOM 2773 O O . ASN B 1 98 ? 54.032 22.017 32.537 1.00 49.27 96 ASN B O 1
ATOM 2778 N N . LEU B 1 99 ? 53.325 21.461 34.608 1.00 50.90 97 LEU B N 1
ATOM 2779 C CA . LEU B 1 99 ? 53.992 22.574 35.323 1.00 51.92 97 LEU B CA 1
ATOM 2780 C C . LEU B 1 99 ? 54.151 22.158 36.778 1.00 52.39 97 LEU B C 1
ATOM 2781 O O . LEU B 1 99 ? 53.146 21.995 37.521 1.00 50.53 97 LEU B O 1
ATOM 2786 N N . PHE B 1 100 ? 55.396 21.981 37.215 1.00 52.94 98 PHE B N 1
ATOM 2787 C CA . PHE B 1 100 ? 55.587 21.425 38.559 1.00 54.58 98 PHE B CA 1
ATOM 2788 C C . PHE B 1 100 ? 55.627 22.468 39.686 1.00 54.74 98 PHE B C 1
ATOM 2789 O O . PHE B 1 100 ? 56.690 22.918 40.121 1.00 54.92 98 PHE B O 1
ATOM 2797 N N . GLN B 1 101 ? 54.433 22.850 40.132 1.00 53.58 99 GLN B N 1
ATOM 2798 C CA . GLN B 1 101 ? 54.195 23.948 41.059 1.00 53.55 99 GLN B CA 1
ATOM 2799 C C . GLN B 1 101 ? 52.926 23.613 41.837 1.00 53.09 99 GLN B C 1
ATOM 2800 O O . GLN B 1 101 ? 51.970 23.036 41.243 1.00 52.13 99 GLN B O 1
ATOM 2806 N N . PRO B 1 102 ? 52.881 23.995 43.142 1.00 51.58 100 PRO B N 1
ATOM 2807 C CA . PRO B 1 102 ? 51.622 23.947 43.891 1.00 50.41 100 PRO B CA 1
ATOM 2808 C C . PRO B 1 102 ? 50.701 25.076 43.461 1.00 49.10 100 PRO B C 1
ATOM 2809 O O . PRO B 1 102 ? 51.144 26.077 42.892 1.00 49.28 100 PRO B O 1
ATOM 2813 N N . ILE B 1 103 ? 49.421 24.923 43.724 1.00 47.23 101 ILE B N 1
ATOM 2814 C CA . ILE B 1 103 ? 48.465 25.925 43.308 1.00 46.94 101 ILE B CA 1
ATOM 2815 C C . ILE B 1 103 ? 48.781 27.322 43.924 1.00 47.81 101 ILE B C 1
ATOM 2816 O O . ILE B 1 103 ? 48.752 28.318 43.206 1.00 47.70 101 ILE B O 1
ATOM 2821 N N . GLU B 1 104 ? 49.085 27.403 45.222 1.00 48.63 102 GLU B N 1
ATOM 2822 C CA . GLU B 1 104 ? 49.243 28.758 45.841 1.00 50.32 102 GLU B CA 1
ATOM 2823 C C . GLU B 1 104 ? 50.410 29.566 45.239 1.00 51.48 102 GLU B C 1
ATOM 2824 O O . GLU B 1 104 ? 50.446 30.794 45.356 1.00 52.04 102 GLU B O 1
ATOM 2830 N N . GLU B 1 105 ? 51.336 28.871 44.581 1.00 51.67 103 GLU B N 1
ATOM 2831 C CA . GLU B 1 105 ? 52.422 29.512 43.821 1.00 52.33 103 GLU B CA 1
ATOM 2832 C C . GLU B 1 105 ? 52.141 29.711 42.314 1.00 51.82 103 GLU B C 1
ATOM 2833 O O . GLU B 1 105 ? 53.036 30.087 41.546 1.00 50.97 103 GLU B O 1
ATOM 2839 N N . SER B 1 106 ? 50.903 29.472 41.878 1.00 50.56 104 SER B N 1
ATOM 2840 C CA . SER B 1 106 ? 50.624 29.551 40.435 1.00 49.46 104 SER B CA 1
ATOM 2841 C C . SER B 1 106 ? 49.799 30.775 40.102 1.00 48.89 104 SER B C 1
ATOM 2842 O O . SER B 1 106 ? 48.868 31.120 40.818 1.00 49.68 104 SER B O 1
ATOM 2845 N N . SER B 1 107 ? 50.112 31.402 38.983 1.00 48.80 105 SER B N 1
ATOM 2846 C CA . SER B 1 107 ? 49.402 32.613 38.579 1.00 49.26 105 SER B CA 1
ATOM 2847 C C . SER B 1 107 ? 48.223 32.278 37.692 1.00 48.62 105 SER B C 1
ATOM 2848 O O . SER B 1 107 ? 48.084 31.144 37.223 1.00 46.86 105 SER B O 1
ATOM 2851 N N . TYR B 1 108 ? 47.379 33.278 37.447 1.00 48.66 106 TYR B N 1
ATOM 2852 C CA . TYR B 1 108 ? 46.326 33.128 36.460 1.00 48.90 106 TYR B CA 1
ATOM 2853 C C . TYR B 1 108 ? 46.887 32.748 35.072 1.00 49.00 106 TYR B C 1
ATOM 2854 O O . TYR B 1 108 ? 46.293 31.922 34.364 1.00 48.74 106 TYR B O 1
ATOM 2863 N N . ASP B 1 109 ? 48.041 33.301 34.687 1.00 48.98 107 ASP B N 1
ATOM 2864 C CA . ASP B 1 109 ? 48.653 32.899 33.404 1.00 48.94 107 ASP B CA 1
ATOM 2865 C C . ASP B 1 109 ? 48.939 31.389 33.343 1.00 47.82 107 ASP B C 1
ATOM 2866 O O . ASP B 1 109 ? 48.743 30.759 32.297 1.00 47.02 107 ASP B O 1
ATOM 2871 N N . ASP B 1 110 ? 49.405 30.834 34.462 1.00 46.25 108 ASP B N 1
ATOM 2872 C CA . ASP B 1 110 ? 49.667 29.381 34.600 1.00 46.11 108 ASP B CA 1
ATOM 2873 C C . ASP B 1 110 ? 48.369 28.563 34.430 1.00 45.30 108 ASP B C 1
ATOM 2874 O O . ASP B 1 110 ? 48.365 27.539 33.718 1.00 44.89 108 ASP B O 1
ATOM 2879 N N . TRP B 1 111 ? 47.302 29.004 35.093 1.00 43.99 109 TRP B N 1
ATOM 2880 C CA . TRP B 1 111 ? 45.982 28.384 34.938 1.00 44.53 109 TRP B CA 1
ATOM 2881 C C . TRP B 1 111 ? 45.532 28.432 33.476 1.00 45.61 109 TRP B C 1
ATOM 2882 O O . TRP B 1 111 ? 45.116 27.410 32.913 1.00 45.37 109 TRP B O 1
ATOM 2893 N N . ASP B 1 112 ? 45.647 29.605 32.844 1.00 45.88 110 ASP B N 1
ATOM 2894 C CA . ASP B 1 112 ? 45.152 29.758 31.472 1.00 46.29 110 ASP B CA 1
ATOM 2895 C C . ASP B 1 112 ? 45.890 28.867 30.500 1.00 45.37 110 ASP B C 1
ATOM 2896 O O . ASP B 1 112 ? 45.269 28.245 29.652 1.00 45.17 110 ASP B O 1
ATOM 2901 N N . TRP B 1 113 ? 47.209 28.784 30.643 1.00 44.72 111 TRP B N 1
ATOM 2902 C CA . TRP B 1 113 ? 48.015 27.890 29.818 1.00 45.51 111 TRP B CA 1
ATOM 2903 C C . TRP B 1 113 ? 47.644 26.399 29.928 1.00 43.93 111 TRP B C 1
ATOM 2904 O O . TRP B 1 113 ? 47.419 25.712 28.919 1.00 43.10 111 TRP B O 1
ATOM 2915 N N . LEU B 1 114 ? 47.604 25.889 31.152 1.00 43.04 112 LEU B N 1
ATOM 2916 C CA . LEU B 1 114 ? 47.358 24.462 31.359 1.00 42.34 112 LEU B CA 1
ATOM 2917 C C . LEU B 1 114 ? 45.905 24.079 31.124 1.00 42.06 112 LEU B C 1
ATOM 2918 O O . LEU B 1 114 ? 45.640 23.025 30.550 1.00 41.46 112 LEU B O 1
ATOM 2923 N N . LEU B 1 115 ? 44.966 24.924 31.543 1.00 41.85 113 LEU B N 1
ATOM 2924 C CA . LEU B 1 115 ? 43.553 24.692 31.220 1.00 42.18 113 LEU B CA 1
ATOM 2925 C C . LEU B 1 115 ? 43.364 24.676 29.697 1.00 43.10 113 LEU B C 1
ATOM 2926 O O . LEU B 1 115 ? 42.633 23.835 29.152 1.00 42.24 113 LEU B O 1
ATOM 2931 N N . GLY B 1 116 ? 44.066 25.598 29.015 1.00 43.57 114 GLY B N 1
ATOM 2932 C CA . GLY B 1 116 ? 43.972 25.719 27.575 1.00 42.83 114 GLY B CA 1
ATOM 2933 C C . GLY B 1 116 ? 44.294 24.416 26.879 1.00 42.49 114 GLY B C 1
ATOM 2934 O O . GLY B 1 116 ? 43.496 23.918 26.095 1.00 43.16 114 GLY B O 1
ATOM 2935 N N . VAL B 1 117 ? 45.482 23.890 27.133 1.00 42.19 115 VAL B N 1
ATOM 2936 C CA . VAL B 1 117 ? 45.891 22.628 26.529 1.00 42.28 115 VAL B CA 1
ATOM 2937 C C . VAL B 1 117 ? 45.138 21.406 27.066 1.00 41.73 115 VAL B C 1
ATOM 2938 O O . VAL B 1 117 ? 44.608 20.616 26.278 1.00 42.16 115 VAL B O 1
ATOM 2942 N N . ASN B 1 118 ? 45.150 21.238 28.385 1.00 40.69 116 ASN B N 1
ATOM 2943 C CA . ASN B 1 118 ? 44.779 19.950 29.000 1.00 40.53 116 ASN B CA 1
ATOM 2944 C C . ASN B 1 118 ? 43.279 19.749 29.101 1.00 40.31 116 ASN B C 1
ATOM 2945 O O . ASN B 1 118 ? 42.796 18.618 29.014 1.00 41.59 116 ASN B O 1
ATOM 2950 N N . LEU B 1 119 ? 42.544 20.836 29.274 1.00 40.02 117 LEU B N 1
ATOM 2951 C CA . LEU B 1 119 ? 41.096 20.730 29.427 1.00 39.96 117 LEU B CA 1
ATOM 2952 C C . LEU B 1 119 ? 40.389 21.206 28.162 1.00 41.18 117 LEU B C 1
ATOM 2953 O O . LEU B 1 119 ? 39.599 20.449 27.595 1.00 41.83 117 LEU B O 1
ATOM 2958 N N . HIS B 1 120 ? 40.669 22.439 27.735 1.00 42.38 118 HIS B N 1
ATOM 2959 C CA . HIS B 1 120 ? 40.014 23.012 26.544 1.00 42.38 118 HIS B CA 1
ATOM 2960 C C . HIS B 1 120 ? 40.335 22.219 25.319 1.00 41.45 118 HIS B C 1
ATOM 2961 O O . HIS B 1 120 ? 39.465 22.058 24.478 1.00 43.33 118 HIS B O 1
ATOM 2968 N N . GLY B 1 121 ? 41.548 21.677 25.236 1.00 40.50 119 GLY B N 1
ATOM 2969 C CA . GLY B 1 121 ? 41.905 20.711 24.179 1.00 39.35 119 GLY B CA 1
ATOM 2970 C C . GLY B 1 121 ? 40.929 19.553 24.027 1.00 39.98 119 GLY B C 1
ATOM 2971 O O . GLY B 1 121 ? 40.560 19.170 22.915 1.00 39.59 119 GLY B O 1
ATOM 2972 N N . VAL B 1 122 ? 40.491 19.009 25.166 1.00 39.06 120 VAL B N 1
ATOM 2973 C CA . VAL B 1 122 ? 39.640 17.838 25.174 1.00 37.85 120 VAL B CA 1
ATOM 2974 C C . VAL B 1 122 ? 38.223 18.324 24.895 1.00 38.08 120 VAL B C 1
ATOM 2975 O O . VAL B 1 122 ? 37.532 17.748 24.055 1.00 38.29 120 VAL B O 1
ATOM 2979 N N . VAL B 1 123 ? 37.835 19.417 25.543 1.00 37.67 121 VAL B N 1
ATOM 2980 C CA . VAL B 1 123 ? 36.521 20.038 25.285 1.00 38.25 121 VAL B CA 1
ATOM 2981 C C . VAL B 1 123 ? 36.367 20.358 23.779 1.00 38.37 121 VAL B C 1
ATOM 2982 O O . VAL B 1 123 ? 35.323 20.072 23.189 1.00 38.85 121 VAL B O 1
ATOM 2986 N N . ASN B 1 124 ? 37.417 20.910 23.183 1.00 39.47 122 ASN B N 1
ATOM 2987 C CA . ASN B 1 124 ? 37.365 21.351 21.787 1.00 39.59 122 ASN B CA 1
ATOM 2988 C C . ASN B 1 124 ? 37.328 20.161 20.859 1.00 39.69 122 ASN B C 1
ATOM 2989 O O . ASN B 1 124 ? 36.605 20.197 19.824 1.00 40.47 122 ASN B O 1
ATOM 2994 N N . GLY B 1 125 ? 38.135 19.140 21.178 1.00 38.89 123 GLY B N 1
ATOM 2995 C CA . GLY B 1 125 ? 38.201 17.911 20.368 1.00 38.80 123 GLY B CA 1
ATOM 2996 C C . GLY B 1 125 ? 36.840 17.252 20.359 1.00 38.88 123 GLY B C 1
ATOM 2997 O O . GLY B 1 125 ? 36.304 16.890 19.301 1.00 38.30 123 GLY B O 1
ATOM 2998 N N . VAL B 1 126 ? 36.281 17.092 21.551 1.00 38.69 124 VAL B N 1
ATOM 2999 C CA . VAL B 1 126 ? 34.957 16.451 21.723 1.00 38.80 124 VAL B CA 1
ATOM 3000 C C . VAL B 1 126 ? 33.812 17.257 21.070 1.00 40.43 124 VAL B C 1
ATOM 3001 O O . VAL B 1 126 ? 32.980 16.690 20.347 1.00 40.62 124 VAL B O 1
ATOM 3005 N N . THR B 1 127 ? 33.784 18.567 21.307 1.00 39.76 125 THR B N 1
ATOM 3006 C CA . THR B 1 127 ? 32.778 19.446 20.720 1.00 40.79 125 THR B CA 1
ATOM 3007 C C . THR B 1 127 ? 32.906 19.500 19.183 1.00 41.30 125 THR B C 1
ATOM 3008 O O . THR B 1 127 ? 31.923 19.508 18.480 1.00 41.39 125 THR B O 1
ATOM 3012 N N . THR B 1 128 ? 34.126 19.496 18.664 1.00 41.84 126 THR B N 1
ATOM 3013 C CA . THR B 1 128 ? 34.316 19.511 17.201 1.00 40.87 126 THR B CA 1
ATOM 3014 C C . THR B 1 128 ? 33.838 18.213 16.567 1.00 42.64 126 THR B C 1
ATOM 3015 O O . THR B 1 128 ? 33.056 18.238 15.594 1.00 42.53 126 THR B O 1
ATOM 3019 N N . PHE B 1 129 ? 34.269 17.070 17.126 1.00 41.20 127 PHE B N 1
ATOM 3020 C CA . PHE B 1 129 ? 34.084 15.786 16.459 1.00 42.06 127 PHE B CA 1
ATOM 3021 C C . PHE B 1 129 ? 32.894 14.973 16.860 1.00 41.93 127 PHE B C 1
ATOM 3022 O O . PHE B 1 129 ? 32.272 14.327 15.995 1.00 41.70 127 PHE B O 1
ATOM 3030 N N . VAL B 1 130 ? 32.596 14.937 18.155 1.00 41.60 128 VAL B N 1
ATOM 3031 C CA . VAL B 1 130 ? 31.547 14.044 18.627 1.00 41.73 128 VAL B CA 1
ATOM 3032 C C . VAL B 1 130 ? 30.159 14.336 18.053 1.00 42.56 128 VAL B C 1
ATOM 3033 O O . VAL B 1 130 ? 29.442 13.391 17.695 1.00 42.52 128 VAL B O 1
ATOM 3037 N N . PRO B 1 131 ? 29.767 15.623 17.969 1.00 44.19 129 PRO B N 1
ATOM 3038 C CA . PRO B 1 131 ? 28.437 15.862 17.341 1.00 45.16 129 PRO B CA 1
ATOM 3039 C C . PRO B 1 131 ? 28.404 15.369 15.885 1.00 45.30 129 PRO B C 1
ATOM 3040 O O . PRO B 1 131 ? 27.357 14.924 15.414 1.00 46.20 129 PRO B O 1
ATOM 3044 N N . ARG B 1 132 ? 29.553 15.405 15.203 1.00 46.17 130 ARG B N 1
ATOM 3045 C CA . ARG B 1 132 ? 29.633 14.927 13.803 1.00 45.66 130 ARG B CA 1
ATOM 3046 C C . ARG B 1 132 ? 29.442 13.438 13.771 1.00 45.60 130 ARG B C 1
ATOM 3047 O O . ARG B 1 132 ? 28.741 12.905 12.893 1.00 45.47 130 ARG B O 1
ATOM 3055 N N . MET B 1 133 ? 30.080 12.737 14.713 1.00 43.57 131 MET B N 1
ATOM 3056 C CA . MET B 1 133 ? 29.947 11.290 14.793 1.00 43.09 131 MET B CA 1
ATOM 3057 C C . MET B 1 133 ? 28.503 10.887 15.092 1.00 43.81 131 MET B C 1
ATOM 3058 O O . MET B 1 133 ? 28.015 9.882 14.565 1.00 44.55 131 MET B O 1
ATOM 3063 N N . VAL B 1 134 ? 27.858 11.637 15.971 1.00 44.65 132 VAL B N 1
ATOM 3064 C CA . VAL B 1 134 ? 26.522 11.287 16.456 1.00 46.63 132 VAL B CA 1
ATOM 3065 C C . VAL B 1 134 ? 25.480 11.424 15.300 1.00 48.05 132 VAL B C 1
ATOM 3066 O O . VAL B 1 134 ? 24.651 10.540 15.069 1.00 48.47 132 VAL B O 1
ATOM 3070 N N . GLU B 1 135 ? 25.541 12.552 14.622 1.00 50.26 133 GLU B N 1
ATOM 3071 C CA . GLU B 1 135 ? 24.785 12.806 13.386 1.00 52.40 133 GLU B CA 1
ATOM 3072 C C . GLU B 1 135 ? 24.977 11.717 12.332 1.00 51.77 133 GLU B C 1
ATOM 3073 O O . GLU B 1 135 ? 23.999 11.255 11.755 1.00 51.86 133 GLU B O 1
ATOM 3079 N N . ARG B 1 136 ? 26.223 11.293 12.105 1.00 50.35 134 ARG B N 1
ATOM 3080 C CA . ARG B 1 136 ? 26.495 10.177 11.200 1.00 50.87 134 ARG B CA 1
ATOM 3081 C C . ARG B 1 136 ? 25.956 8.832 11.669 1.00 51.41 134 ARG B C 1
ATOM 3082 O O . ARG B 1 136 ? 25.448 8.054 10.859 1.00 50.92 134 ARG B O 1
ATOM 3090 N N . VAL B 1 137 ? 26.060 8.532 12.971 1.00 52.02 135 VAL B N 1
ATOM 3091 C CA . VAL B 1 137 ? 25.455 7.312 13.498 1.00 52.68 135 VAL B CA 1
ATOM 3092 C C . VAL B 1 137 ? 23.932 7.376 13.289 1.00 54.26 135 VAL B C 1
ATOM 3093 O O . VAL B 1 137 ? 23.331 6.433 12.758 1.00 55.34 135 VAL B O 1
ATOM 3097 N N . LYS B 1 138 ? 23.327 8.502 13.640 1.00 55.48 136 LYS B N 1
ATOM 3098 C CA . LYS B 1 138 ? 21.883 8.682 13.484 1.00 56.85 136 LYS B CA 1
ATOM 3099 C C . LYS B 1 138 ? 21.408 8.493 12.038 1.00 57.94 136 LYS B C 1
ATOM 3100 O O . LYS B 1 138 ? 20.322 7.961 11.811 1.00 58.05 136 LYS B O 1
ATOM 3106 N N . ALA B 1 139 ? 22.246 8.902 11.084 1.00 58.49 137 ALA B N 1
ATOM 3107 C CA . ALA B 1 139 ? 21.953 8.823 9.648 1.00 58.91 137 ALA B CA 1
ATOM 3108 C C . ALA B 1 139 ? 22.274 7.454 9.040 1.00 59.45 137 ALA B C 1
ATOM 3109 O O . ALA B 1 139 ? 22.035 7.232 7.847 1.00 59.73 137 ALA B O 1
ATOM 3111 N N . GLY B 1 140 ? 22.801 6.540 9.854 1.00 58.42 138 GLY B N 1
ATOM 3112 C CA . GLY B 1 140 ? 23.267 5.254 9.387 1.00 57.71 138 GLY B CA 1
ATOM 3113 C C . GLY B 1 140 ? 24.476 5.310 8.472 1.00 57.22 138 GLY B C 1
ATOM 3114 O O . GLY B 1 140 ? 24.739 4.363 7.745 1.00 57.10 138 GLY B O 1
ATOM 3115 N N . GLU B 1 141 ? 25.212 6.416 8.521 1.00 56.82 139 GLU B N 1
ATOM 3116 C CA . GLU B 1 141 ? 26.442 6.597 7.751 1.00 56.73 139 GLU B CA 1
ATOM 3117 C C . GLU B 1 141 ? 27.702 6.133 8.495 1.00 56.07 139 GLU B C 1
ATOM 3118 O O . GLU B 1 141 ? 28.757 5.973 7.891 1.00 56.11 139 GLU B O 1
ATOM 3124 N N . GLN B 1 142 ? 27.610 6.003 9.815 1.00 54.53 140 GLN B N 1
ATOM 3125 C CA . GLN B 1 142 ? 28.728 5.547 10.633 1.00 52.68 140 GLN B CA 1
ATOM 3126 C C . GLN B 1 142 ? 28.258 4.392 11.522 1.00 51.43 140 GLN B C 1
ATOM 3127 O O . GLN B 1 142 ? 27.143 4.428 12.041 1.00 49.94 140 GLN B O 1
ATOM 3133 N N . LYS B 1 143 ? 29.077 3.354 11.667 1.00 50.37 141 LYS B N 1
ATOM 3134 C CA . LYS B 1 143 ? 28.815 2.380 12.715 1.00 51.40 141 LYS B CA 1
ATOM 3135 C C . LYS B 1 143 ? 29.997 2.246 13.664 1.00 50.37 141 LYS B C 1
ATOM 3136 O O . LYS B 1 143 ? 31.100 1.879 13.246 1.00 50.28 141 LYS B O 1
ATOM 3142 N N . GLY B 1 144 ? 29.748 2.544 14.938 1.00 49.13 142 GLY B N 1
ATOM 3143 C CA . GLY B 1 144 ? 30.797 2.468 15.973 1.00 48.41 142 GLY B CA 1
ATOM 3144 C C . GLY B 1 144 ? 31.793 3.616 15.872 1.00 46.99 142 GLY B C 1
ATOM 3145 O O . GLY B 1 144 ? 31.782 4.385 14.916 1.00 48.49 142 GLY B O 1
ATOM 3146 N N . GLY B 1 145 ? 32.681 3.745 16.847 1.00 44.63 143 GLY B N 1
ATOM 3147 C CA . GLY B 1 145 ? 33.587 4.892 16.868 1.00 42.17 143 GLY B CA 1
ATOM 3148 C C . GLY B 1 145 ? 34.221 4.887 18.249 1.00 41.14 143 GLY B C 1
ATOM 3149 O O . GLY B 1 145 ? 33.769 4.148 19.087 1.00 39.10 143 GLY B O 1
ATOM 3150 N N . HIS B 1 146 ? 35.283 5.662 18.473 1.00 40.45 144 HIS B N 1
ATOM 3151 C CA . HIS B 1 146 ? 35.887 5.672 19.809 1.00 39.98 144 HIS B CA 1
ATOM 3152 C C . HIS B 1 146 ? 36.542 7.004 20.080 1.00 39.65 144 HIS B C 1
ATOM 3153 O O . HIS B 1 146 ? 37.050 7.674 19.150 1.00 39.79 144 HIS B O 1
ATOM 3160 N N . VAL B 1 147 ? 36.482 7.433 21.340 1.00 38.98 145 VAL B N 1
ATOM 3161 C CA . VAL B 1 147 ? 37.182 8.635 21.775 1.00 37.94 145 VAL B CA 1
ATOM 3162 C C . VAL B 1 147 ? 38.045 8.140 22.923 1.00 38.97 145 VAL B C 1
ATOM 3163 O O . VAL B 1 147 ? 37.532 7.504 23.868 1.00 38.13 145 VAL B O 1
ATOM 3167 N N . VAL B 1 148 ? 39.341 8.401 22.815 1.00 37.54 146 VAL B N 1
ATOM 3168 C CA . VAL B 1 148 ? 40.261 8.125 23.914 1.00 38.26 146 VAL B CA 1
ATOM 3169 C C . VAL B 1 148 ? 40.843 9.474 24.407 1.00 38.77 146 VAL B C 1
ATOM 3170 O O . VAL B 1 148 ? 41.542 10.204 23.656 1.00 38.37 146 VAL B O 1
ATOM 3174 N N . ASN B 1 149 ? 40.636 9.771 25.681 1.00 38.36 147 ASN B N 1
ATOM 3175 C CA . ASN B 1 149 ? 41.211 10.991 26.246 1.00 38.67 147 ASN B CA 1
ATOM 3176 C C . ASN B 1 149 ? 42.366 10.638 27.159 1.00 39.79 147 ASN B C 1
ATOM 3177 O O . ASN B 1 149 ? 42.234 9.772 28.015 1.00 39.76 147 ASN B O 1
ATOM 3182 N N . THR B 1 150 ? 43.520 11.268 26.957 1.00 39.50 148 THR B N 1
ATOM 3183 C CA . THR B 1 150 ? 44.664 11.004 27.841 1.00 40.69 148 THR B CA 1
ATOM 3184 C C . THR B 1 150 ? 44.550 11.855 29.102 1.00 41.07 148 THR B C 1
ATOM 3185 O O . THR B 1 150 ? 44.631 13.088 29.059 1.00 41.72 148 THR B O 1
ATOM 3189 N N . ALA B 1 151 ? 44.309 11.195 30.232 1.00 41.77 149 ALA B N 1
ATOM 3190 C CA . ALA B 1 151 ? 44.447 11.859 31.499 1.00 43.47 149 ALA B CA 1
ATOM 3191 C C . ALA B 1 151 ? 45.806 11.436 32.061 1.00 44.23 149 ALA B C 1
ATOM 3192 O O . ALA B 1 151 ? 46.811 11.596 31.393 1.00 45.69 149 ALA B O 1
ATOM 3194 N N . SER B 1 152 ? 45.849 10.828 33.230 1.00 45.20 150 SER B N 1
ATOM 3195 C CA . SER B 1 152 ? 47.112 10.538 33.880 1.00 44.34 150 SER B CA 1
ATOM 3196 C C . SER B 1 152 ? 46.691 9.758 35.084 1.00 43.09 150 SER B C 1
ATOM 3197 O O . SER B 1 152 ? 45.532 9.876 35.486 1.00 42.79 150 SER B O 1
ATOM 3200 N N . MET B 1 153 ? 47.617 9.024 35.723 1.00 41.99 151 MET B N 1
ATOM 3201 C CA . MET B 1 153 ? 47.371 8.610 37.114 1.00 40.54 151 MET B CA 1
ATOM 3202 C C . MET B 1 153 ? 47.100 9.807 38.066 1.00 40.15 151 MET B C 1
ATOM 3203 O O . MET B 1 153 ? 46.494 9.650 39.126 1.00 41.23 151 MET B O 1
ATOM 3208 N N . ALA B 1 154 ? 47.472 11.018 37.643 1.00 40.22 152 ALA B N 1
ATOM 3209 C CA . ALA B 1 154 ? 47.166 12.240 38.396 1.00 40.19 152 ALA B CA 1
ATOM 3210 C C . ALA B 1 154 ? 45.658 12.539 38.423 1.00 40.95 152 ALA B C 1
ATOM 3211 O O . ALA B 1 154 ? 45.198 13.398 39.191 1.00 41.94 152 ALA B O 1
ATOM 3213 N N . ALA B 1 155 ? 44.880 11.779 37.629 1.00 40.20 153 ALA B N 1
ATOM 3214 C CA . ALA B 1 155 ? 43.384 11.830 37.684 1.00 38.72 153 ALA B CA 1
ATOM 3215 C C . ALA B 1 155 ? 42.826 11.073 38.893 1.00 40.09 153 ALA B C 1
ATOM 3216 O O . ALA B 1 155 ? 41.593 11.082 39.155 1.00 37.97 153 ALA B O 1
ATOM 3218 N N . PHE B 1 156 ? 43.731 10.386 39.607 1.00 40.18 154 PHE B N 1
ATOM 3219 C CA . PHE B 1 156 ? 43.390 9.611 40.795 1.00 41.22 154 PHE B CA 1
ATOM 3220 C C . PHE B 1 156 ? 44.240 10.016 42.015 1.00 41.28 154 PHE B C 1
ATOM 3221 O O . PHE B 1 156 ? 43.736 10.101 43.126 1.00 40.77 154 PHE B O 1
ATOM 3229 N N . LEU B 1 157 ? 45.532 10.216 41.778 1.00 42.67 155 LEU B N 1
ATOM 3230 C CA . LEU B 1 157 ? 46.503 10.401 42.839 1.00 44.09 155 LEU B CA 1
ATOM 3231 C C . LEU B 1 157 ? 46.989 11.848 42.742 1.00 44.68 155 LEU B C 1
ATOM 3232 O O . LEU B 1 157 ? 47.818 12.165 41.871 1.00 45.18 155 LEU B O 1
ATOM 3237 N N . ALA B 1 158 ? 46.419 12.720 43.570 1.00 44.66 156 ALA B N 1
ATOM 3238 C CA . ALA B 1 158 ? 46.692 14.164 43.500 1.00 46.72 156 ALA B CA 1
ATOM 3239 C C . ALA B 1 158 ? 47.452 14.648 44.750 1.00 46.94 156 ALA B C 1
ATOM 3240 O O . ALA B 1 158 ? 46.860 14.819 45.793 1.00 47.91 156 ALA B O 1
ATOM 3242 N N . ALA B 1 159 ? 48.743 14.893 44.618 1.00 47.87 157 ALA B N 1
ATOM 3243 C CA . ALA B 1 159 ? 49.523 15.507 45.706 1.00 48.79 157 ALA B CA 1
ATOM 3244 C C . ALA B 1 159 ? 49.532 17.066 45.587 1.00 49.26 157 ALA B C 1
ATOM 3245 O O . ALA B 1 159 ? 48.841 17.644 44.719 1.00 47.95 157 ALA B O 1
ATOM 3247 N N . GLY B 1 160 ? 50.309 17.744 46.442 1.00 48.72 158 GLY B N 1
ATOM 3248 C CA . GLY B 1 160 ? 50.407 19.208 46.382 1.00 48.87 158 GLY B CA 1
ATOM 3249 C C . GLY B 1 160 ? 50.854 19.765 45.029 1.00 49.45 158 GLY B C 1
ATOM 3250 O O . GLY B 1 160 ? 50.313 20.784 44.539 1.00 49.79 158 GLY B O 1
ATOM 3251 N N . SER B 1 161 ? 51.840 19.096 44.420 1.00 49.12 159 SER B N 1
ATOM 3252 C CA . SER B 1 161 ? 52.326 19.459 43.097 1.00 49.43 159 SER B CA 1
ATOM 3253 C C . SER B 1 161 ? 52.187 18.270 42.164 1.00 48.53 159 SER B C 1
ATOM 3254 O O . SER B 1 161 ? 52.356 17.140 42.596 1.00 50.02 159 SER B O 1
ATOM 3257 N N . PRO B 1 162 ? 51.864 18.503 40.876 1.00 47.09 160 PRO B N 1
ATOM 3258 C CA . PRO B 1 162 ? 51.500 19.753 40.220 1.00 45.54 160 PRO B CA 1
ATOM 3259 C C . PRO B 1 162 ? 49.978 19.985 40.324 1.00 44.56 160 PRO B C 1
ATOM 3260 O O . PRO B 1 162 ? 49.205 19.217 39.696 1.00 42.79 160 PRO B O 1
ATOM 3264 N N . GLY B 1 163 ? 49.586 21.011 41.084 1.00 42.82 161 GLY B N 1
ATOM 3265 C CA . GLY B 1 163 ? 48.171 21.246 41.460 1.00 42.68 161 GLY B CA 1
ATOM 3266 C C . GLY B 1 163 ? 47.228 21.549 40.290 1.00 42.88 161 GLY B C 1
ATOM 3267 O O . GLY B 1 163 ? 46.080 21.020 40.229 1.00 43.11 161 GLY B O 1
ATOM 3268 N N . ILE B 1 164 ? 47.666 22.446 39.404 1.00 41.52 162 ILE B N 1
ATOM 3269 C CA . ILE B 1 164 ? 46.884 22.799 38.222 1.00 41.37 162 ILE B CA 1
ATOM 3270 C C . ILE B 1 164 ? 46.806 21.580 37.297 1.00 40.98 162 ILE B C 1
ATOM 3271 O O . ILE B 1 164 ? 45.723 21.256 36.818 1.00 40.02 162 ILE B O 1
ATOM 3276 N N . TYR B 1 165 ? 47.950 20.918 37.040 1.00 40.05 163 TYR B N 1
ATOM 3277 C CA . TYR B 1 165 ? 47.948 19.701 36.238 1.00 40.37 163 TYR B CA 1
ATOM 3278 C C . TYR B 1 165 ? 46.944 18.685 36.760 1.00 40.37 163 TYR B C 1
ATOM 3279 O O . TYR B 1 165 ? 46.154 18.121 35.951 1.00 39.41 163 TYR B O 1
ATOM 3288 N N . ASN B 1 166 ? 46.966 18.442 38.076 1.00 38.06 164 ASN B N 1
ATOM 3289 C CA . ASN B 1 166 ? 46.054 17.442 38.684 1.00 37.85 164 ASN B CA 1
ATOM 3290 C C . ASN B 1 166 ? 44.603 17.869 38.478 1.00 37.25 164 ASN B C 1
ATOM 3291 O O . ASN B 1 166 ? 43.705 17.033 38.161 1.00 35.92 164 ASN B O 1
ATOM 3296 N N . THR B 1 167 ? 44.380 19.174 38.636 1.00 37.30 165 THR B N 1
ATOM 3297 C CA . THR B 1 167 ? 43.039 19.742 38.433 1.00 36.33 165 THR B CA 1
ATOM 3298 C C . THR B 1 167 ? 42.545 19.431 37.001 1.00 37.34 165 THR B C 1
ATOM 3299 O O . THR B 1 167 ? 41.418 18.943 36.826 1.00 35.60 165 THR B O 1
ATOM 3303 N N . THR B 1 168 ? 43.390 19.698 35.998 1.00 36.56 166 THR B N 1
ATOM 3304 C CA . THR B 1 168 ? 42.996 19.444 34.600 1.00 37.77 166 THR B CA 1
ATOM 3305 C C . THR B 1 168 ? 42.753 17.946 34.339 1.00 38.55 166 THR B C 1
ATOM 3306 O O . THR B 1 168 ? 41.868 17.574 33.540 1.00 36.64 166 THR B O 1
ATOM 3310 N N . LYS B 1 169 ? 43.526 17.076 34.988 1.00 37.44 167 LYS B N 1
ATOM 3311 C CA . LYS B 1 169 ? 43.382 15.643 34.723 1.00 38.29 167 LYS B CA 1
ATOM 3312 C C . LYS B 1 169 ? 42.136 14.994 35.375 1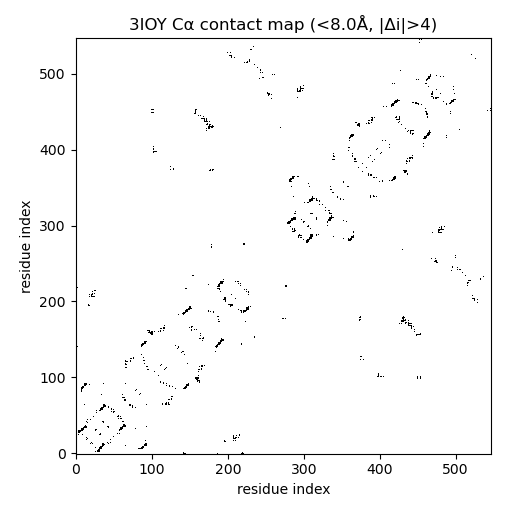.00 37.83 167 LYS B C 1
ATOM 3313 O O . LYS B 1 169 ? 41.490 14.124 34.740 1.00 36.84 167 LYS B O 1
ATOM 3319 N N . PHE B 1 170 ? 41.824 15.389 36.609 1.00 37.01 168 PHE B N 1
ATOM 3320 C CA . PHE B 1 170 ? 40.518 15.073 37.226 1.00 36.91 168 PHE B CA 1
ATOM 3321 C C . PHE B 1 170 ? 39.406 15.522 36.287 1.00 37.16 168 PHE B C 1
ATOM 3322 O O . PHE B 1 170 ? 38.436 14.786 36.068 1.00 35.96 168 PHE B O 1
ATOM 3330 N N . ALA B 1 171 ? 39.531 16.737 35.745 1.00 37.04 169 ALA B N 1
ATOM 3331 C CA . ALA B 1 171 ? 38.439 17.257 34.870 1.00 36.76 169 ALA B CA 1
ATOM 3332 C C . ALA B 1 171 ? 38.307 16.366 33.638 1.00 36.51 169 ALA B C 1
ATOM 3333 O O . ALA B 1 171 ? 37.210 16.012 33.283 1.00 36.21 169 ALA B O 1
ATOM 3335 N N . VAL B 1 172 ? 39.415 15.995 32.997 1.00 35.67 170 VAL B N 1
ATOM 3336 C CA . VAL B 1 172 ? 39.332 15.119 31.805 1.00 36.53 170 VAL B CA 1
ATOM 3337 C C . VAL B 1 172 ? 38.742 13.765 32.159 1.00 36.88 170 VAL B C 1
ATOM 3338 O O . VAL B 1 172 ? 37.949 13.173 31.376 1.00 36.64 170 VAL B O 1
ATOM 3342 N N . ARG B 1 173 ? 39.081 13.262 33.335 1.00 35.84 171 ARG B N 1
ATOM 3343 C CA . ARG B 1 173 ? 38.526 11.978 33.716 1.00 36.75 171 ARG B CA 1
ATOM 3344 C C . ARG B 1 173 ? 37.007 12.099 33.880 1.00 36.30 171 ARG B C 1
ATOM 3345 O O . ARG B 1 173 ? 36.259 11.216 33.431 1.00 35.62 171 ARG B O 1
ATOM 3353 N N . GLY B 1 174 ? 36.559 13.178 34.526 1.00 36.43 172 GLY B N 1
ATOM 3354 C CA . GLY B 1 174 ? 35.108 13.398 34.789 1.00 35.92 172 GLY B CA 1
ATOM 3355 C C . GLY B 1 174 ? 34.310 13.563 33.492 1.00 36.95 172 GLY B C 1
ATOM 3356 O O . GLY B 1 174 ? 33.163 13.025 33.328 1.00 35.50 172 GLY B O 1
ATOM 3357 N N . LEU B 1 175 ? 34.884 14.366 32.605 1.00 35.74 173 LEU B N 1
ATOM 3358 C CA . LEU B 1 175 ? 34.419 14.480 31.225 1.00 36.66 173 LEU B CA 1
ATOM 3359 C C . LEU B 1 175 ? 34.328 13.129 30.499 1.00 36.27 173 LEU B C 1
ATOM 3360 O O . LEU B 1 175 ? 33.277 12.803 29.924 1.00 35.84 173 LEU B O 1
ATOM 3365 N N . SER B 1 176 ? 35.397 12.346 30.516 1.00 35.30 174 SER B N 1
ATOM 3366 C CA . SER B 1 176 ? 35.402 11.036 29.838 1.00 36.52 174 SER B CA 1
ATOM 3367 C C . SER B 1 176 ? 34.382 10.053 30.377 1.00 36.47 174 SER B C 1
ATOM 3368 O O . SER B 1 176 ? 33.725 9.383 29.611 1.00 35.82 174 SER B O 1
ATOM 3371 N N . GLU B 1 177 ? 34.239 9.992 31.715 1.00 36.10 175 GLU B N 1
ATOM 3372 C CA . GLU B 1 177 ? 33.312 9.088 32.343 1.00 35.75 175 GLU B CA 1
ATOM 3373 C C . GLU B 1 177 ? 31.885 9.479 31.907 1.00 35.41 175 GLU B C 1
ATOM 3374 O O . GLU B 1 177 ? 31.102 8.586 31.492 1.00 35.64 175 GLU B O 1
ATOM 3380 N N . SER B 1 178 ? 31.577 10.763 31.961 1.00 35.24 176 SER B N 1
ATOM 3381 C CA . SER B 1 178 ? 30.236 11.270 31.595 1.00 36.42 176 SER B CA 1
ATOM 3382 C C . SER B 1 178 ? 29.930 10.924 30.122 1.00 37.06 176 SER B C 1
ATOM 3383 O O . SER B 1 178 ? 28.891 10.353 29.806 1.00 36.79 176 SER B O 1
ATOM 3386 N N . LEU B 1 179 ? 30.883 11.235 29.242 1.00 37.25 177 LEU B N 1
ATOM 3387 C CA . LEU B 1 179 ? 30.715 10.979 27.801 1.00 37.01 177 LEU B CA 1
ATOM 3388 C C . LEU B 1 179 ? 30.589 9.467 27.470 1.00 37.71 177 LEU B C 1
ATOM 3389 O O . LEU B 1 179 ? 29.813 9.085 26.577 1.00 36.87 177 LEU B O 1
ATOM 3394 N N . HIS B 1 180 ? 31.363 8.618 28.159 1.00 37.40 178 HIS B N 1
ATOM 3395 C CA . HIS B 1 180 ? 31.273 7.154 28.040 1.00 38.06 178 HIS B CA 1
ATOM 3396 C C . HIS B 1 180 ? 29.824 6.700 28.213 1.00 39.29 178 HIS B C 1
ATOM 3397 O O . HIS B 1 180 ? 29.287 5.965 27.357 1.00 39.23 178 HIS B O 1
ATOM 3404 N N . TYR B 1 181 ? 29.181 7.159 29.269 1.00 40.65 179 TYR B N 1
ATOM 3405 C CA . TYR B 1 181 ? 27.786 6.709 29.531 1.00 41.72 179 TYR B CA 1
ATOM 3406 C C . TYR B 1 181 ? 26.776 7.314 28.597 1.00 43.11 179 TYR B C 1
ATOM 3407 O O . TYR B 1 181 ? 25.825 6.619 28.200 1.00 42.80 179 TYR B O 1
ATOM 3416 N N . SER B 1 182 ? 26.961 8.585 28.254 1.00 41.91 180 SER B N 1
ATOM 3417 C CA . SER B 1 182 ? 26.035 9.238 27.332 1.00 43.13 180 SER B CA 1
ATOM 3418 C C . SER B 1 182 ? 26.219 8.716 25.905 1.00 43.67 180 SER B C 1
ATOM 3419 O O . SER B 1 182 ? 25.251 8.701 25.166 1.00 43.94 180 SER B O 1
ATOM 3422 N N . LEU B 1 183 ? 27.438 8.317 25.504 1.00 42.09 181 LEU B N 1
ATOM 3423 C CA . LEU B 1 183 ? 27.603 7.777 24.123 1.00 42.05 181 LEU B CA 1
ATOM 3424 C C . LEU B 1 183 ? 27.256 6.307 23.872 1.00 43.10 181 LEU B C 1
ATOM 3425 O O . LEU B 1 183 ? 27.201 5.867 22.700 1.00 42.76 181 LEU B O 1
ATOM 3430 N N . LEU B 1 184 ? 26.997 5.551 24.938 1.00 43.37 182 LEU B N 1
ATOM 3431 C CA . LEU B 1 184 ? 26.692 4.127 24.815 1.00 46.13 182 LEU B CA 1
ATOM 3432 C C . LEU B 1 184 ? 25.540 3.819 23.865 1.00 47.67 182 LEU B C 1
ATOM 3433 O O . LEU B 1 184 ? 25.561 2.779 23.214 1.00 48.22 182 LEU B O 1
ATOM 3438 N N . LYS B 1 185 ? 24.569 4.724 23.804 1.00 48.76 183 LYS B N 1
ATOM 3439 C CA . LYS B 1 185 ? 23.323 4.524 23.037 1.00 50.65 183 LYS B CA 1
ATOM 3440 C C . LYS B 1 185 ? 23.628 4.714 21.528 1.00 50.39 183 LYS B C 1
ATOM 3441 O O . LYS B 1 185 ? 22.820 4.341 20.685 1.00 51.05 183 LYS B O 1
ATOM 3447 N N . TYR B 1 186 ? 24.799 5.266 21.200 1.00 49.09 184 TYR B N 1
ATOM 3448 C CA . TYR B 1 186 ? 25.224 5.422 19.795 1.00 48.29 184 TYR B CA 1
ATOM 3449 C C . TYR B 1 186 ? 26.332 4.422 19.453 1.00 48.24 184 TYR B C 1
ATOM 3450 O O . TYR B 1 186 ? 26.924 4.446 18.353 1.00 48.82 184 TYR B O 1
ATOM 3459 N N . GLU B 1 187 ? 26.636 3.560 20.411 1.00 46.75 185 GLU B N 1
ATOM 3460 C CA . GLU B 1 187 ? 27.712 2.592 20.288 1.00 47.23 185 GLU B CA 1
ATOM 3461 C C . GLU B 1 187 ? 29.038 3.267 19.922 1.00 45.02 185 GLU B C 1
ATOM 3462 O O . GLU B 1 187 ? 29.820 2.729 19.159 1.00 45.29 185 GLU B O 1
ATOM 3468 N N . ILE B 1 188 ? 29.261 4.464 20.456 1.00 43.02 186 ILE B N 1
ATOM 3469 C CA . ILE B 1 188 ? 30.557 5.096 20.338 1.00 41.30 186 ILE B CA 1
ATOM 3470 C C . ILE B 1 188 ? 31.251 4.897 21.686 1.00 40.99 186 ILE B C 1
ATOM 3471 O O . ILE B 1 188 ? 30.722 5.345 22.709 1.00 40.48 186 ILE B O 1
ATOM 3476 N N . GLY B 1 189 ? 32.415 4.250 21.668 1.00 39.85 187 GLY B N 1
ATOM 3477 C CA . GLY B 1 189 ? 33.132 3.935 22.909 1.00 38.84 187 GLY B CA 1
ATOM 3478 C C . GLY B 1 189 ? 33.900 5.164 23.412 1.00 38.15 187 GLY B C 1
ATOM 3479 O O . GLY B 1 189 ? 34.269 6.079 22.648 1.00 37.26 187 GLY B O 1
ATOM 3480 N N . VAL B 1 190 ? 34.183 5.186 24.709 1.00 37.55 188 VAL B N 1
ATOM 3481 C CA . VAL B 1 190 ? 34.954 6.277 25.289 1.00 36.82 188 VAL B CA 1
ATOM 3482 C C . VAL B 1 190 ? 35.826 5.683 26.380 1.00 38.05 188 VAL B C 1
ATOM 3483 O O . VAL B 1 190 ? 35.325 5.010 27.273 1.00 36.09 188 VAL B O 1
ATOM 3487 N N . SER B 1 191 ? 37.125 5.984 26.311 1.00 37.00 189 SER B N 1
ATOM 3488 C CA . SER B 1 191 ? 38.093 5.547 27.316 1.00 39.26 189 SER B CA 1
ATOM 3489 C C . SER B 1 191 ? 38.928 6.714 27.824 1.00 39.15 189 SER B C 1
ATOM 3490 O O . SER B 1 191 ? 39.295 7.625 27.056 1.00 38.97 189 SER B O 1
ATOM 3493 N N . VAL B 1 192 ? 39.269 6.666 29.114 1.00 39.81 190 VAL B N 1
ATOM 3494 C CA . VAL B 1 192 ? 40.282 7.588 29.646 1.00 40.21 190 VAL B CA 1
ATOM 3495 C C . VAL B 1 192 ? 41.562 6.782 29.928 1.00 40.70 190 VAL B C 1
ATOM 3496 O O . VAL B 1 192 ? 41.568 5.767 30.682 1.00 40.05 190 VAL B O 1
ATOM 3500 N N . LEU B 1 193 ? 42.626 7.223 29.274 1.00 39.71 191 LEU B N 1
ATOM 3501 C CA . LEU B 1 193 ? 43.919 6.574 29.341 1.00 39.94 191 LEU B CA 1
ATOM 3502 C C . LEU B 1 193 ? 44.641 7.181 30.542 1.00 40.10 191 LEU B C 1
ATOM 3503 O O . LEU B 1 193 ? 44.826 8.396 30.569 1.00 39.30 191 LEU B O 1
ATOM 3508 N N . CYS B 1 194 ? 45.029 6.364 31.536 1.00 39.38 192 CYS B N 1
ATOM 3509 C CA . CYS B 1 194 ? 45.640 6.900 32.759 1.00 40.59 192 CYS B CA 1
ATOM 3510 C C . CYS B 1 194 ? 47.023 6.296 32.970 1.00 42.77 192 CYS B C 1
ATOM 3511 O O . CYS B 1 194 ? 47.209 5.403 33.805 1.00 41.75 192 CYS B O 1
ATOM 3514 N N . PRO B 1 195 ? 47.998 6.738 32.172 1.00 44.51 193 PRO B N 1
ATOM 3515 C CA . PRO B 1 195 ? 49.298 6.105 32.314 1.00 45.39 193 PRO B CA 1
ATOM 3516 C C . PRO B 1 195 ? 50.110 6.638 33.501 1.00 45.88 193 PRO B C 1
ATOM 3517 O O . PRO B 1 195 ? 49.843 7.735 34.010 1.00 45.35 193 PRO B O 1
ATOM 3521 N N . GLY B 1 196 ? 51.073 5.838 33.934 1.00 46.49 194 GLY B N 1
ATOM 3522 C CA . GLY B 1 196 ? 52.173 6.311 34.766 1.00 47.41 194 GLY B CA 1
ATOM 3523 C C . GLY B 1 196 ? 53.264 6.831 33.845 1.00 48.68 194 GLY B C 1
ATOM 3524 O O . GLY B 1 196 ? 52.998 7.543 32.880 1.00 48.40 194 GLY B O 1
ATOM 3525 N N . LEU B 1 197 ? 54.505 6.473 34.136 1.00 50.42 195 LEU B N 1
ATOM 3526 C CA . LEU B 1 197 ? 55.646 7.078 33.455 1.00 51.56 195 LEU B CA 1
ATOM 3527 C C . LEU B 1 197 ? 55.847 6.480 32.079 1.00 52.45 195 LEU B C 1
ATOM 3528 O O . LEU B 1 197 ? 55.862 5.260 31.908 1.00 51.67 195 LEU B O 1
ATOM 3533 N N . VAL B 1 198 ? 55.997 7.364 31.103 1.00 54.46 196 VAL B N 1
ATOM 3534 C CA . VAL B 1 198 ? 56.251 6.986 29.724 1.00 56.84 196 VAL B CA 1
ATOM 3535 C C . VAL B 1 198 ? 57.726 7.278 29.431 1.00 59.07 196 VAL B C 1
ATOM 3536 O O . VAL B 1 198 ? 58.326 8.148 30.073 1.00 59.76 196 VAL B O 1
ATOM 3540 N N . LYS B 1 199 ? 58.306 6.521 28.501 1.00 61.16 197 LYS B N 1
ATOM 3541 C CA . LYS B 1 199 ? 59.711 6.668 28.097 1.00 63.05 197 LYS B CA 1
ATOM 3542 C C . LYS B 1 199 ? 60.015 8.090 27.628 1.00 63.82 197 LYS B C 1
ATOM 3543 O O . LYS B 1 199 ? 59.246 8.675 26.863 1.00 64.12 197 LYS B O 1
ATOM 3549 N N . HIS B 1 232 ? 63.577 8.226 33.195 1.00 79.61 230 HIS B N 1
ATOM 3550 C CA . HIS B 1 232 ? 63.196 8.506 31.803 1.00 79.80 230 HIS B CA 1
ATOM 3551 C C . HIS B 1 232 ? 63.627 7.382 30.856 1.00 78.92 230 HIS B C 1
ATOM 3552 O O . HIS B 1 232 ? 63.202 7.335 29.689 1.00 78.96 230 HIS B O 1
ATOM 3559 N N . GLU B 1 233 ? 64.486 6.501 31.380 1.00 77.62 231 GLU B N 1
ATOM 3560 C CA . GLU B 1 233 ? 64.954 5.293 30.693 1.00 75.89 231 GLU B CA 1
ATOM 3561 C C . GLU B 1 233 ? 64.115 4.071 31.099 1.00 74.12 231 GLU B C 1
ATOM 3562 O O . GLU B 1 233 ? 64.219 3.006 30.492 1.00 74.02 231 GLU B O 1
ATOM 3568 N N . PHE B 1 234 ? 63.300 4.221 32.139 1.00 71.39 232 PHE B N 1
ATOM 3569 C CA . PHE B 1 234 ? 62.486 3.106 32.643 1.00 69.12 232 PHE B CA 1
ATOM 3570 C C . PHE B 1 234 ? 60.981 3.358 32.476 1.00 66.30 232 PHE B C 1
ATOM 3571 O O . PHE B 1 234 ? 60.158 2.586 32.964 1.00 65.65 232 PHE B O 1
ATOM 3579 N N . GLY B 1 235 ? 60.645 4.435 31.769 1.00 63.96 233 GLY B N 1
ATOM 3580 C CA . GLY B 1 235 ? 59.257 4.728 31.383 1.00 61.14 233 GLY B CA 1
ATOM 3581 C C . GLY B 1 235 ? 58.779 3.744 30.323 1.00 58.70 233 GLY B C 1
ATOM 3582 O O . GLY B 1 235 ? 59.587 3.218 29.559 1.00 58.01 233 GLY B O 1
ATOM 3583 N N . MET B 1 236 ? 57.472 3.482 30.289 1.00 56.21 234 MET B N 1
ATOM 3584 C CA . MET B 1 236 ? 56.905 2.416 29.451 1.00 54.08 234 MET B CA 1
ATOM 3585 C C . MET B 1 236 ? 57.022 2.849 28.002 1.00 53.31 234 MET B C 1
ATOM 3586 O O . MET B 1 236 ? 56.834 4.027 27.693 1.00 53.03 234 MET B O 1
ATOM 3591 N N . GLU B 1 237 ? 57.332 1.900 27.128 1.00 52.89 235 GLU B N 1
ATOM 3592 C CA . GLU B 1 237 ? 57.370 2.141 25.678 1.00 53.16 235 GLU B CA 1
ATOM 3593 C C . GLU B 1 237 ? 56.019 2.632 25.157 1.00 52.08 235 GLU B C 1
ATOM 3594 O O . GLU B 1 237 ? 54.983 2.061 25.503 1.00 51.67 235 GLU B O 1
ATOM 3600 N N . PRO B 1 238 ? 56.025 3.717 24.355 1.00 51.42 236 PRO B N 1
ATOM 3601 C CA . PRO B 1 238 ? 54.772 4.229 23.772 1.00 50.08 236 PRO B CA 1
ATOM 3602 C C . PRO B 1 238 ? 54.056 3.201 22.894 1.00 48.30 236 PRO B C 1
ATOM 3603 O O . PRO B 1 238 ? 52.829 3.191 22.880 1.00 47.26 236 PRO B O 1
ATOM 3607 N N . ASP B 1 239 ? 54.807 2.339 22.199 1.00 47.71 237 ASP B N 1
ATOM 3608 C CA . ASP B 1 239 ? 54.186 1.285 21.364 1.00 47.87 237 ASP B CA 1
ATOM 3609 C C . ASP B 1 239 ? 53.413 0.300 22.215 1.00 46.53 237 ASP B C 1
ATOM 3610 O O . ASP B 1 239 ? 52.334 -0.162 21.830 1.00 45.38 237 ASP B O 1
ATOM 3615 N N . VAL B 1 240 ? 53.978 -0.033 23.374 1.00 45.32 238 VAL B N 1
ATOM 3616 C CA . VAL B 1 240 ? 53.286 -0.904 24.315 1.00 45.09 238 VAL B CA 1
ATOM 3617 C C . VAL B 1 240 ? 52.030 -0.213 24.874 1.00 44.47 238 VAL B C 1
ATOM 3618 O O . VAL B 1 240 ? 50.984 -0.829 24.947 1.00 43.14 238 VAL B O 1
ATOM 3622 N N . ILE B 1 241 ? 52.127 1.066 25.243 1.00 44.15 239 ILE B N 1
ATOM 3623 C CA . ILE B 1 241 ? 50.908 1.781 25.682 1.00 44.17 239 ILE B CA 1
ATOM 3624 C C . ILE B 1 241 ? 49.872 1.749 24.569 1.00 43.20 239 ILE B C 1
ATOM 3625 O O . ILE B 1 241 ? 48.697 1.469 24.824 1.00 42.91 239 ILE B O 1
ATOM 3630 N N . GLY B 1 242 ? 50.300 2.039 23.346 1.00 42.38 240 GLY B N 1
ATOM 3631 C CA . GLY B 1 242 ? 49.361 2.052 22.221 1.00 42.61 240 GLY B CA 1
ATOM 3632 C C . GLY B 1 242 ? 48.685 0.718 21.970 1.00 41.54 240 GLY B C 1
ATOM 3633 O O . GLY B 1 242 ? 47.453 0.641 21.731 1.00 41.65 240 GLY B O 1
ATOM 3634 N N . ALA B 1 243 ? 49.488 -0.333 22.003 1.00 40.94 241 ALA B N 1
ATOM 3635 C CA . ALA B 1 243 ? 48.964 -1.696 21.836 1.00 41.37 241 ALA B CA 1
ATOM 3636 C C . ALA B 1 243 ? 47.918 -2.019 22.874 1.00 41.52 241 ALA B C 1
ATOM 3637 O O . ALA B 1 243 ? 46.868 -2.567 22.540 1.00 39.66 241 ALA B O 1
ATOM 3639 N N . ARG B 1 244 ? 48.192 -1.679 24.148 1.00 40.95 242 ARG B N 1
ATOM 3640 C CA . ARG B 1 244 ? 47.201 -1.923 25.211 1.00 40.81 242 ARG B CA 1
ATOM 3641 C C . ARG B 1 244 ? 45.957 -1.067 25.021 1.00 40.57 242 ARG B C 1
ATOM 3642 O O . ARG B 1 244 ? 44.829 -1.510 25.305 1.00 39.66 242 ARG B O 1
ATOM 3650 N N . VAL B 1 245 ? 46.152 0.160 24.530 1.00 40.34 243 VAL B N 1
ATOM 3651 C CA . VAL B 1 245 ? 45.006 1.039 24.263 1.00 39.90 243 VAL B CA 1
ATOM 3652 C C . VAL B 1 245 ? 44.087 0.432 23.186 1.00 41.33 243 VAL B C 1
ATOM 3653 O O . VAL B 1 245 ? 42.850 0.461 23.329 1.00 39.78 243 VAL B O 1
ATOM 3657 N N . ILE B 1 246 ? 44.682 -0.070 22.106 1.00 41.40 244 ILE B N 1
ATOM 3658 C CA . ILE B 1 246 ? 43.860 -0.694 21.040 1.00 43.95 244 ILE B CA 1
ATOM 3659 C C . ILE B 1 246 ? 42.958 -1.833 21.587 1.00 44.64 244 ILE B C 1
ATOM 3660 O O . ILE B 1 246 ? 41.758 -1.865 21.321 1.00 44.49 244 ILE B O 1
ATOM 3665 N N . GLU B 1 247 ? 43.539 -2.736 22.378 1.00 46.07 245 GLU B N 1
ATOM 3666 C CA . GLU B 1 247 ? 42.764 -3.831 23.006 1.00 46.83 245 GLU B CA 1
ATOM 3667 C C . GLU B 1 247 ? 41.643 -3.276 23.884 1.00 45.84 245 GLU B C 1
ATOM 3668 O O . GLU B 1 247 ? 40.502 -3.768 23.855 1.00 44.64 245 GLU B O 1
ATOM 3674 N N . ALA B 1 248 ? 41.947 -2.243 24.675 1.00 44.56 246 ALA B N 1
ATOM 3675 C CA . ALA B 1 248 ? 40.955 -1.689 25.580 1.00 44.86 246 ALA B CA 1
ATOM 3676 C C . ALA B 1 248 ? 39.810 -1.027 24.821 1.00 44.80 246 ALA B C 1
ATOM 3677 O O . ALA B 1 248 ? 38.628 -1.122 25.225 1.00 45.42 246 ALA B O 1
ATOM 3679 N N . MET B 1 249 ? 40.149 -0.331 23.729 1.00 44.83 247 MET B N 1
ATOM 3680 C CA . MET B 1 249 ? 39.135 0.283 22.867 1.00 44.89 247 MET B CA 1
ATOM 3681 C C . MET B 1 249 ? 38.109 -0.772 22.401 1.00 45.35 247 MET B C 1
ATOM 3682 O O . MET B 1 249 ? 36.886 -0.524 22.407 1.00 45.62 247 MET B O 1
ATOM 3687 N N . LYS B 1 250 ? 38.613 -1.945 22.006 1.00 46.61 248 LYS B N 1
ATOM 3688 C CA . LYS B 1 250 ? 37.775 -3.051 21.509 1.00 46.83 248 LYS B CA 1
ATOM 3689 C C . LYS B 1 250 ? 36.848 -3.582 22.587 1.00 47.31 248 LYS B C 1
ATOM 3690 O O . LYS B 1 250 ? 35.773 -4.116 22.289 1.00 46.70 248 LYS B O 1
ATOM 3696 N N . ALA B 1 251 ? 37.270 -3.442 23.839 1.00 46.46 249 ALA B N 1
ATOM 3697 C CA . ALA B 1 251 ? 36.419 -3.812 24.951 1.00 45.85 249 ALA B CA 1
ATOM 3698 C C . ALA B 1 251 ? 35.526 -2.650 25.486 1.00 44.95 249 ALA B C 1
ATOM 3699 O O . ALA B 1 251 ? 34.681 -2.870 26.351 1.00 44.18 249 ALA B O 1
ATOM 3701 N N . ASN B 1 252 ? 35.681 -1.439 24.940 1.00 42.35 250 ASN B N 1
ATOM 3702 C CA . ASN B 1 252 ? 35.095 -0.205 25.497 1.00 41.41 250 ASN B CA 1
ATOM 3703 C C . ASN B 1 252 ? 35.389 -0.061 26.996 1.00 40.99 250 ASN B C 1
ATOM 3704 O O . ASN B 1 252 ? 34.501 0.219 27.795 1.00 40.31 250 ASN B O 1
ATOM 3709 N N . ARG B 1 253 ? 36.635 -0.292 27.373 1.00 40.84 251 ARG B N 1
ATOM 3710 C CA . ARG B 1 253 ? 37.011 -0.199 28.775 1.00 41.12 251 ARG B CA 1
ATOM 3711 C C . ARG B 1 253 ? 37.124 1.285 29.159 1.00 40.47 251 ARG B C 1
ATOM 3712 O O . ARG B 1 253 ? 37.801 2.076 28.483 1.00 39.92 251 ARG B O 1
ATOM 3720 N N . LEU B 1 254 ? 36.442 1.654 30.228 1.00 39.14 252 LEU B N 1
ATOM 3721 C CA . LEU B 1 254 ? 36.338 3.028 30.652 1.00 40.40 252 LEU B CA 1
ATOM 3722 C C . LEU B 1 254 ? 37.695 3.584 31.088 1.00 39.38 252 LEU B C 1
ATOM 3723 O O . LEU B 1 254 ? 38.115 4.609 30.576 1.00 39.99 252 LEU B O 1
ATOM 3728 N N . HIS B 1 255 ? 38.348 2.930 32.044 1.00 37.71 253 HIS B N 1
ATOM 3729 C CA . HIS B 1 255 ? 39.685 3.341 32.479 1.00 38.56 253 HIS B CA 1
ATOM 3730 C C . HIS B 1 255 ? 40.738 2.413 31.907 1.00 37.87 253 HIS B C 1
ATOM 3731 O O . HIS B 1 255 ? 40.655 1.201 32.087 1.00 39.40 253 HIS B O 1
ATOM 3738 N N . ILE B 1 256 ? 41.722 2.986 31.214 1.00 36.57 254 ILE B N 1
ATOM 3739 C CA . ILE B 1 256 ? 42.812 2.217 30.673 1.00 37.69 254 ILE B CA 1
ATOM 3740 C C . ILE B 1 256 ? 43.993 2.454 31.577 1.00 38.57 254 ILE B C 1
ATOM 3741 O O . ILE B 1 256 ? 44.648 3.511 31.498 1.00 38.35 254 ILE B O 1
ATOM 3746 N N . PHE B 1 257 ? 44.247 1.470 32.441 1.00 38.77 255 PHE B N 1
ATOM 3747 C CA . PHE B 1 257 ? 45.430 1.475 33.304 1.00 38.63 255 PHE B CA 1
ATOM 3748 C C . PHE B 1 257 ? 46.520 0.711 32.613 1.00 39.92 255 PHE B C 1
ATOM 3749 O O . PHE B 1 257 ? 46.676 -0.519 32.800 1.00 40.74 255 PHE B O 1
ATOM 3757 N N . SER B 1 258 ? 47.242 1.430 31.775 1.00 39.57 256 SER B N 1
ATOM 3758 C CA . SER B 1 258 ? 48.318 0.873 30.983 1.00 40.81 256 SER B CA 1
ATOM 3759 C C . SER B 1 258 ? 49.434 0.274 31.847 1.00 41.70 256 SER B C 1
ATOM 3760 O O . SER B 1 258 ? 50.130 -0.674 31.402 1.00 41.16 256 SER B O 1
ATOM 3763 N N . HIS B 1 259 ? 49.573 0.813 33.065 1.00 41.61 257 HIS B N 1
ATOM 3764 C CA . HIS B 1 259 ? 50.668 0.449 33.993 1.00 42.39 257 HIS B CA 1
ATOM 3765 C C . HIS B 1 259 ? 50.095 -0.396 35.124 1.00 42.44 257 HIS B C 1
ATOM 3766 O O . HIS B 1 259 ? 49.183 0.037 35.798 1.00 41.74 257 HIS B O 1
ATOM 3773 N N . PRO B 1 260 ? 50.637 -1.614 35.355 1.00 44.84 258 PRO B N 1
ATOM 3774 C CA . PRO B 1 260 ? 50.219 -2.327 36.577 1.00 45.47 258 PRO B CA 1
ATOM 3775 C C . PRO B 1 260 ? 50.679 -1.619 37.872 1.00 46.19 258 PRO B C 1
ATOM 3776 O O . PRO B 1 260 ? 50.107 -1.881 38.934 1.00 46.61 258 PRO B O 1
ATOM 3780 N N . ASP B 1 261 ? 51.649 -0.698 37.744 1.00 46.67 259 ASP B N 1
ATOM 3781 C CA . ASP B 1 261 ? 52.403 -0.072 38.853 1.00 47.03 259 ASP B CA 1
ATOM 3782 C C . ASP B 1 261 ? 51.589 0.360 40.042 1.00 47.32 259 ASP B C 1
ATOM 3783 O O . ASP B 1 261 ? 52.001 0.132 41.177 1.00 48.13 259 ASP B O 1
ATOM 3788 N N . HIS B 1 262 ? 50.450 1.006 39.813 1.00 44.84 260 HIS B N 1
ATOM 3789 C CA . HIS B 1 262 ? 49.785 1.735 40.892 1.00 44.78 260 HIS B CA 1
ATOM 3790 C C . HIS B 1 262 ? 48.641 1.047 41.573 1.00 43.87 260 HIS B C 1
ATOM 3791 O O . HIS B 1 262 ? 48.009 1.639 42.436 1.00 43.78 260 HIS B O 1
ATOM 3798 N N . LYS B 1 263 ? 48.367 -0.196 41.198 1.00 43.64 261 LYS B N 1
ATOM 3799 C CA . LYS B 1 263 ? 47.133 -0.841 41.628 1.00 43.00 261 LYS B CA 1
ATOM 3800 C C . LYS B 1 263 ? 46.997 -0.866 43.164 1.00 44.08 261 LYS B C 1
ATOM 3801 O O . LYS B 1 263 ? 45.951 -0.513 43.706 1.00 42.14 261 LYS B O 1
ATOM 3807 N N . GLU B 1 264 ? 48.059 -1.285 43.851 1.00 43.98 262 GLU B N 1
ATOM 3808 C CA . GLU B 1 264 ? 48.008 -1.398 45.317 1.00 45.83 262 GLU B CA 1
ATOM 3809 C C . GLU B 1 264 ? 47.867 -0.026 45.961 1.00 44.55 262 GLU B C 1
ATOM 3810 O O . GLU B 1 264 ? 47.085 0.142 46.867 1.00 44.27 262 GLU B O 1
ATOM 3816 N N . GLU B 1 265 ? 48.610 0.957 45.454 1.00 44.48 263 GLU B N 1
ATOM 3817 C CA . GLU B 1 265 ? 48.495 2.335 45.932 1.00 43.51 263 GLU B CA 1
ATOM 3818 C C . GLU B 1 265 ? 47.077 2.875 45.759 1.00 43.20 263 GLU B C 1
ATOM 3819 O O . GLU B 1 265 ? 46.521 3.516 46.654 1.00 42.13 263 GLU B O 1
ATOM 3825 N N . LEU B 1 266 ? 46.478 2.624 44.594 1.00 42.11 264 LEU B N 1
ATOM 3826 C CA . LEU B 1 266 ? 45.125 3.107 44.355 1.00 41.66 264 LEU B CA 1
ATOM 3827 C C . LEU B 1 266 ? 44.121 2.418 45.246 1.00 41.78 264 LEU B C 1
ATOM 3828 O O . LEU B 1 266 ? 43.210 3.055 45.727 1.00 41.53 264 LEU B O 1
ATOM 3833 N N . ARG B 1 267 ? 44.296 1.107 45.473 1.00 42.84 265 ARG B N 1
ATOM 3834 C CA . ARG B 1 267 ? 43.409 0.378 46.363 1.00 44.63 265 ARG B CA 1
ATOM 3835 C C . ARG B 1 267 ? 43.410 1.036 47.763 1.00 44.27 265 ARG B C 1
ATOM 3836 O O . ARG B 1 267 ? 42.358 1.187 48.372 1.00 43.62 265 ARG B O 1
ATOM 3844 N N . GLU B 1 268 ? 44.598 1.430 48.227 1.00 44.20 266 GLU B N 1
ATOM 3845 C CA . GLU B 1 268 ? 44.770 2.105 49.522 1.00 45.86 266 GLU B CA 1
ATOM 3846 C C . GLU B 1 268 ? 44.093 3.479 49.574 1.00 43.92 266 GLU B C 1
ATOM 3847 O O . GLU B 1 268 ? 43.441 3.821 50.557 1.00 44.67 266 GLU B O 1
ATOM 3853 N N . VAL B 1 269 ? 44.261 4.270 48.511 1.00 42.48 267 VAL B N 1
ATOM 3854 C CA . VAL B 1 269 ? 43.626 5.587 48.434 1.00 40.54 267 VAL B CA 1
ATOM 3855 C C . VAL B 1 269 ? 42.110 5.428 48.534 1.00 39.45 267 VAL B C 1
ATOM 3856 O O . VAL B 1 269 ? 41.442 6.154 49.281 1.00 39.00 267 VAL B O 1
ATOM 3860 N N . PHE B 1 270 ? 41.559 4.496 47.763 1.00 39.33 268 PHE B N 1
ATOM 3861 C CA . PHE B 1 270 ? 40.109 4.274 47.803 1.00 39.67 268 PHE B CA 1
ATOM 3862 C C . PHE B 1 270 ? 39.643 3.865 49.217 1.00 40.99 268 PHE B C 1
ATOM 3863 O O . PHE B 1 270 ? 38.586 4.315 49.703 1.00 40.20 268 PHE B O 1
ATOM 3871 N N . ASP B 1 271 ? 40.403 2.969 49.851 1.00 42.10 269 ASP B N 1
ATOM 3872 C 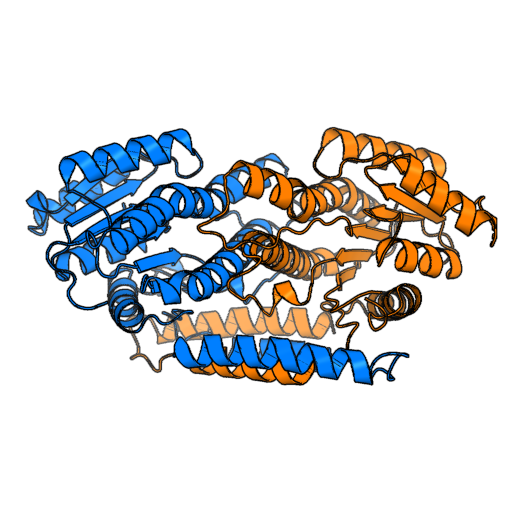CA . ASP B 1 271 ? 40.075 2.556 51.245 1.00 43.32 269 ASP B CA 1
ATOM 3873 C C . ASP B 1 271 ? 40.045 3.771 52.209 1.00 42.61 269 ASP B C 1
ATOM 3874 O O . ASP B 1 271 ? 39.129 3.898 53.028 1.00 43.26 269 ASP B O 1
ATOM 3879 N N . GLU B 1 272 ? 41.026 4.667 52.086 1.00 42.85 270 GLU B N 1
ATOM 3880 C CA . GLU B 1 272 ? 41.042 5.894 52.900 1.00 42.23 270 GLU B CA 1
ATOM 3881 C C . GLU B 1 272 ? 39.863 6.818 52.613 1.00 41.38 270 GLU B C 1
ATOM 3882 O O . GLU B 1 272 ? 39.260 7.416 53.526 1.00 40.52 270 GLU B O 1
ATOM 3888 N N . ILE B 1 273 ? 39.488 6.933 51.341 1.00 40.74 271 ILE B N 1
ATOM 3889 C CA . ILE B 1 273 ? 38.286 7.705 51.012 1.00 39.88 271 ILE B CA 1
ATOM 3890 C C . ILE B 1 273 ? 37.019 7.164 51.662 1.00 39.77 271 ILE B C 1
ATOM 3891 O O . ILE B 1 273 ? 36.271 7.943 52.240 1.00 39.54 271 ILE B O 1
ATOM 3896 N N . ILE B 1 274 ? 36.778 5.856 51.546 1.00 39.91 272 ILE B N 1
ATOM 3897 C CA . ILE B 1 274 ? 35.614 5.219 52.206 1.00 40.90 272 ILE B CA 1
ATOM 3898 C C . ILE B 1 274 ? 35.650 5.425 53.757 1.00 41.15 272 ILE B C 1
ATOM 3899 O O . ILE B 1 274 ? 34.622 5.650 54.399 1.00 42.36 272 ILE B O 1
ATOM 3904 N N . ALA B 1 275 ? 36.854 5.394 54.305 1.00 42.11 273 ALA B N 1
ATOM 3905 C CA . ALA B 1 275 ? 37.083 5.603 55.735 1.00 43.42 273 ALA B CA 1
ATOM 3906 C C . ALA B 1 275 ? 36.746 7.027 56.214 1.00 44.27 273 ALA B C 1
ATOM 3907 O O . ALA B 1 275 ? 36.520 7.248 57.426 1.00 44.06 273 ALA B O 1
ATOM 3909 N N . GLU B 1 276 ? 36.635 7.983 55.277 1.00 44.07 274 GLU B N 1
ATOM 3910 C CA . GLU B 1 276 ? 36.226 9.350 55.602 1.00 44.33 274 GLU B CA 1
ATOM 3911 C C . GLU B 1 276 ? 34.721 9.505 55.783 1.00 44.12 274 GLU B C 1
ATOM 3912 O O . GLU B 1 276 ? 34.250 10.512 56.313 1.00 44.33 274 GLU B O 1
ATOM 3918 N N . TYR B 1 277 ? 33.948 8.514 55.363 1.00 43.91 275 TYR B N 1
ATOM 3919 C CA . TYR B 1 277 ? 32.521 8.569 55.633 1.00 44.73 275 TYR B CA 1
ATOM 3920 C C . TYR B 1 277 ? 32.322 8.610 57.146 1.00 46.39 275 TYR B C 1
ATOM 3921 O O . TYR B 1 277 ? 33.048 7.944 57.870 1.00 45.99 275 TYR B O 1
ATOM 3930 N N . GLN B 1 278 ? 31.333 9.368 57.588 1.00 48.41 276 GLN B N 1
ATOM 3931 C CA . GLN B 1 278 ? 31.091 9.545 59.007 1.00 50.82 276 GLN B CA 1
ATOM 3932 C C . GLN B 1 278 ? 29.757 8.890 59.264 1.00 52.11 276 GLN B C 1
ATOM 3933 O O . GLN B 1 278 ? 28.775 9.111 58.530 1.00 52.12 276 GLN B O 1
ATOM 3939 N N . ASP B 1 279 ? 29.714 8.071 60.308 1.00 53.97 277 ASP B N 1
ATOM 3940 C CA . ASP B 1 279 ? 28.460 7.446 60.676 1.00 55.16 277 ASP B CA 1
ATOM 3941 C C . ASP B 1 279 ? 27.543 8.451 61.367 1.00 54.73 277 ASP B C 1
ATOM 3942 O O . ASP B 1 279 ? 27.301 8.380 62.600 1.00 54.56 277 ASP B O 1
ATOM 3947 N N . TYR B 1 280 ? 27.028 9.388 60.566 1.00 53.42 278 TYR B N 1
ATOM 3948 C CA . TYR B 1 280 ? 26.194 10.482 61.064 1.00 51.74 278 TYR B CA 1
ATOM 3949 C C . TYR B 1 280 ? 24.838 9.975 61.430 1.00 52.67 278 TYR B C 1
ATOM 3950 O O . TYR B 1 280 ? 24.387 8.958 60.884 1.00 52.74 278 TYR B O 1
ATOM 3959 N N . PRO B 1 281 ? 24.155 10.696 62.333 1.00 53.01 279 PRO B N 1
ATOM 3960 C CA . PRO B 1 281 ? 22.778 10.358 62.690 1.00 53.62 279 PRO B CA 1
ATOM 3961 C C . PRO B 1 281 ? 21.815 10.622 61.537 1.00 54.71 279 PRO B C 1
ATOM 3962 O O . PRO B 1 281 ? 22.047 11.509 60.711 1.00 53.94 279 PRO B O 1
ATOM 3966 N N . LYS B 1 282 ? 20.734 9.861 61.489 1.00 55.84 280 LYS B N 1
ATOM 3967 C CA . LYS B 1 282 ? 19.673 10.113 60.518 1.00 57.89 280 LYS B CA 1
ATOM 3968 C C . LYS B 1 282 ? 19.038 11.503 60.670 1.00 58.75 280 LYS B C 1
ATOM 3969 O O . LYS B 1 282 ? 18.405 11.815 61.688 1.00 59.80 280 LYS B O 1
ATOM 3975 N N . ASP B 1 283 ? 19.217 12.345 59.658 1.00 58.78 281 ASP B N 1
ATOM 3976 C CA . ASP B 1 283 ? 18.611 13.665 59.673 1.00 59.36 281 ASP B CA 1
ATOM 3977 C C . ASP B 1 283 ? 17.190 13.553 59.145 1.00 59.31 281 ASP B C 1
ATOM 3978 O O . ASP B 1 283 ? 16.815 12.499 58.648 1.00 59.12 281 ASP B O 1
ATOM 3983 N N . PRO B 1 284 ? 16.380 14.621 59.282 1.00 60.08 282 PRO B N 1
ATOM 3984 C CA . PRO B 1 284 ? 14.983 14.557 58.806 1.00 60.55 282 PRO B CA 1
ATOM 3985 C C . PRO B 1 284 ? 14.885 14.341 57.273 1.00 60.96 282 PRO B C 1
ATOM 3986 O O . PRO B 1 284 ? 15.497 15.091 56.485 1.00 60.89 282 PRO B O 1
ATOM 3990 N N . GLY B 1 285 ? 14.152 13.303 56.874 1.00 60.62 283 GLY B N 1
ATOM 3991 C CA . GLY B 1 285 ? 13.971 12.964 55.461 1.00 60.22 283 GLY B CA 1
ATOM 3992 C C . GLY B 1 285 ? 14.887 11.852 54.988 1.00 59.72 283 GLY B C 1
ATOM 3993 O O . GLY B 1 285 ? 14.748 11.356 53.865 1.00 59.17 283 GLY B O 1
ATOM 3994 N N . TYR B 1 286 ? 15.804 11.456 55.865 1.00 59.19 284 TYR B N 1
ATOM 3995 C CA . TYR B 1 286 ? 16.776 10.419 55.599 1.00 59.24 284 TYR B CA 1
ATOM 3996 C C . TYR B 1 286 ? 16.208 9.145 54.957 1.00 59.57 284 TYR B C 1
ATOM 3997 O O . TYR B 1 286 ? 16.772 8.639 53.986 1.00 57.85 284 TYR B O 1
ATOM 4006 N N . ASP B 1 287 ? 15.125 8.609 55.526 1.00 59.68 285 ASP B N 1
ATOM 4007 C CA . ASP B 1 287 ? 14.555 7.367 55.021 1.00 60.47 285 ASP B CA 1
ATOM 4008 C C . ASP B 1 287 ? 14.072 7.466 53.557 1.00 60.42 285 ASP B C 1
ATOM 4009 O O . ASP B 1 287 ? 14.431 6.625 52.727 1.00 60.92 285 ASP B O 1
ATOM 4014 N N . GLN B 1 288 ? 13.290 8.496 53.241 1.00 60.38 286 GLN B N 1
ATOM 4015 C CA . GLN B 1 288 ? 12.849 8.754 51.869 1.00 60.61 286 GLN B CA 1
ATOM 4016 C C . GLN B 1 288 ? 14.037 9.008 50.940 1.00 59.79 286 GLN B C 1
ATOM 4017 O O . GLN B 1 288 ? 14.164 8.369 49.905 1.00 59.47 286 GLN B O 1
ATOM 4023 N N . ARG B 1 289 ? 14.907 9.938 51.332 1.00 59.46 287 ARG B N 1
ATOM 4024 C CA . ARG B 1 289 ? 16.087 10.293 50.539 1.00 58.94 287 ARG B CA 1
ATOM 4025 C C . ARG B 1 289 ? 16.964 9.094 50.176 1.00 59.63 287 ARG B C 1
ATOM 4026 O O . ARG B 1 289 ? 17.393 8.970 49.029 1.00 59.20 287 ARG B O 1
ATOM 4034 N N . VAL B 1 290 ? 17.215 8.210 51.134 1.00 59.68 288 VAL B N 1
ATOM 4035 C CA . VAL B 1 290 ? 18.067 7.041 50.896 1.00 60.87 288 VAL B CA 1
ATOM 4036 C C . VAL B 1 290 ? 17.365 5.991 50.025 1.00 61.46 288 VAL B C 1
ATOM 4037 O O . VAL B 1 290 ? 18.034 5.254 49.291 1.00 61.67 288 VAL B O 1
ATOM 4041 N N . ALA B 1 291 ? 16.033 5.935 50.106 1.00 62.13 289 ALA B N 1
ATOM 4042 C CA . ALA B 1 291 ? 15.217 5.050 49.249 1.00 62.87 289 ALA B CA 1
ATOM 4043 C C . ALA B 1 291 ? 15.353 5.495 47.803 1.00 63.49 289 ALA B C 1
ATOM 4044 O O . ALA B 1 291 ? 15.539 4.678 46.898 1.00 63.75 289 ALA B O 1
ATOM 4046 N N . PHE B 1 292 ? 15.249 6.804 47.605 1.00 64.20 290 PHE B N 1
ATOM 4047 C CA . PHE B 1 292 ? 15.438 7.408 46.302 1.00 65.53 290 PHE B CA 1
ATOM 4048 C C . PHE B 1 292 ? 16.862 7.192 45.752 1.00 65.35 290 PHE B C 1
ATOM 4049 O O . PHE B 1 292 ? 17.028 6.869 44.582 1.00 65.65 290 PHE B O 1
ATOM 4057 N N . GLU B 1 293 ? 17.882 7.382 46.583 1.00 65.12 291 GLU B N 1
ATOM 4058 C CA . GLU B 1 293 ? 19.257 7.170 46.137 1.00 65.39 291 GLU B CA 1
ATOM 4059 C C . GLU B 1 293 ? 19.554 5.713 45.727 1.00 65.68 291 GLU B C 1
ATOM 4060 O O . GLU B 1 293 ? 20.300 5.483 44.765 1.00 64.85 291 GLU B O 1
ATOM 4066 N N . LYS B 1 294 ? 18.971 4.744 46.447 1.00 65.57 292 LYS B N 1
ATOM 4067 C CA . LYS B 1 294 ? 19.085 3.329 46.082 1.00 65.88 292 LYS B CA 1
ATOM 4068 C C . LYS B 1 294 ? 18.493 3.116 44.689 1.00 65.96 292 LYS B C 1
ATOM 4069 O O . LYS B 1 294 ? 19.026 2.365 43.878 1.00 66.98 292 LYS B O 1
ATOM 4071 N N . PHE B 1 295 ? 17.421 3.835 44.397 1.00 66.11 293 PHE B N 1
ATOM 4072 C CA . PHE B 1 295 ? 16.797 3.785 43.091 1.00 65.92 293 PHE B CA 1
ATOM 4073 C C . PHE B 1 295 ? 17.698 4.299 41.947 1.00 65.90 293 PHE B C 1
ATOM 4074 O O . PHE B 1 295 ? 17.901 3.603 40.950 1.00 65.30 293 PHE B O 1
ATOM 4082 N N . ARG B 1 296 ? 18.231 5.520 42.074 1.00 64.87 294 ARG B N 1
ATOM 4083 C CA . ARG B 1 296 ? 19.108 6.021 41.028 1.00 63.93 294 ARG B CA 1
ATOM 4084 C C . ARG B 1 296 ? 20.434 5.245 40.981 1.00 62.83 294 ARG B C 1
ATOM 4085 O O . ARG B 1 296 ? 20.997 5.072 39.904 1.00 62.65 294 ARG B O 1
ATOM 4093 N N . ALA B 1 297 ? 20.903 4.751 42.124 1.00 61.54 295 ALA B N 1
ATOM 4094 C CA . ALA B 1 297 ? 22.083 3.893 42.140 1.00 61.58 295 ALA B CA 1
ATOM 4095 C C . ALA B 1 297 ? 21.829 2.652 41.305 1.00 61.43 295 ALA B C 1
ATOM 4096 O O . ALA B 1 297 ? 22.733 2.176 40.628 1.00 61.20 295 ALA B O 1
ATOM 4098 N N . ASP B 1 298 ? 20.590 2.147 41.342 1.00 61.64 296 ASP B N 1
ATOM 4099 C CA . ASP B 1 298 ? 20.239 0.888 40.669 1.00 62.01 296 ASP B CA 1
ATOM 4100 C C . ASP B 1 298 ? 20.312 1.028 39.174 1.00 61.65 296 ASP B C 1
ATOM 4101 O O . ASP B 1 298 ? 20.974 0.241 38.501 1.00 62.38 296 ASP B O 1
ATOM 4106 N N . SER B 1 299 ? 19.624 2.045 38.675 1.00 61.16 297 SER B N 1
ATOM 4107 C CA . SER B 1 299 ? 19.782 2.524 37.318 1.00 61.38 297 SER B CA 1
ATOM 4108 C C . SER B 1 299 ? 21.288 2.718 36.933 1.00 60.64 297 SER B C 1
ATOM 4109 O O . SER B 1 299 ? 21.788 2.107 35.982 1.00 61.11 297 SER B O 1
ATOM 4112 N N . PHE B 1 300 ? 22.037 3.509 37.692 1.00 59.52 298 PHE B N 1
ATOM 4113 C CA . PHE B 1 300 ? 23.463 3.693 37.365 1.00 57.64 298 PHE B CA 1
ATOM 4114 C C . PHE B 1 300 ? 24.253 2.368 37.330 1.00 57.47 298 PHE B C 1
ATOM 4115 O O . PHE B 1 300 ? 25.047 2.137 36.402 1.00 56.13 298 PHE B O 1
ATOM 4123 N N . ALA B 1 301 ? 24.034 1.501 38.323 1.00 57.33 299 ALA B N 1
ATOM 4124 C CA . ALA B 1 301 ? 24.688 0.180 38.371 1.00 58.11 299 ALA B CA 1
ATOM 4125 C C . ALA B 1 301 ? 24.377 -0.676 37.122 1.00 58.48 299 ALA B C 1
ATOM 4126 O O . ALA B 1 301 ? 25.242 -1.417 36.620 1.00 57.52 299 ALA B O 1
ATOM 4128 N N . GLU B 1 302 ? 23.139 -0.543 36.644 1.00 58.84 300 GLU B N 1
ATOM 4129 C CA . GLU B 1 302 ? 22.655 -1.176 35.419 1.00 60.28 300 GLU B CA 1
ATOM 4130 C C . GLU B 1 302 ? 23.392 -0.660 34.185 1.00 60.63 300 GLU B C 1
ATOM 4131 O O . GLU B 1 302 ? 23.872 -1.463 33.374 1.00 61.63 300 GLU B O 1
ATOM 4137 N N . ALA B 1 303 ? 23.472 0.665 34.036 1.00 60.72 301 ALA B N 1
ATOM 4138 C CA . ALA B 1 303 ? 24.258 1.288 32.955 1.00 60.69 301 ALA B CA 1
ATOM 4139 C C . ALA B 1 303 ? 25.728 0.798 32.919 1.00 60.46 301 ALA B C 1
ATOM 4140 O O . ALA B 1 303 ? 26.272 0.521 31.834 1.00 60.14 301 ALA B O 1
ATOM 4142 N N . ARG B 1 304 ? 26.353 0.692 34.101 1.00 59.37 302 ARG B N 1
ATOM 4143 C CA . ARG B 1 304 ? 27.733 0.200 34.225 1.00 58.97 302 ARG B CA 1
ATOM 4144 C C . ARG B 1 304 ? 27.850 -1.280 33.854 1.00 60.05 302 ARG B C 1
ATOM 4145 O O . ARG B 1 304 ? 28.796 -1.671 33.176 1.00 59.69 302 ARG B O 1
ATOM 4153 N N . ARG B 1 305 ? 26.913 -2.103 34.328 1.00 61.75 303 ARG B N 1
ATOM 4154 C CA . ARG B 1 305 ? 26.889 -3.527 33.956 1.00 64.40 303 ARG B CA 1
ATOM 4155 C C . ARG B 1 305 ? 26.741 -3.716 32.431 1.00 65.19 303 ARG B C 1
ATOM 4156 O O . ARG B 1 305 ? 27.479 -4.509 31.845 1.00 65.86 303 ARG B O 1
ATOM 4164 N N . GLN B 1 306 ? 25.841 -2.956 31.796 1.00 66.26 304 GLN B N 1
ATOM 4165 C CA . GLN B 1 306 ? 25.715 -2.920 30.329 1.00 67.33 304 GLN B CA 1
ATOM 4166 C C . GLN B 1 306 ? 27.032 -2.526 29.658 1.00 67.51 304 GLN B C 1
ATOM 4167 O O . GLN B 1 306 ? 27.447 -3.141 28.680 1.00 67.62 304 GLN B O 1
ATOM 4173 N N . SER B 1 307 ? 27.670 -1.487 30.183 1.00 67.80 305 SER B N 1
ATOM 4174 C CA . SER B 1 307 ? 28.978 -1.041 29.707 1.00 68.29 305 SER B CA 1
ATOM 4175 C C . SER B 1 307 ? 30.063 -2.141 29.748 1.00 68.12 305 SER B C 1
ATOM 4176 O O . SER B 1 307 ? 30.892 -2.218 28.840 1.00 68.52 305 SER B O 1
ATOM 4179 N N . ARG B 1 308 ? 30.043 -2.998 30.771 1.00 67.40 306 ARG B N 1
ATOM 4180 C CA . ARG B 1 308 ? 31.106 -4.000 30.957 1.00 67.11 306 ARG B CA 1
ATOM 4181 C C . ARG B 1 308 ? 31.025 -5.258 30.071 1.00 66.89 306 ARG B C 1
ATOM 4182 O O . ARG B 1 308 ? 30.011 -5.533 29.429 1.00 67.02 306 ARG B O 1
#

Secondary structure (DSSP, 8-state):
----TT-EEEEETTTSTHHHHHHHHHHHTT-EEEEEES-HHHHHHHHHHHHHHT-GGGEEEEE--TT-HHHHHHHHHHHHHHT--EEEEEE---------GGG--HHHHHHHIIIIIIHHHHHHHHHHHHHHHHHHTTS----EEEEE--GGGT---SSSHHHHHHHHHHHHHHHHHHHHHGGGT-EEEEE----B---GGGSSBPHHHHHHHHHHHHHTT-SEE---STTHHHHHHHHHHHHHT---PPPPTTHHHHHHHHHHHHHHHHHHHHHH-/-TT-EEEEETTTSTHHHHHHHHHHTTT-EEEEEES-HHHHHHHHHHHHT---TTEEEEE--TT-HHHHHHHHHHHHHHH--EEEEEE---------GGG--HHHHHHHIIIIIIHHHHHHHHHHHHHHHHHHTTS---EEEEEE--GGGT---STTHHHHHHHHHHHHHHHHHHHHHGGGTEEEEEE----B---SSBPHHHHHHHHHHHHHHT-SEE---GGGHHHHHHHHHHHHHT-------TTHHHHHHHHHHHHHHHHHHHHHH-

Organism: Novosphingobium aromaticivorans (strain ATCC 700278 / DSM 12444 / CCUG 56034 / CIP 105152 / NBRC 16084 / F199) (NCBI:txid279238)

CATH classification: 3.40.50.720 (+1 more: 6.10.250.840)

InterPro domains:
  IPR002347 Short-chain dehydrogenase/reductase SDR [PF00106] (8-200)
  IPR002347 Short-chain dehydrogenase/reductase SDR [PR00080] (84-95)
  IPR002347 Short-chain dehydrogenase/reductase SDR [PR00080] (143-151)
  IPR002347 Short-chain dehydrogenase/reductase SDR [PR00080] (163-182)
  IPR002347 Short-chain dehydrogenase/reductase SDR [PR00081] (8-25)
  IPR002347 Short-chain dehydrogenase/reductase SDR [PR00081] (84-95)
  IPR002347 Short-chain dehydrogenase/reductase SDR [PR00081] (137-153)
  IPR002347 Short-chain dehydrogenase/reductase SDR [PR00081] (163-182)
  IPR002347 Short-chain dehydrogenase/reductase SDR [PR00081] (184-201)
  IPR036291 NAD(P)-binding domain superfamily [SSF51735] (1-251)

B-factor: mean 51.69, std 11.12, range [34.32, 88.3]

Sequence (547 aa):
LKDFAGRTAFVTGGANGVGIGLVRQLLNQGCKVAIADIRQDSIDKALATLEAEGSGPEVMGVQLDVASREGFKMAADEVEARFGPVSILCNNAGVNLFQPIEESSYDDWDWLLGVNLHGVVNGVTTFVPRMVERVKAGEQKGGHVVNTASMAAFLAAGSPGIYNTTKFAVRGLSESLHYSLLKYEIGVSVLCPGLVKAGVHEFGMEPDVIGARVIEAMKANRLHIFSHPDHKEELREVFDEIIAEYQDYPKDPGYDQRVAFEKFRADSFAEARRQSRFAGRTAFVTGGANGVGIGLVRQLLNQGCKVAIADIRQDSIDKALATLEAESGPEVMGVQLDVASREGFKMAADEVEARFGPVSILCNNAGVNLFQPIEESSYDDWDWLLGVNLHGVVNGVTTFVPRMVERVKAGEQKGGHVVNTASMAAFLAAGSPGIYNTTKFAVRGLSESLHYSLLKYEIGVSVLCPGLVKHEFGMEPDVIGARVIEAMKANRLHIFSHPDHKEELREVFDEIIAEYQDYPKDPGYDQRVAFEKFRADSFAEARRQSR